Protein 1XV5 (pdb70)

GO terms:
  GO:0033820 DNA alpha-glucosyltransferase activity (F, IDA)

Foldseek 3Di:
DWEEEEEELQFCAQLLNQLSVQLCVLQVVVPYHYAYEYEPQDDYDNSQQEDDVVGYHYDHLLPGLVVVLVRQQPTQEYEYEYHHFLPGDPSSLVSVLVSLVPRPLRRAYEYEDEDFDVVVVVRHGCPLVSQVSHPAAEAAFCLTCVNPPVQCVSQPCDDDPPDDNDDGDDYHYFARAHQLQVLQVPAADQLVLADLLEEEEEDELDCLQPPVVVQVLCVPPSQVVFGAAEYEQYADDVSNVVCVVVVRDEAEDEVVCVVVFDRGHNHHYYYYVHRNVVVLNVLSRYQEYEGERHDDLSSEEQYDGPSQSSNLSNQHAYEYAQVNQCSYAAPPPGHRNVVDLQLHQHCDPVCNVVSVVVSVVLSVDSVSSNVSSVSNSVRSCNRHHCVPRVVVVVVVSVD

Structure (mmCIF, N/CA/C/O backbone):
data_1XV5
#
_entry.id   1XV5
#
_cell.length_a   47.806
_cell.length_b   68.241
_cell.length_c   65.750
_cell.angle_alpha   90.00
_cell.angle_beta   109.10
_cell.angle_gamma   90.00
#
_symmetry.space_group_name_H-M   'P 1 21 1'
#
loop_
_entity.id
_entity.type
_entity.pdbx_description
1 polymer 'DNA alpha-glucosyltransferase'
2 non-polymer 'CHLORIDE ION'
3 non-polymer "URIDINE-5'-DIPHOSPHATE"
4 non-polymer 1,2-ETHANEDIOL
5 non-polymer GLYCEROL
6 water water
#
loop_
_atom_site.group_PDB
_atom_site.id
_atom_site.type_symbol
_atom_site.label_atom_id
_atom_site.label_alt_id
_atom_site.label_comp_id
_atom_site.label_asym_id
_atom_site.label_entity_id
_atom_site.label_seq_id
_atom_site.pdbx_PDB_ins_code
_atom_site.Cartn_x
_atom_site.Cartn_y
_atom_site.Cartn_z
_atom_site.occupancy
_atom_site.B_iso_or_equiv
_atom_site.auth_seq_id
_atom_site.auth_comp_id
_atom_site.auth_asym_id
_atom_site.auth_atom_id
_atom_site.pdbx_PDB_model_num
ATOM 1 N N . SER A 1 1 ? 8.243 55.676 5.859 1.00 36.14 1000 SER A N 1
ATOM 2 C CA . SER A 1 1 ? 7.308 54.521 5.963 1.00 36.20 1000 SER A CA 1
ATOM 3 C C . SER A 1 1 ? 7.725 53.416 5.001 1.00 35.49 1000 SER A C 1
ATOM 4 O O . SER A 1 1 ? 8.120 53.684 3.865 1.00 35.62 1000 SER A O 1
ATOM 7 N N . MET A 1 2 ? 7.633 52.171 5.455 1.00 33.67 1001 MET A N 1
ATOM 8 C CA . MET A 1 2 ? 8.013 51.035 4.626 1.00 32.64 1001 MET A CA 1
ATOM 9 C C . MET A 1 2 ? 6.946 49.955 4.595 1.00 30.87 1001 MET A C 1
ATOM 10 O O . MET A 1 2 ? 5.998 49.973 5.380 1.00 30.96 1001 MET A O 1
ATOM 15 N N . ARG A 1 3 ? 7.115 49.013 3.675 1.00 29.35 1002 ARG A N 1
ATOM 16 C CA . ARG A 1 3 ? 6.196 47.895 3.533 1.00 28.07 1002 ARG A CA 1
ATOM 17 C C . ARG A 1 3 ? 6.825 46.720 4.266 1.00 25.95 1002 ARG A C 1
ATOM 18 O O . ARG A 1 3 ? 7.960 46.338 3.982 1.00 24.79 1002 ARG A O 1
ATOM 26 N N . ILE A 1 4 ? 6.087 46.155 5.215 1.00 24.26 1003 ILE A N 1
ATOM 27 C CA . ILE A 1 4 ? 6.581 45.032 5.999 1.00 22.89 1003 ILE A CA 1
ATOM 28 C C . ILE A 1 4 ? 5.747 43.776 5.768 1.00 21.98 1003 ILE A C 1
ATOM 29 O O . ILE A 1 4 ? 4.521 43.843 5.696 1.00 22.80 1003 ILE A O 1
ATOM 34 N N . CYS A 1 5 ? 6.415 42.636 5.633 1.00 20.90 1004 CYS A N 1
ATOM 35 C CA . CYS A 1 5 ? 5.714 41.369 5.472 1.00 21.61 1004 CYS A CA 1
ATOM 36 C C . CYS A 1 5 ? 6.142 40.461 6.612 1.00 21.41 1004 CYS A C 1
ATOM 37 O O . CYS A 1 5 ? 7.313 40.100 6.718 1.00 21.61 1004 CYS A O 1
ATOM 40 N N . ILE A 1 6 ? 5.191 40.115 7.473 1.00 20.47 1005 ILE A N 1
ATOM 41 C CA . ILE A 1 6 ? 5.458 39.237 8.603 1.00 18.32 1005 ILE A CA 1
ATOM 42 C C . ILE A 1 6 ? 5.030 37.842 8.169 1.00 18.07 1005 ILE A C 1
ATOM 43 O O . ILE A 1 6 ? 3.857 37.597 7.883 1.00 18.17 1005 ILE A O 1
ATOM 48 N N . PHE A 1 7 ? 5.999 36.935 8.133 1.00 18.25 1006 PHE A N 1
ATOM 49 C CA . PHE A 1 7 ? 5.793 35.573 7.656 1.00 19.35 1006 PHE A CA 1
ATOM 50 C C . PHE A 1 7 ? 5.996 34.474 8.703 1.00 19.35 1006 PHE A C 1
ATOM 51 O O . PHE A 1 7 ? 7.069 34.360 9.297 1.00 19.38 1006 PHE A O 1
ATOM 59 N N . MET A 1 8 ? 4.955 33.674 8.925 1.00 20.66 1007 MET A N 1
ATOM 60 C CA . MET A 1 8 ? 5.023 32.541 9.848 1.00 20.07 1007 MET A CA 1
ATOM 61 C C . MET A 1 8 ? 4.961 31.277 8.990 1.00 20.25 1007 MET A C 1
ATOM 62 O O . MET A 1 8 ? 3.883 30.726 8.755 1.00 20.07 1007 MET A O 1
ATOM 67 N N . ALA A 1 9 ? 6.123 30.829 8.520 1.00 20.77 1008 ALA A N 1
ATOM 68 C CA . ALA A 1 9 ? 6.213 29.650 7.661 1.00 21.41 1008 ALA A CA 1
ATOM 69 C C . ALA A 1 9 ? 5.880 28.331 8.349 1.00 22.94 1008 ALA A C 1
ATOM 70 O O . ALA A 1 9 ? 5.736 27.304 7.686 1.00 23.63 1008 ALA A O 1
ATOM 72 N N . ARG A 1 10 ? 5.762 28.344 9.672 1.00 24.02 1009 ARG A N 1
ATOM 73 C CA . ARG A 1 10 ? 5.427 27.119 10.394 1.00 24.97 1009 ARG A CA 1
ATOM 74 C C . ARG A 1 10 ? 3.910 26.965 10.407 1.00 23.91 1009 ARG A C 1
ATOM 75 O O . ARG A 1 10 ? 3.383 25.856 10.513 1.00 22.85 1009 ARG A O 1
ATOM 83 N N . GLY A 1 11 ? 3.223 28.094 10.277 1.00 22.59 1010 GLY A N 1
ATOM 84 C CA . GLY A 1 11 ? 1.773 28.115 10.307 1.00 22.63 1010 GLY A CA 1
ATOM 85 C C . GLY A 1 11 ? 1.364 29.003 11.469 1.00 22.40 1010 GLY A C 1
ATOM 86 O O . GLY A 1 11 ? 2.227 29.512 12.184 1.00 21.37 1010 GLY A O 1
ATOM 87 N N . LEU A 1 12 ? 0.066 29.208 11.659 1.00 22.65 1011 LEU A N 1
ATOM 88 C CA . LEU A 1 12 ? -0.405 30.042 12.758 1.00 22.58 1011 LEU A CA 1
ATOM 89 C C . LEU A 1 12 ? -0.768 29.105 13.907 1.00 22.85 1011 LEU A C 1
ATOM 90 O O . LEU A 1 12 ? -1.853 28.524 13.935 1.00 23.64 1011 LEU A O 1
ATOM 95 N N . GLU A 1 13 ? 0.159 28.968 14.851 1.00 23.49 1012 GLU A N 1
ATOM 96 C CA . GLU A 1 13 ? 0.000 28.063 15.981 1.00 24.50 1012 GLU A CA 1
ATOM 97 C C . GLU A 1 13 ? -0.892 28.560 17.119 1.00 24.07 1012 GLU A C 1
ATOM 98 O O . GLU A 1 13 ? -1.454 27.757 17.863 1.00 24.25 1012 GLU A O 1
ATOM 104 N N . GLY A 1 14 ? -1.021 29.874 17.262 1.00 21.66 1013 GLY A N 1
ATOM 105 C CA . GLY A 1 14 ? -1.879 30.406 18.305 1.00 19.36 1013 GLY A CA 1
ATOM 106 C C . GLY A 1 14 ? -1.235 30.663 19.654 1.00 18.73 1013 GLY A C 1
ATOM 107 O O . GLY A 1 14 ? -1.932 30.960 20.626 1.00 18.03 1013 GLY A O 1
ATOM 118 N N . GLY A 1 16 ? 2.840 31.992 21.525 1.00 16.45 1015 GLY A N 1
ATOM 119 C CA . GLY A 1 16 ? 3.746 33.134 21.530 1.00 14.76 1015 GLY A CA 1
ATOM 120 C C . GLY A 1 16 ? 4.225 33.712 20.210 1.00 15.37 1015 GLY A C 1
ATOM 121 O O . GLY A 1 16 ? 4.384 34.927 20.085 1.00 14.35 1015 GLY A O 1
ATOM 122 N N . VAL A 1 17 ? 4.487 32.858 19.231 1.00 13.31 1016 VAL A N 1
ATOM 123 C CA . VAL A 1 17 ? 4.943 33.344 17.936 1.00 14.22 1016 VAL A CA 1
ATOM 124 C C . VAL A 1 17 ? 3.813 34.097 17.246 1.00 14.25 1016 VAL A C 1
ATOM 125 O O . VAL A 1 17 ? 4.031 35.141 16.623 1.00 15.79 1016 VAL A O 1
ATOM 129 N N . THR A 1 18 ? 2.602 33.565 17.353 1.00 14.48 1017 THR A N 1
ATOM 130 C CA . THR A 1 18 ? 1.446 34.216 16.758 1.00 15.35 1017 THR A CA 1
ATOM 131 C C . THR A 1 18 ? 1.210 35.543 17.474 1.00 15.89 1017 THR A C 1
ATOM 132 O O . THR A 1 18 ? 0.991 36.573 16.839 1.00 16.75 1017 THR A O 1
ATOM 136 N N . LYS A 1 19 ? 1.265 35.509 18.801 1.00 15.25 1018 LYS A N 1
ATOM 137 C CA . LYS A 1 19 ? 1.071 36.711 19.604 1.00 14.66 1018 LYS A CA 1
ATOM 138 C C . LYS A 1 19 ? 2.093 37.779 19.211 1.00 13.38 1018 LYS A C 1
ATOM 139 O O . LYS A 1 19 ? 1.745 38.938 18.988 1.00 14.53 1018 LYS A O 1
ATOM 145 N N . PHE A 1 20 ? 3.358 37.380 19.135 1.00 13.19 1019 PHE A N 1
ATOM 146 C CA . PHE A 1 20 ? 4.420 38.303 18.760 1.00 13.97 1019 PHE A CA 1
ATOM 147 C C . PHE A 1 20 ? 4.136 38.893 17.382 1.00 14.85 1019 PHE A C 1
ATOM 148 O O . PHE A 1 20 ? 4.219 40.101 17.185 1.00 14.70 1019 PHE A O 1
ATOM 156 N N . SER A 1 21 ? 3.798 38.028 16.431 1.00 15.41 1020 SER A N 1
ATOM 157 C CA . SER A 1 21 ? 3.522 38.480 15.073 1.00 15.84 1020 SER A CA 1
ATOM 158 C C . SER A 1 21 ? 2.391 39.503 15.011 1.00 15.44 1020 SER A C 1
ATOM 159 O O . SER A 1 21 ? 2.458 40.458 14.238 1.00 15.93 1020 SER A O 1
ATOM 162 N N . LEU A 1 22 ? 1.359 39.310 15.826 1.00 15.71 1021 LEU A N 1
ATOM 163 C CA . LEU A 1 22 ? 0.231 40.233 15.837 1.00 16.25 1021 LEU A CA 1
ATOM 164 C C . LEU A 1 22 ? 0.604 41.556 16.499 1.00 17.02 1021 LEU A C 1
ATOM 165 O O . LEU A 1 22 ? 0.209 42.626 16.032 1.00 16.52 1021 LEU A O 1
ATOM 170 N N . GLU A 1 23 ? 1.369 41.485 17.585 1.00 15.12 1022 GLU A N 1
ATOM 171 C CA . GLU A 1 23 ? 1.803 42.690 18.286 1.00 14.77 1022 GLU A CA 1
ATOM 172 C C . GLU A 1 23 ? 2.781 43.455 17.399 1.00 15.50 1022 GLU A C 1
ATOM 173 O O . GLU A 1 23 ? 2.806 44.686 17.401 1.00 15.79 1022 GLU A O 1
ATOM 179 N N . GLN A 1 24 ? 3.586 42.710 16.645 1.00 15.12 1023 GLN A N 1
ATOM 180 C CA . GLN A 1 24 ? 4.560 43.294 15.731 1.00 16.25 1023 GLN A CA 1
ATOM 181 C C . GLN A 1 24 ? 3.808 44.054 14.642 1.00 16.64 1023 GLN A C 1
ATOM 182 O O . GLN A 1 24 ? 4.151 45.187 14.310 1.00 14.68 1023 GLN A O 1
ATOM 188 N N . ARG A 1 25 ? 2.779 43.421 14.088 1.00 15.34 1024 ARG A N 1
ATOM 189 C CA . ARG A 1 25 ? 1.978 44.060 13.054 1.00 16.59 1024 ARG A CA 1
ATOM 190 C C . ARG A 1 25 ? 1.382 45.349 13.611 1.00 16.74 1024 ARG A C 1
ATOM 191 O O . ARG A 1 25 ? 1.461 46.401 12.979 1.00 18.09 1024 ARG A O 1
ATOM 199 N N . ASP A 1 26 ? 0.801 45.270 14.804 1.00 17.05 1025 ASP A N 1
ATOM 200 C CA . ASP A 1 26 ? 0.189 46.443 15.424 1.00 17.81 1025 ASP A CA 1
ATOM 201 C C . ASP A 1 26 ? 1.168 47.599 15.593 1.00 17.58 1025 ASP A C 1
ATOM 202 O O . ASP A 1 26 ? 0.825 48.753 15.337 1.00 19.03 1025 ASP A O 1
ATOM 207 N N . TRP A 1 27 ? 2.385 47.296 16.033 1.00 15.57 1026 TRP A N 1
ATOM 208 C CA . TRP A 1 27 ? 3.376 48.346 16.234 1.00 15.65 1026 TRP A CA 1
ATOM 209 C C . TRP A 1 27 ? 3.738 49.020 14.911 1.00 16.98 1026 TRP A C 1
ATOM 210 O O . TRP A 1 27 ? 3.767 50.244 14.826 1.00 18.02 1026 TRP A O 1
ATOM 221 N N . PHE A 1 28 ? 4.006 48.224 13.878 1.00 17.58 1027 PHE A N 1
ATOM 222 C CA . PHE A 1 28 ? 4.361 48.794 12.583 1.00 18.09 1027 PHE A CA 1
ATOM 223 C C . PHE A 1 28 ? 3.254 49.668 12.008 1.00 18.75 1027 PHE A C 1
ATOM 224 O O . PHE A 1 28 ? 3.525 50.751 11.486 1.00 19.55 1027 PHE A O 1
ATOM 232 N N . ILE A 1 29 ? 2.011 49.202 12.099 1.00 18.68 1028 ILE A N 1
ATOM 233 C CA . ILE A 1 29 ? 0.876 49.968 11.590 1.00 21.19 1028 ILE A CA 1
ATOM 234 C C . ILE A 1 29 ? 0.717 51.242 12.413 1.00 21.87 1028 ILE A C 1
ATOM 235 O O . ILE A 1 29 ? 0.478 52.319 11.874 1.00 22.48 1028 ILE A O 1
ATOM 240 N N . LYS A 1 30 ? 0.856 51.104 13.725 1.00 21.89 1029 LYS A N 1
ATOM 241 C CA . LYS A 1 30 ? 0.728 52.230 14.638 1.00 23.78 1029 LYS A CA 1
ATOM 242 C C . LYS A 1 30 ? 1.771 53.293 14.311 1.00 24.35 1029 LYS A C 1
ATOM 243 O O . LYS A 1 30 ? 1.528 54.491 14.479 1.00 25.40 1029 LYS A O 1
ATOM 249 N N . ASN A 1 31 ? 2.929 52.851 13.834 1.00 24.20 1030 ASN A N 1
ATOM 250 C CA . ASN A 1 31 ? 4.005 53.768 13.498 1.00 24.94 1030 ASN A CA 1
ATOM 251 C C . ASN A 1 31 ? 4.070 54.163 12.024 1.00 24.83 1030 ASN A C 1
ATOM 252 O O . ASN A 1 31 ? 5.124 54.560 11.525 1.00 24.82 1030 ASN A O 1
ATOM 257 N N . GLY A 1 32 ? 2.938 54.041 11.335 1.00 24.71 1031 GLY A N 1
ATOM 258 C CA . GLY A 1 32 ? 2.854 54.450 9.941 1.00 26.26 1031 GLY A CA 1
ATOM 259 C C . GLY A 1 32 ? 3.349 53.549 8.827 1.00 26.77 1031 GLY A C 1
ATOM 260 O O . GLY A 1 32 ? 3.485 54.004 7.690 1.00 25.51 1031 GLY A O 1
ATOM 261 N N . HIS A 1 33 ? 3.613 52.282 9.122 1.00 24.42 1032 HIS A N 1
ATOM 262 C CA . HIS A 1 33 ? 4.090 51.366 8.093 1.00 24.78 1032 HIS A CA 1
ATOM 263 C C . HIS A 1 33 ? 2.963 50.478 7.582 1.00 24.04 1032 HIS A C 1
ATOM 264 O O . HIS A 1 33 ? 1.935 50.328 8.239 1.00 24.82 1032 HIS A O 1
ATOM 271 N N . GLU A 1 34 ? 3.153 49.906 6.397 1.00 25.64 1033 GLU A N 1
ATOM 272 C CA . GLU A 1 34 ? 2.159 49.012 5.814 1.00 27.96 1033 GLU A CA 1
ATOM 273 C C . GLU A 1 34 ? 2.568 47.588 6.153 1.00 26.76 1033 GLU A C 1
ATOM 274 O O . GLU A 1 34 ? 3.742 47.233 6.041 1.00 28.84 1033 GLU A O 1
ATOM 280 N N . VAL A 1 35 ? 1.604 46.769 6.561 1.00 24.60 1034 VAL A N 1
ATOM 281 C CA . VAL A 1 35 ? 1.912 45.398 6.944 1.00 23.35 1034 VAL A CA 1
ATOM 282 C C . VAL A 1 35 ? 1.010 44.316 6.365 1.00 22.31 1034 VAL A C 1
ATOM 283 O O . VAL A 1 35 ? -0.204 44.478 6.272 1.00 21.09 1034 VAL A O 1
ATOM 287 N N . THR A 1 36 ? 1.627 43.208 5.971 1.00 22.80 1035 THR A N 1
ATOM 288 C CA . THR A 1 36 ? 0.890 42.055 5.476 1.00 22.59 1035 THR A CA 1
ATOM 289 C C . THR A 1 36 ? 1.332 40.912 6.378 1.00 21.93 1035 THR A C 1
ATOM 290 O O . THR A 1 36 ? 2.527 40.723 6.606 1.00 21.36 1035 THR A O 1
ATOM 294 N N . LEU A 1 37 ? 0.369 40.182 6.927 1.00 22.05 1036 LEU A N 1
ATOM 295 C CA . LEU A 1 37 ? 0.678 39.059 7.804 1.00 21.51 1036 LEU A CA 1
ATOM 296 C C . LEU A 1 37 ? 0.340 37.796 7.035 1.00 21.01 1036 LEU A C 1
ATOM 297 O O . LEU A 1 37 ? -0.821 37.548 6.713 1.00 21.56 1036 LEU A O 1
ATOM 302 N N . VAL A 1 38 ? 1.365 37.002 6.749 1.00 20.99 1037 VAL A N 1
ATOM 303 C CA . VAL A 1 38 ? 1.213 35.775 5.977 1.00 21.10 1037 VAL A CA 1
ATOM 304 C C . VAL A 1 38 ? 1.647 34.545 6.764 1.00 20.83 1037 VAL A C 1
ATOM 305 O O . VAL A 1 38 ? 2.659 34.574 7.457 1.00 20.43 1037 VAL A O 1
ATOM 309 N N . TYR A 1 39 ? 0.882 33.464 6.659 1.00 20.11 1038 TYR A N 1
ATOM 310 C CA . TYR A 1 39 ? 1.250 32.236 7.348 1.00 20.67 1038 TYR A CA 1
ATOM 311 C C . TYR A 1 39 ? 0.986 31.011 6.484 1.00 21.61 1038 TYR A C 1
ATOM 312 O O . TYR A 1 39 ? 0.034 30.983 5.705 1.00 21.59 1038 TYR A O 1
ATOM 321 N N . ALA A 1 40 ? 1.849 30.009 6.619 1.00 21.94 1039 ALA A N 1
ATOM 322 C CA . ALA A 1 40 ? 1.716 28.767 5.864 1.00 24.06 1039 ALA A CA 1
ATOM 323 C C . ALA A 1 40 ? 0.533 27.981 6.412 1.00 25.99 1039 ALA A C 1
ATOM 324 O O . ALA A 1 40 ? 0.460 27.705 7.611 1.00 25.70 1039 ALA A O 1
ATOM 326 N N . LYS A 1 41 ? -0.391 27.620 5.529 1.00 27.48 1040 LYS A N 1
ATOM 327 C CA . LYS A 1 41 ? -1.585 26.880 5.920 1.00 29.50 1040 LYS A CA 1
ATOM 328 C C . LYS A 1 41 ? -1.373 25.368 5.825 1.00 29.55 1040 LYS A C 1
ATOM 329 O O . LYS A 1 41 ? -2.237 24.586 6.220 1.00 29.77 1040 LYS A O 1
ATOM 335 N N . ASP A 1 42 ? -0.214 24.970 5.309 1.00 30.19 1041 ASP A N 1
ATOM 336 C CA . ASP A 1 42 ? 0.132 23.560 5.134 1.00 30.86 1041 ASP A CA 1
ATOM 337 C C . ASP A 1 42 ? -0.129 22.711 6.371 1.00 31.93 1041 ASP A C 1
ATOM 338 O O . ASP A 1 42 ? -0.590 21.574 6.268 1.00 32.63 1041 ASP A O 1
ATOM 343 N N . LYS A 1 43 ? 0.170 23.261 7.541 1.00 31.65 1042 LYS A N 1
ATOM 344 C CA . LYS A 1 43 ? -0.051 22.540 8.785 1.00 32.79 1042 LYS A CA 1
ATOM 345 C C . LYS A 1 43 ? -1.044 23.317 9.642 1.00 33.63 1042 LYS A C 1
ATOM 346 O O . LYS A 1 43 ? -0.921 24.533 9.799 1.00 34.35 1042 LYS A O 1
ATOM 352 N N . SER A 1 44 ? -2.033 22.614 10.185 1.00 33.59 1043 SER A N 1
ATOM 353 C CA . SER A 1 44 ? -3.053 23.242 11.017 1.00 33.25 1043 SER A CA 1
ATOM 354 C C . SER A 1 44 ? -2.767 23.043 12.499 1.00 31.15 1043 SER A C 1
ATOM 355 O O . SER A 1 44 ? -2.090 22.091 12.892 1.00 30.30 1043 SER A O 1
ATOM 358 N N . PHE A 1 45 ? -3.287 23.949 13.320 1.00 30.80 1044 PHE A N 1
ATOM 359 C CA . PHE A 1 45 ? -3.081 23.871 14.756 1.00 29.46 1044 PHE A CA 1
ATOM 360 C C . PHE A 1 45 ? -4.378 24.039 15.531 1.00 29.19 1044 PHE A C 1
ATOM 361 O O . PHE A 1 45 ? -5.357 24.583 15.023 1.00 30.51 1044 PHE A O 1
ATOM 369 N N . THR A 1 46 ? -4.362 23.577 16.775 1.00 28.24 1045 THR A N 1
ATOM 370 C CA . THR A 1 46 ? -5.523 23.632 17.652 1.00 27.99 1045 THR A CA 1
ATOM 371 C C . THR A 1 46 ? -5.944 25.026 18.116 1.00 25.82 1045 THR A C 1
ATOM 372 O O . THR A 1 46 ? -7.136 25.312 18.223 1.00 26.27 1045 THR A O 1
ATOM 376 N N . ARG A 1 47 ? -4.976 25.894 18.388 1.00 24.06 1046 ARG A N 1
ATOM 377 C CA . ARG A 1 47 ? -5.287 27.231 18.888 1.00 22.86 1046 ARG A CA 1
ATOM 378 C C . ARG A 1 47 ? -5.310 28.329 17.830 1.00 21.67 1046 ARG A C 1
ATOM 379 O O . ARG A 1 47 ? -5.045 29.489 18.135 1.00 19.83 1046 ARG A O 1
ATOM 387 N N . THR A 1 48 ? -5.641 27.981 16.594 1.00 22.96 1047 THR A N 1
ATOM 388 C CA . THR A 1 48 ? -5.662 28.993 15.549 1.00 23.65 1047 THR A CA 1
ATOM 389 C C . THR A 1 48 ? -6.636 30.133 15.853 1.00 22.09 1047 THR A C 1
ATOM 390 O O . THR A 1 48 ? -6.494 31.226 15.318 1.00 22.15 1047 THR A O 1
ATOM 394 N N . SER A 1 49 ? -7.612 29.885 16.722 1.00 21.40 1048 SER A N 1
ATOM 395 C CA . SER A 1 49 ? -8.597 30.908 17.067 1.00 21.65 1048 SER A CA 1
ATOM 396 C C . SER A 1 49 ? -8.333 31.621 18.391 1.00 20.71 1048 SER A C 1
ATOM 397 O O . SER A 1 49 ? -9.120 32.468 18.807 1.00 19.94 1048 SER A O 1
ATOM 400 N N . SER A 1 50 ? -7.227 31.292 19.047 1.00 19.51 1049 SER A N 1
ATOM 401 C CA . SER A 1 50 ? -6.915 31.917 20.327 1.00 19.97 1049 SER A CA 1
ATOM 402 C C . SER A 1 50 ? -6.723 33.427 20.223 1.00 19.72 1049 SER A C 1
ATOM 403 O O . SER A 1 50 ? -7.110 34.171 21.127 1.00 18.91 1049 SER A O 1
ATOM 406 N N . HIS A 1 51 ? -6.129 33.881 19.125 1.00 19.64 1050 HIS A N 1
ATOM 407 C CA . HIS A 1 51 ? -5.903 35.309 18.928 1.00 19.48 1050 HIS A CA 1
ATOM 408 C C . HIS A 1 51 ? -6.688 35.812 17.726 1.00 21.41 1050 HIS A C 1
ATOM 409 O O . HIS A 1 51 ? -6.942 35.065 16.786 1.00 21.45 1050 HIS A O 1
ATOM 416 N N . ASP A 1 52 ? -7.068 37.084 17.758 1.00 23.03 1051 ASP A N 1
ATOM 417 C CA . ASP A 1 52 ? -7.826 37.669 16.661 1.00 26.53 1051 ASP A CA 1
ATOM 418 C C . ASP A 1 52 ? -6.907 38.002 15.493 1.00 25.96 1051 ASP A C 1
ATOM 419 O O . ASP A 1 52 ? -5.966 38.785 15.636 1.00 27.17 1051 ASP A O 1
ATOM 424 N N . HIS A 1 53 ? -7.182 37.416 14.332 1.00 24.44 1052 HIS A N 1
ATOM 425 C CA . HIS A 1 53 ? -6.346 37.662 13.163 1.00 23.96 1052 HIS A CA 1
ATOM 426 C C . HIS A 1 53 ? -7.078 37.390 11.852 1.00 24.16 1052 HIS A C 1
ATOM 427 O O . HIS A 1 53 ? -6.703 37.910 10.800 1.00 23.01 1052 HIS A O 1
ATOM 434 N N . LYS A 1 54 ? -8.105 36.553 11.922 1.00 24.19 1053 LYS A N 1
ATOM 435 C CA . LYS A 1 54 ? -8.859 36.151 10.741 1.00 26.58 1053 LYS A CA 1
ATOM 436 C C . LYS A 1 54 ? -9.276 37.241 9.758 1.00 26.55 1053 LYS A C 1
ATOM 437 O O . LYS A 1 54 ? -9.381 36.980 8.560 1.00 27.43 1053 LYS A O 1
ATOM 443 N N . SER A 1 55 ? -9.496 38.458 10.243 1.00 26.00 1054 SER A N 1
ATOM 444 C CA . SER A 1 55 ? -9.926 39.544 9.367 1.00 27.46 1054 SER A CA 1
ATOM 445 C C . SER A 1 55 ? -8.819 40.159 8.511 1.00 27.16 1054 SER A C 1
ATOM 446 O O . SE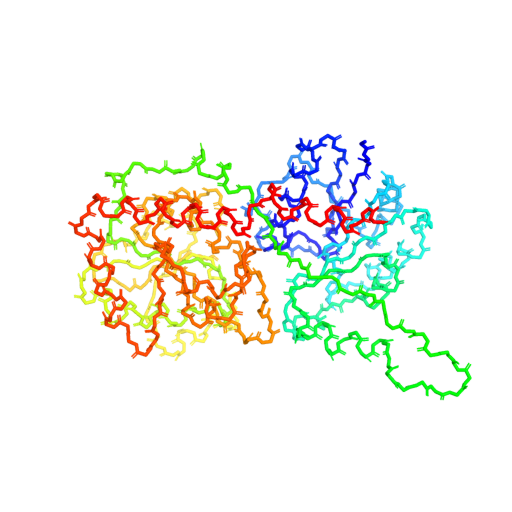R A 1 55 ? -9.099 40.983 7.639 1.00 28.26 1054 SER A O 1
ATOM 449 N N . PHE A 1 56 ? -7.570 39.772 8.749 1.00 25.76 1055 PHE A N 1
ATOM 450 C CA . PHE A 1 56 ? -6.468 40.331 7.972 1.00 24.80 1055 PHE A CA 1
ATOM 451 C C . PHE A 1 56 ? -5.350 39.349 7.624 1.00 23.86 1055 PHE A C 1
ATOM 452 O O . PHE A 1 56 ? -4.593 39.585 6.683 1.00 23.06 1055 PHE A O 1
ATOM 460 N N . SER A 1 57 ? -5.237 38.259 8.376 1.00 22.96 1056 SER A N 1
ATOM 461 C CA . SER A 1 57 ? -4.183 37.279 8.119 1.00 23.96 1056 SER A CA 1
ATOM 462 C C . SER A 1 57 ? -4.338 36.645 6.743 1.00 24.72 1056 SER A C 1
ATOM 463 O O . SER A 1 57 ? -5.450 36.346 6.310 1.00 25.26 1056 SER A O 1
ATOM 466 N N . ILE A 1 58 ? -3.213 36.431 6.069 1.00 25.02 1057 ILE A N 1
ATOM 467 C CA . ILE A 1 58 ? -3.206 35.846 4.732 1.00 25.57 1057 ILE A CA 1
ATOM 468 C C . ILE A 1 58 ? -2.625 34.434 4.721 1.00 25.45 1057 ILE A C 1
ATOM 469 O O . ILE A 1 58 ? -1.413 34.247 4.837 1.00 25.89 1057 ILE A O 1
ATOM 474 N N . PRO A 1 59 ? -3.486 33.418 4.586 1.00 24.88 1058 PRO A N 1
ATOM 475 C CA . PRO A 1 59 ? -2.993 32.042 4.562 1.00 24.78 1058 PRO A CA 1
ATOM 476 C C . PRO A 1 59 ? -2.514 31.655 3.166 1.00 25.06 1058 PRO A C 1
ATOM 477 O O . PRO A 1 59 ? -3.032 32.148 2.165 1.00 24.30 1058 PRO A O 1
ATOM 481 N N . VAL A 1 60 ? -1.515 30.785 3.106 1.00 25.32 1059 VAL A N 1
ATOM 482 C CA . VAL A 1 60 ? -0.991 30.329 1.831 1.00 27.15 1059 VAL A CA 1
ATOM 483 C C . VAL A 1 60 ? -0.463 28.911 1.977 1.00 27.79 1059 VAL A C 1
ATOM 484 O O . VAL A 1 60 ? 0.200 28.578 2.962 1.00 27.13 1059 VAL A O 1
ATOM 488 N N . ILE A 1 61 ? -0.786 28.065 1.005 1.00 27.44 1060 ILE A N 1
ATOM 489 C CA . ILE A 1 61 ? -0.328 26.685 1.025 1.00 28.27 1060 ILE A CA 1
ATOM 490 C C . ILE A 1 61 ? 0.986 26.650 0.264 1.00 29.34 1060 ILE A C 1
ATOM 491 O O . ILE A 1 61 ? 1.005 26.724 -0.964 1.00 30.24 1060 ILE A O 1
ATOM 496 N N . LEU A 1 62 ? 2.085 26.549 1.000 1.00 28.24 1061 LEU A N 1
ATOM 497 C CA . LEU A 1 62 ? 3.407 26.533 0.393 1.00 29.20 1061 LEU A CA 1
ATOM 498 C C . LEU A 1 62 ? 3.581 25.413 -0.622 1.00 29.70 1061 LEU A C 1
ATOM 499 O O . LEU A 1 62 ? 4.155 25.620 -1.688 1.00 29.84 1061 LEU A O 1
ATOM 504 N N . ALA A 1 63 ? 3.080 24.230 -0.287 1.00 30.04 1062 ALA A N 1
ATOM 505 C CA . ALA A 1 63 ? 3.202 23.077 -1.168 1.00 32.46 1062 ALA A CA 1
ATOM 506 C C . ALA A 1 63 ? 2.418 23.192 -2.472 1.00 33.30 1062 ALA A C 1
ATOM 507 O O . ALA A 1 63 ? 2.720 22.489 -3.437 1.00 34.14 1062 ALA A O 1
ATOM 509 N N . LYS A 1 64 ? 1.427 24.079 -2.518 1.00 33.34 1063 LYS A N 1
ATOM 510 C CA . LYS A 1 64 ? 0.610 24.207 -3.721 1.00 33.74 1063 LYS A CA 1
ATOM 511 C C . LYS A 1 64 ? 0.384 25.625 -4.233 1.00 33.46 1063 LYS A C 1
ATOM 512 O O . LYS A 1 64 ? -0.183 25.814 -5.310 1.00 32.84 1063 LYS A O 1
ATOM 518 N N . GLU A 1 65 ? 0.823 26.619 -3.470 1.00 31.62 1064 GLU A N 1
ATOM 519 C CA . GLU A 1 65 ? 0.644 28.007 -3.875 1.00 31.46 1064 GLU A CA 1
ATOM 520 C C . GLU A 1 65 ? 1.951 28.787 -3.838 1.00 31.25 1064 GLU A C 1
ATOM 521 O O . GLU A 1 65 ? 2.000 29.910 -3.337 1.00 30.51 1064 GLU A O 1
ATOM 527 N N . TYR A 1 66 ? 3.008 28.190 -4.379 1.00 31.21 1065 TYR A N 1
ATOM 528 C CA . TYR A 1 66 ? 4.314 28.836 -4.398 1.00 30.13 1065 TYR A CA 1
ATOM 529 C C . TYR A 1 66 ? 4.274 30.228 -5.021 1.00 30.76 1065 TYR A C 1
ATOM 530 O O . TYR A 1 66 ? 4.835 31.178 -4.472 1.00 29.41 1065 TYR A O 1
ATOM 539 N N . ASP A 1 67 ? 3.619 30.344 -6.171 1.00 31.32 1066 ASP A N 1
ATOM 540 C CA . ASP A 1 67 ? 3.519 31.625 -6.860 1.00 32.86 1066 ASP A CA 1
ATOM 541 C C . ASP A 1 67 ? 2.901 32.687 -5.962 1.00 32.24 1066 ASP A C 1
ATOM 542 O O . ASP A 1 67 ? 3.405 33.806 -5.868 1.00 32.51 1066 ASP A O 1
ATOM 547 N N . LYS A 1 68 ? 1.803 32.330 -5.308 1.00 31.16 1067 LYS A N 1
ATOM 548 C CA . LYS A 1 68 ? 1.119 33.251 -4.413 1.00 31.63 1067 LYS A CA 1
ATOM 549 C C . LYS A 1 68 ? 2.067 33.661 -3.289 1.00 30.75 1067 LYS A C 1
ATOM 550 O O . LYS A 1 68 ? 2.211 34.846 -2.984 1.00 30.65 1067 LYS A O 1
ATOM 556 N N . ALA A 1 69 ? 2.723 32.673 -2.687 1.00 29.70 1068 ALA A N 1
ATOM 557 C CA . ALA A 1 69 ? 3.655 32.919 -1.592 1.00 28.73 1068 ALA A CA 1
ATOM 558 C C . ALA A 1 69 ? 4.799 33.842 -2.003 1.00 29.03 1068 ALA A C 1
ATOM 559 O O . ALA A 1 69 ? 5.133 34.786 -1.286 1.00 29.20 1068 ALA A O 1
ATOM 561 N N . LEU A 1 70 ? 5.394 33.573 -3.161 1.00 28.65 1069 LEU A N 1
ATOM 562 C CA . LEU A 1 70 ? 6.505 34.384 -3.648 1.00 28.50 1069 LEU A CA 1
ATOM 563 C C . LEU A 1 70 ? 6.111 35.840 -3.867 1.00 28.94 1069 LEU A C 1
ATOM 564 O O . LEU A 1 70 ? 6.835 36.751 -3.466 1.00 29.17 1069 LEU A O 1
ATOM 569 N N . LYS A 1 71 ? 4.968 36.058 -4.508 1.00 28.92 1070 LYS A N 1
ATOM 570 C CA . LYS A 1 71 ? 4.501 37.412 -4.769 1.00 30.32 1070 LYS A CA 1
ATOM 571 C C . LYS A 1 71 ? 4.314 38.176 -3.460 1.00 29.52 1070 LYS A C 1
ATOM 572 O O . LYS A 1 71 ? 4.635 39.360 -3.368 1.00 29.55 1070 LYS A O 1
ATOM 578 N N . LEU A 1 72 ? 3.800 37.486 -2.447 1.00 28.18 1071 LEU A N 1
ATOM 579 C CA . LEU A 1 72 ? 3.570 38.099 -1.144 1.00 28.32 1071 LEU A CA 1
ATOM 580 C C . LEU A 1 72 ? 4.862 38.534 -0.457 1.00 27.37 1071 LEU A C 1
ATOM 581 O O . LEU A 1 72 ? 4.986 39.682 -0.033 1.00 27.95 1071 LEU A O 1
ATOM 586 N N . VAL A 1 73 ? 5.825 37.623 -0.355 1.00 26.94 1072 VAL A N 1
ATOM 587 C CA . VAL A 1 73 ? 7.089 37.934 0.304 1.00 27.57 1072 VAL A CA 1
ATOM 588 C C . VAL A 1 73 ? 7.954 38.954 -0.437 1.00 28.63 1072 VAL A C 1
ATOM 589 O O . VAL A 1 73 ? 8.772 39.634 0.182 1.00 28.43 1072 VAL A O 1
ATOM 593 N N . ASN A 1 74 ? 7.777 39.071 -1.752 1.00 27.12 1073 ASN A N 1
ATOM 594 C CA . ASN A 1 74 ? 8.563 40.034 -2.523 1.00 28.31 1073 ASN A CA 1
ATOM 595 C C . ASN A 1 74 ? 7.891 41.392 -2.653 1.00 27.77 1073 ASN A C 1
ATOM 596 O O . ASN A 1 74 ? 8.409 42.283 -3.328 1.00 29.26 1073 ASN A O 1
ATOM 601 N N . ASP A 1 75 ? 6.739 41.550 -2.011 1.00 28.00 1074 ASP A N 1
ATOM 602 C CA . ASP A 1 75 ? 6.007 42.809 -2.064 1.00 28.38 1074 ASP A CA 1
ATOM 603 C C . ASP A 1 75 ? 6.228 43.610 -0.785 1.00 27.74 1074 ASP A C 1
ATOM 604 O O . ASP A 1 75 ? 5.296 44.205 -0.247 1.00 30.00 1074 ASP A O 1
ATOM 609 N N . CYS A 1 76 ? 7.465 43.620 -0.299 1.00 26.14 1075 CYS A N 1
ATOM 610 C CA . CYS A 1 76 ? 7.793 44.355 0.916 1.00 25.20 1075 CYS A CA 1
ATOM 611 C C . CYS A 1 76 ? 9.201 44.925 0.834 1.00 25.06 1075 CYS A C 1
ATOM 612 O O . CYS A 1 76 ? 9.937 44.662 -0.118 1.00 24.74 1075 CYS A O 1
ATOM 615 N N . ASP A 1 77 ? 9.563 45.713 1.840 1.00 23.75 1076 ASP A N 1
ATOM 616 C CA . ASP A 1 77 ? 10.893 46.304 1.931 1.00 23.78 1076 ASP A CA 1
ATOM 617 C C . ASP A 1 77 ? 11.644 45.481 2.964 1.00 22.99 1076 ASP A C 1
ATOM 618 O O . ASP A 1 77 ? 12.856 45.291 2.879 1.00 23.87 1076 ASP A O 1
ATOM 623 N N . ILE A 1 78 ? 10.893 44.988 3.941 1.00 21.88 1077 ILE A N 1
ATOM 624 C CA . ILE A 1 78 ? 11.450 44.179 5.013 1.00 20.66 1077 ILE A CA 1
ATOM 625 C C . ILE A 1 78 ? 10.595 42.932 5.203 1.00 19.56 1077 ILE A C 1
ATOM 626 O O . ILE A 1 78 ? 9.380 43.027 5.375 1.00 20.53 1077 ILE A O 1
ATOM 631 N N . LEU A 1 79 ? 11.231 41.767 5.151 1.00 18.41 1078 LEU A N 1
ATOM 632 C CA . LEU A 1 79 ? 10.527 40.505 5.345 1.00 19.46 1078 LEU A CA 1
ATOM 633 C C . LEU A 1 79 ? 10.934 39.951 6.703 1.00 18.06 1078 LEU A C 1
ATOM 634 O O . LEU A 1 79 ? 12.118 39.737 6.962 1.00 18.54 1078 LEU A O 1
ATOM 639 N N . ILE A 1 80 ? 9.952 39.726 7.566 1.00 19.05 1079 ILE A N 1
ATOM 640 C CA . ILE A 1 80 ? 10.226 39.205 8.893 1.00 18.93 1079 ILE A CA 1
ATOM 641 C C . ILE A 1 80 ? 9.733 37.773 9.003 1.00 18.15 1079 ILE A C 1
ATOM 642 O O . ILE A 1 80 ? 8.537 37.509 8.918 1.00 21.14 1079 ILE A O 1
ATOM 647 N N . ILE A 1 81 ? 10.667 36.848 9.177 1.00 17.44 1080 ILE A N 1
ATOM 648 C CA . ILE A 1 81 ? 10.326 35.441 9.292 1.00 17.16 1080 ILE A CA 1
ATOM 649 C C . ILE A 1 81 ? 10.372 35.025 10.758 1.00 16.90 1080 ILE A C 1
ATOM 650 O O . ILE A 1 81 ? 11.445 34.944 11.362 1.00 18.79 1080 ILE A O 1
ATOM 655 N N . ASN A 1 82 ? 9.199 34.771 11.326 1.00 16.65 1081 ASN A N 1
ATOM 656 C CA . ASN A 1 82 ? 9.102 34.394 12.730 1.00 16.42 1081 ASN A CA 1
ATOM 657 C C . ASN A 1 82 ? 9.045 32.897 13.006 1.00 17.05 1081 ASN A C 1
ATOM 658 O O . ASN A 1 82 ? 9.131 32.475 14.157 1.00 17.16 1081 ASN A O 1
ATOM 663 N N . SER A 1 83 ? 8.901 32.093 11.959 1.00 17.29 1082 SER A N 1
ATOM 664 C CA . SER A 1 83 ? 8.868 30.646 12.123 1.00 17.29 1082 SER A CA 1
ATOM 665 C C . SER A 1 83 ? 9.103 29.961 10.783 1.00 18.06 1082 SER A C 1
ATOM 666 O O . SER A 1 83 ? 8.862 30.548 9.727 1.00 19.76 1082 SER A O 1
ATOM 669 N N . VAL A 1 84 ? 9.582 28.724 10.834 1.00 19.52 1083 VAL A N 1
ATOM 670 C CA . VAL A 1 84 ? 9.851 27.951 9.625 1.00 21.39 1083 VAL A CA 1
ATOM 671 C C . VAL A 1 84 ? 9.054 26.646 9.671 1.00 21.76 1083 VAL A C 1
ATOM 672 O O . VAL A 1 84 ? 8.547 26.261 10.723 1.00 21.44 1083 VAL A O 1
ATOM 676 N N . PRO A 1 85 ? 8.932 25.948 8.530 1.00 22.80 1084 PRO A N 1
ATOM 677 C CA . PRO A 1 85 ? 8.183 24.687 8.478 1.00 23.59 1084 PRO A CA 1
ATOM 678 C C . PRO A 1 85 ? 8.601 23.653 9.525 1.00 24.83 1084 PRO A C 1
ATOM 679 O O . PRO A 1 85 ? 9.778 23.539 9.863 1.00 25.56 1084 PRO A O 1
ATOM 683 N N . ALA A 1 86 ? 7.627 22.900 10.029 1.00 26.63 1085 ALA A N 1
ATOM 684 C CA . ALA A 1 86 ? 7.883 21.866 11.026 1.00 27.73 1085 ALA A CA 1
ATOM 685 C C . ALA A 1 86 ? 8.391 20.598 10.343 1.00 29.22 1085 ALA A C 1
ATOM 686 O O . ALA A 1 86 ? 8.183 20.402 9.146 1.00 28.93 1085 ALA A O 1
ATOM 688 N N . THR A 1 87 ? 9.048 19.735 11.111 1.00 31.01 1086 THR A N 1
ATOM 689 C CA . THR A 1 87 ? 9.600 18.496 10.573 1.00 33.53 1086 THR A CA 1
ATOM 690 C C . THR A 1 87 ? 8.559 17.512 10.037 1.00 34.68 1086 THR A C 1
ATOM 691 O O . THR A 1 87 ? 8.917 16.511 9.418 1.00 36.08 1086 THR A O 1
ATOM 695 N N . SER A 1 88 ? 7.279 17.798 10.256 1.00 35.84 1087 SER A N 1
ATOM 696 C CA . SER A 1 88 ? 6.222 16.896 9.801 1.00 36.20 1087 SER A CA 1
ATOM 697 C C . SER A 1 88 ? 5.566 17.261 8.469 1.00 36.21 1087 SER A C 1
ATOM 698 O O . SER A 1 88 ? 4.667 16.557 8.007 1.00 37.00 1087 SER A O 1
ATOM 701 N N . VAL A 1 89 ? 6.003 18.349 7.847 1.00 34.37 1088 VAL A N 1
ATOM 702 C CA . VAL A 1 89 ? 5.413 18.759 6.577 1.00 34.61 1088 VAL A CA 1
ATOM 703 C C . VAL A 1 89 ? 5.886 17.882 5.420 1.00 35.49 1088 VAL A C 1
ATOM 704 O O . VAL A 1 89 ? 6.945 17.261 5.492 1.00 35.39 1088 VAL A O 1
ATOM 708 N N . GLN A 1 90 ? 5.092 17.833 4.356 1.00 36.51 1089 GLN A N 1
ATOM 709 C CA . GLN A 1 90 ? 5.448 17.043 3.185 1.00 37.91 1089 GLN A CA 1
ATOM 710 C C . GLN A 1 90 ? 6.566 17.747 2.426 1.00 37.01 1089 GLN A C 1
ATOM 711 O O . GLN A 1 90 ? 6.731 18.962 2.534 1.00 35.63 1089 GLN A O 1
ATOM 717 N N . GLU A 1 91 ? 7.325 16.977 1.653 1.00 35.97 1090 GLU A N 1
ATOM 718 C CA . GLU A 1 91 ? 8.441 17.511 0.881 1.00 35.19 1090 GLU A CA 1
ATOM 719 C C . GLU A 1 91 ? 8.139 18.788 0.105 1.00 32.88 1090 GLU A C 1
ATOM 720 O O . GLU A 1 91 ? 8.942 19.720 0.103 1.00 32.55 1090 GLU A O 1
ATOM 726 N N . ALA A 1 92 ? 6.988 18.832 -0.557 1.00 30.80 1091 ALA A N 1
ATOM 727 C CA . ALA A 1 92 ? 6.611 20.002 -1.341 1.00 28.76 1091 ALA A CA 1
ATOM 728 C C . ALA A 1 92 ? 6.602 21.271 -0.491 1.00 28.23 1091 ALA A C 1
ATOM 729 O O . ALA A 1 92 ? 7.009 22.340 -0.946 1.00 28.19 1091 ALA A O 1
ATOM 731 N N . THR A 1 93 ? 6.138 21.147 0.745 1.00 26.76 1092 THR A N 1
ATOM 732 C CA . THR A 1 93 ? 6.074 22.290 1.645 1.00 26.21 1092 THR A CA 1
ATOM 733 C C . THR A 1 93 ? 7.454 22.870 1.935 1.00 25.93 1092 THR A C 1
ATOM 734 O O . THR A 1 93 ? 7.693 24.057 1.716 1.00 26.00 1092 THR A O 1
ATOM 738 N N . ILE A 1 94 ? 8.361 22.030 2.422 1.00 26.48 1093 ILE A N 1
ATOM 739 C CA . ILE A 1 94 ? 9.710 22.476 2.746 1.00 27.19 1093 ILE A CA 1
ATOM 740 C C . ILE A 1 94 ? 10.515 22.840 1.499 1.00 28.34 1093 ILE A C 1
ATOM 741 O O . ILE A 1 94 ? 11.296 23.790 1.514 1.00 26.92 1093 ILE A O 1
ATOM 746 N N . ASN A 1 95 ? 10.325 22.090 0.418 1.00 29.37 1094 ASN A N 1
ATOM 747 C CA . ASN A 1 95 ? 11.040 22.374 -0.821 1.00 30.73 1094 ASN A CA 1
ATOM 748 C C . ASN A 1 95 ? 10.657 23.751 -1.357 1.00 29.56 1094 ASN A C 1
ATOM 749 O O . ASN A 1 95 ? 11.521 24.539 -1.748 1.00 28.94 1094 ASN A O 1
ATOM 754 N N . ASN A 1 96 ? 9.361 24.046 -1.374 1.00 27.54 1095 ASN A N 1
ATOM 755 C CA . ASN A 1 96 ? 8.911 25.341 -1.862 1.00 26.61 1095 ASN A CA 1
ATOM 756 C C . ASN A 1 96 ? 9.320 26.457 -0.910 1.00 25.43 1095 ASN A C 1
ATOM 757 O O . ASN A 1 96 ? 9.489 27.600 -1.329 1.00 24.80 1095 ASN A O 1
ATOM 762 N N . TYR A 1 97 ? 9.478 26.132 0.371 1.00 24.48 1096 TYR A N 1
ATOM 763 C CA . TYR A 1 97 ? 9.895 27.144 1.330 1.00 24.53 1096 TYR A CA 1
ATOM 764 C C . TYR A 1 97 ? 11.346 27.506 1.040 1.00 25.18 1096 TYR A C 1
ATOM 765 O O . TYR A 1 97 ? 11.717 28.678 1.042 1.00 26.04 1096 TYR A O 1
ATOM 774 N N . LYS A 1 98 ? 12.164 26.492 0.779 1.00 26.42 1097 LYS A N 1
ATOM 775 C CA . LYS A 1 98 ? 13.568 26.725 0.472 1.00 27.17 1097 LYS A CA 1
ATOM 776 C C . LYS A 1 98 ? 13.692 27.499 -0.836 1.00 27.80 1097 LYS A C 1
ATOM 777 O O . LYS A 1 98 ? 14.577 28.343 -0.978 1.00 26.62 1097 LYS A O 1
ATOM 783 N N . LYS A 1 99 ? 12.804 27.214 -1.787 1.00 27.35 1098 LYS A N 1
ATOM 784 C CA . LYS A 1 99 ? 12.830 27.908 -3.070 1.00 28.28 1098 LYS A CA 1
ATOM 785 C C . LYS A 1 99 ? 12.481 29.373 -2.843 1.00 28.45 1098 LYS A C 1
ATOM 786 O O . LYS A 1 99 ? 13.046 30.267 -3.480 1.00 27.25 1098 LYS A O 1
ATOM 792 N N . LEU A 1 100 ? 11.542 29.615 -1.934 1.00 27.52 1099 LEU A N 1
ATOM 793 C CA . LEU A 1 100 ? 11.133 30.976 -1.608 1.00 28.14 1099 LEU A CA 1
ATOM 794 C C . LEU A 1 100 ? 12.330 31.787 -1.135 1.00 26.72 1099 LEU A C 1
ATOM 795 O O . LEU A 1 100 ? 12.554 32.907 -1.593 1.00 26.06 1099 LEU A O 1
ATOM 800 N N . LEU A 1 101 ? 13.091 31.214 -0.207 1.00 26.57 1100 LEU A N 1
ATOM 801 C CA . LEU A 1 101 ? 14.268 31.877 0.340 1.00 27.14 1100 LEU A CA 1
ATOM 802 C C . LEU A 1 101 ? 15.253 32.255 -0.761 1.00 27.92 1100 LEU A C 1
ATOM 803 O O . LEU A 1 101 ? 15.765 33.372 -0.788 1.00 27.22 1100 LEU A O 1
ATOM 808 N N . ASP A 1 102 ? 15.512 31.316 -1.666 1.00 29.04 1101 ASP A N 1
ATOM 809 C CA . ASP A 1 102 ? 16.440 31.545 -2.769 1.00 30.21 1101 ASP A CA 1
ATOM 810 C C . ASP A 1 102 ? 15.946 32.589 -3.763 1.00 29.75 1101 ASP A C 1
ATOM 811 O O . ASP A 1 102 ? 16.750 33.253 -4.417 1.00 30.21 1101 ASP A O 1
ATOM 816 N N . ASN A 1 103 ? 14.631 32.741 -3.877 1.00 28.82 1102 ASN A N 1
ATOM 817 C CA . ASN A 1 103 ? 14.075 33.692 -4.830 1.00 28.88 1102 ASN A CA 1
ATOM 818 C C . ASN A 1 103 ? 13.547 35.009 -4.278 1.00 28.03 1102 ASN A C 1
ATOM 819 O O . ASN A 1 103 ? 12.934 35.786 -5.010 1.00 27.22 1102 ASN A O 1
ATOM 824 N N . ILE A 1 104 ? 13.775 35.267 -2.995 1.00 26.09 1103 ILE A N 1
ATOM 825 C CA . ILE A 1 104 ? 13.341 36.533 -2.412 1.00 26.63 1103 ILE A CA 1
ATOM 826 C C . ILE A 1 104 ? 14.241 37.594 -3.036 1.00 25.69 1103 ILE A C 1
ATOM 827 O O . ILE A 1 104 ? 15.432 37.357 -3.219 1.00 25.34 1103 ILE A O 1
ATOM 832 N N . LYS A 1 105 ? 13.684 38.755 -3.366 1.00 25.68 1104 LYS A N 1
ATOM 833 C CA . LYS A 1 105 ? 14.489 39.813 -3.964 1.00 26.79 1104 LYS A CA 1
ATOM 834 C C . LYS A 1 105 ? 15.697 40.118 -3.083 1.00 27.35 1104 LYS A C 1
ATOM 835 O O . LYS A 1 105 ? 15.564 40.314 -1.875 1.00 26.62 1104 LYS A O 1
ATOM 841 N N . PRO A 1 106 ? 16.900 40.142 -3.680 1.00 26.83 1105 PRO A N 1
ATOM 842 C CA . PRO A 1 106 ? 18.136 40.421 -2.944 1.00 26.90 1105 PRO A CA 1
ATOM 843 C C . PRO A 1 106 ? 18.124 41.742 -2.182 1.00 26.90 1105 PRO A C 1
ATOM 844 O O . PRO A 1 106 ? 18.780 41.874 -1.149 1.00 27.80 1105 PRO A O 1
ATOM 848 N N . SER A 1 107 ? 17.375 42.716 -2.688 1.00 26.13 1106 SER A N 1
ATOM 849 C CA . SER A 1 107 ? 17.306 44.029 -2.053 1.00 26.57 1106 SER A CA 1
ATOM 850 C C . SER A 1 107 ? 16.450 44.041 -0.789 1.00 25.12 1106 SER A C 1
ATOM 851 O O . SER A 1 107 ? 16.563 44.948 0.033 1.00 24.86 1106 SER A O 1
ATOM 854 N N . ILE A 1 108 ? 15.592 43.040 -0.636 1.00 24.44 1107 ILE A N 1
ATOM 855 C CA . ILE A 1 108 ? 14.730 42.960 0.537 1.00 24.41 1107 ILE A CA 1
ATOM 856 C C . ILE A 1 108 ? 15.534 42.582 1.778 1.00 24.18 1107 ILE A C 1
ATOM 857 O O . ILE A 1 108 ? 16.340 41.649 1.747 1.00 23.93 1107 ILE A O 1
ATOM 862 N N . ARG A 1 109 ? 15.320 43.312 2.868 1.00 23.60 1108 ARG A N 1
ATOM 863 C CA . ARG A 1 109 ? 16.034 43.029 4.106 1.00 23.72 1108 ARG A CA 1
ATOM 864 C C . ARG A 1 109 ? 15.282 41.957 4.878 1.00 22.73 1108 ARG A C 1
ATOM 865 O O . ARG A 1 109 ? 14.177 42.188 5.365 1.00 23.90 1108 ARG A O 1
ATOM 873 N N . VAL A 1 110 ? 15.885 40.780 4.981 1.00 21.42 1109 VAL A N 1
ATOM 874 C CA . VAL A 1 110 ? 15.262 39.667 5.678 1.00 20.23 1109 VAL A CA 1
ATOM 875 C C . VAL A 1 110 ? 15.655 39.629 7.148 1.00 19.41 1109 VAL A C 1
ATOM 876 O O . VAL A 1 110 ? 16.833 39.544 7.488 1.00 18.27 1109 VAL A O 1
ATOM 880 N N . VAL A 1 111 ? 14.650 39.691 8.012 1.00 19.51 1110 VAL A N 1
ATOM 881 C CA . VAL A 1 111 ? 14.873 39.667 9.447 1.00 17.67 1110 VAL A CA 1
ATOM 882 C C . VAL A 1 111 ? 14.369 38.344 10.010 1.00 18.04 1110 VAL A C 1
ATOM 883 O O . VAL A 1 111 ? 13.218 37.964 9.794 1.00 18.49 1110 VAL A O 1
ATOM 887 N N . VAL A 1 112 ? 15.233 37.639 10.728 1.00 17.18 1111 VAL A N 1
ATOM 888 C CA . VAL A 1 112 ? 14.842 36.365 11.304 1.00 17.71 1111 VAL A CA 1
ATOM 889 C C . VAL A 1 112 ? 14.846 36.401 12.823 1.00 17.67 1111 VAL A C 1
ATOM 890 O O . VAL A 1 112 ? 15.850 36.745 13.447 1.00 18.14 1111 VAL A O 1
ATOM 894 N N . TYR A 1 113 ? 13.705 36.053 13.407 1.00 16.60 1112 TYR A N 1
ATOM 895 C CA . TYR A 1 113 ? 13.557 36.015 14.856 1.00 16.09 1112 TYR A CA 1
ATOM 896 C C . TYR A 1 113 ? 13.461 34.562 15.302 1.00 16.79 1112 TYR A C 1
ATOM 897 O O . TYR A 1 113 ? 12.628 33.807 14.790 1.00 16.03 1112 TYR A O 1
ATOM 906 N N . GLN A 1 114 ? 14.315 34.165 16.238 1.00 16.59 1113 GLN A N 1
ATOM 907 C CA . GLN A 1 114 ? 14.248 32.813 16.768 1.00 16.65 1113 GLN A CA 1
ATOM 908 C C . GLN A 1 114 ? 13.497 32.961 18.081 1.00 16.66 1113 GLN A C 1
ATOM 909 O O . GLN A 1 114 ? 14.031 33.486 19.057 1.00 16.26 1113 GLN A O 1
ATOM 915 N N . HIS A 1 115 ? 12.253 32.495 18.089 1.00 15.60 1114 HIS A N 1
ATOM 916 C CA . HIS A 1 115 ? 11.382 32.614 19.251 1.00 16.62 1114 HIS A CA 1
ATOM 917 C C . HIS A 1 115 ? 11.405 31.463 20.242 1.00 17.76 1114 HIS A C 1
ATOM 918 O O . HIS A 1 115 ? 10.815 31.565 21.321 1.00 16.63 1114 HIS A O 1
ATOM 925 N N . ASP A 1 116 ? 12.080 30.375 19.892 1.00 18.62 1115 ASP A N 1
ATOM 926 C CA . ASP A 1 116 ? 12.126 29.219 20.778 1.00 20.64 1115 ASP A CA 1
ATOM 927 C C . ASP A 1 116 ? 13.399 29.122 21.614 1.00 20.23 1115 ASP A C 1
ATOM 928 O O . ASP A 1 116 ? 14.371 29.841 21.373 1.00 20.48 1115 ASP A O 1
ATOM 933 N N . HIS A 1 117 ? 13.386 28.230 22.601 1.00 19.74 1116 HIS A N 1
ATOM 934 C CA . HIS A 1 117 ? 14.512 28.089 23.518 1.00 19.41 1116 HIS A CA 1
ATOM 935 C C . HIS A 1 117 ? 15.381 26.835 23.407 1.00 22.24 1116 HIS A C 1
ATOM 936 O O . HIS A 1 117 ? 16.521 26.901 22.954 1.00 22.05 1116 HIS A O 1
ATOM 943 N N . SER A 1 118 ? 14.843 25.703 23.845 1.00 23.50 1117 SER A N 1
ATOM 944 C CA . SER A 1 118 ? 15.574 24.439 23.841 1.00 27.37 1117 SER A CA 1
ATOM 945 C C . SER A 1 118 ? 15.871 23.855 22.465 1.00 28.11 1117 SER A C 1
ATOM 946 O O . SER A 1 118 ? 15.148 24.102 21.501 1.00 28.22 1117 SER A O 1
ATOM 949 N N . VAL A 1 119 ? 16.942 23.068 22.389 1.00 29.94 1118 VAL A N 1
ATOM 950 C CA . VAL A 1 119 ? 17.326 22.414 21.144 1.00 31.91 1118 VAL A CA 1
ATOM 951 C C . VAL A 1 119 ? 16.210 21.472 20.702 1.00 33.22 1118 VAL A C 1
ATOM 952 O O . VAL A 1 119 ? 16.007 21.260 19.507 1.00 34.65 1118 VAL A O 1
ATOM 956 N N . LEU A 1 120 ? 15.491 20.911 21.672 1.00 33.93 1119 LEU A N 1
ATOM 957 C CA . LEU A 1 120 ? 14.396 19.990 21.385 1.00 34.42 1119 LEU A CA 1
ATOM 958 C C . LEU A 1 120 ? 13.422 20.667 20.434 1.00 34.49 1119 LEU A C 1
ATOM 959 O O . LEU A 1 120 ? 13.010 20.086 19.431 1.00 35.49 1119 LEU A O 1
ATOM 964 N N . SER A 1 121 ? 13.056 21.902 20.753 1.00 32.47 1120 SER A N 1
ATOM 965 C CA . SER A 1 121 ? 12.139 22.651 19.912 1.00 32.16 1120 SER A CA 1
ATOM 966 C C . SER A 1 121 ? 12.839 23.071 18.626 1.00 30.19 1120 SER A C 1
ATOM 967 O O . SER A 1 121 ? 12.324 22.865 17.530 1.00 31.73 1120 SER A O 1
ATOM 970 N N . LEU A 1 122 ? 14.024 23.654 18.774 1.00 28.55 1121 LEU A N 1
ATOM 971 C CA . LEU A 1 122 ? 14.798 24.138 17.639 1.00 27.28 1121 LEU A CA 1
ATOM 972 C C . LEU A 1 122 ? 15.041 23.120 16.531 1.00 27.87 1121 LEU A C 1
ATOM 973 O O . LEU A 1 122 ? 15.053 23.480 15.353 1.00 25.66 1121 LEU A O 1
ATOM 978 N N . ARG A 1 123 ? 15.247 21.857 16.896 1.00 29.97 1122 ARG A N 1
ATOM 979 C CA . ARG A 1 123 ? 15.493 20.831 15.886 1.00 31.10 1122 ARG A CA 1
ATOM 980 C C . ARG A 1 123 ? 14.216 20.323 15.223 1.00 32.39 1122 ARG A C 1
ATOM 981 O O . ARG A 1 123 ? 14.275 19.576 14.246 1.00 32.98 1122 ARG A O 1
ATOM 989 N N . ARG A 1 124 ? 13.064 20.724 15.752 1.00 32.34 1123 ARG A N 1
ATOM 990 C CA . ARG A 1 124 ? 11.788 20.318 15.173 1.00 33.15 1123 ARG A CA 1
ATOM 991 C C . ARG A 1 124 ? 11.485 21.222 13.981 1.00 31.49 1123 ARG A C 1
ATOM 992 O O . ARG A 1 124 ? 10.358 21.264 13.488 1.00 32.78 1123 ARG A O 1
ATOM 1000 N N . ASN A 1 125 ? 12.505 21.945 13.529 1.00 29.69 1124 ASN A N 1
ATOM 1001 C CA . ASN A 1 125 ? 12.374 22.861 12.401 1.00 27.58 1124 ASN A CA 1
ATOM 1002 C C . ASN A 1 125 ? 13.039 22.313 11.148 1.00 26.94 1124 ASN A C 1
ATOM 1003 O O . ASN A 1 125 ? 13.939 21.480 11.223 1.00 28.17 1124 ASN A O 1
ATOM 1008 N N . LEU A 1 126 ? 12.589 22.801 9.998 1.00 26.84 1125 LEU A N 1
ATOM 1009 C CA . LEU A 1 126 ? 13.157 22.416 8.714 1.00 26.44 1125 LEU A CA 1
ATOM 1010 C C . LEU A 1 126 ? 13.495 23.703 7.976 1.00 25.86 1125 LEU A C 1
ATOM 1011 O O . LEU A 1 126 ? 12.689 24.634 7.944 1.00 25.45 1125 LEU A O 1
ATOM 1016 N N . GLY A 1 127 ? 14.692 23.760 7.400 1.00 24.88 1126 GLY A N 1
ATOM 1017 C CA . GLY A 1 127 ? 15.099 24.941 6.663 1.00 24.85 1126 GLY A CA 1
ATOM 1018 C C . GLY A 1 127 ? 15.512 26.131 7.511 1.00 24.60 1126 GLY A C 1
ATOM 1019 O O . GLY A 1 127 ? 15.596 27.250 7.007 1.00 24.41 1126 GLY A O 1
ATOM 1020 N N . LEU A 1 128 ? 15.773 25.908 8.794 1.00 24.31 1127 LEU A N 1
ATOM 1021 C CA . LEU A 1 128 ? 16.184 27.007 9.663 1.00 24.43 1127 LEU A CA 1
ATOM 1022 C C . LEU A 1 1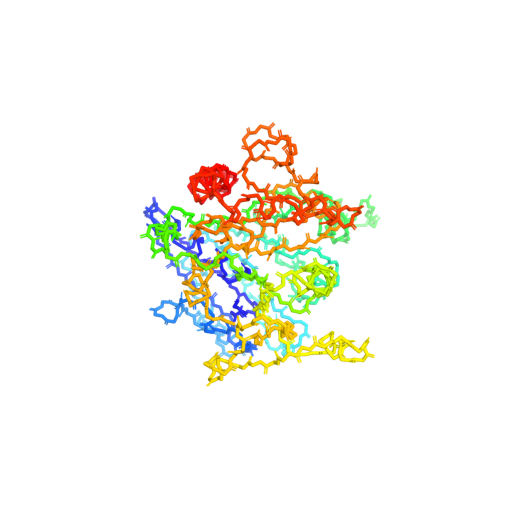28 ? 17.572 27.511 9.271 1.00 25.48 1127 LEU A C 1
ATOM 1023 O O . LEU A 1 128 ? 17.835 28.714 9.294 1.00 25.35 1127 LEU A O 1
ATOM 1028 N N . GLU A 1 129 ? 18.458 26.587 8.908 1.00 25.50 1128 GLU A N 1
ATOM 1029 C CA . GLU A 1 129 ? 19.811 26.957 8.510 1.00 25.71 1128 GLU A CA 1
ATOM 1030 C C . GLU A 1 129 ? 19.784 27.860 7.285 1.00 24.95 1128 GLU A C 1
ATOM 1031 O O . GLU A 1 129 ? 20.464 28.884 7.247 1.00 23.40 1128 GLU A O 1
ATOM 1037 N N . GLU A 1 130 ? 18.995 27.477 6.285 1.00 25.34 1129 GLU A N 1
ATOM 1038 C CA . GLU A 1 130 ? 18.887 28.259 5.060 1.00 26.37 1129 GLU A CA 1
ATOM 1039 C C . GLU A 1 130 ? 18.279 29.623 5.350 1.00 26.03 1129 GLU A C 1
ATOM 1040 O O . GLU A 1 130 ? 18.625 30.621 4.720 1.00 25.27 1129 GLU A O 1
ATOM 1046 N N . THR A 1 131 ? 17.369 29.655 6.314 1.00 25.16 1130 THR A N 1
ATOM 1047 C CA . THR A 1 131 ? 16.711 30.892 6.699 1.00 23.12 1130 THR A CA 1
ATOM 1048 C C . THR A 1 131 ? 17.732 31.824 7.342 1.00 23.43 1130 THR A C 1
ATOM 1049 O O . THR A 1 131 ? 17.784 33.020 7.039 1.00 23.18 1130 THR A O 1
ATOM 1053 N N . VAL A 1 132 ? 18.544 31.264 8.230 1.00 23.72 1131 VAL A N 1
ATOM 1054 C CA . VAL A 1 132 ? 19.571 32.028 8.925 1.00 23.94 1131 VAL A CA 1
ATOM 1055 C C . VAL A 1 132 ? 20.617 32.583 7.958 1.00 24.21 1131 VAL A C 1
ATOM 1056 O O . VAL A 1 132 ? 21.074 33.715 8.113 1.00 24.08 1131 VAL A O 1
ATOM 1060 N N . ARG A 1 133 ? 20.985 31.793 6.955 1.00 24.29 1132 ARG A N 1
ATOM 1061 C CA . ARG A 1 133 ? 21.989 32.227 5.990 1.00 25.54 1132 ARG A CA 1
ATOM 1062 C C . ARG A 1 133 ? 21.519 33.370 5.090 1.00 24.72 1132 ARG A C 1
ATOM 1063 O O . ARG A 1 133 ? 22.332 34.154 4.601 1.00 25.65 1132 ARG A O 1
ATOM 1071 N N . ARG A 1 134 ? 20.212 33.469 4.878 1.00 22.13 1133 ARG A N 1
ATOM 1072 C CA . ARG A 1 134 ? 19.663 34.531 4.040 1.00 22.24 1133 ARG A CA 1
ATOM 1073 C C . ARG A 1 134 ? 19.407 35.794 4.856 1.00 21.05 1133 ARG A C 1
ATOM 1074 O O . ARG A 1 134 ? 19.396 36.902 4.323 1.00 22.26 1133 ARG A O 1
ATOM 1082 N N . ALA A 1 135 ? 19.208 35.614 6.155 1.00 20.97 1134 ALA A N 1
ATOM 1083 C CA . ALA A 1 135 ? 18.922 36.726 7.050 1.00 20.48 1134 ALA A CA 1
ATOM 1084 C C . ALA A 1 135 ? 19.969 37.833 7.058 1.00 20.64 1134 ALA A C 1
ATOM 1085 O O . ALA A 1 135 ? 21.171 37.576 7.050 1.00 20.67 1134 ALA A O 1
ATOM 1087 N N . ASP A 1 136 ? 19.488 39.071 7.077 1.00 20.58 1135 ASP A N 1
ATOM 1088 C CA . ASP A 1 136 ? 20.356 40.238 7.132 1.00 21.09 1135 ASP A CA 1
ATOM 1089 C C . ASP A 1 136 ? 20.420 40.675 8.590 1.00 20.15 1135 ASP A C 1
ATOM 1090 O O . ASP A 1 136 ? 21.333 41.391 9.001 1.00 20.29 1135 ASP A O 1
ATOM 1095 N N . VAL A 1 137 ? 19.432 40.233 9.363 1.00 19.13 1136 VAL A N 1
ATOM 1096 C CA . VAL A 1 137 ? 19.340 40.548 10.784 1.00 18.25 1136 VAL A CA 1
ATOM 1097 C C . VAL A 1 137 ? 18.775 39.324 11.501 1.00 18.40 1136 VAL A C 1
ATOM 1098 O O . VAL A 1 137 ? 17.768 38.759 11.072 1.00 19.00 1136 VAL A O 1
ATOM 1102 N N . ILE A 1 138 ? 19.420 38.925 12.593 1.00 18.46 1137 ILE A N 1
ATOM 1103 C CA . ILE A 1 138 ? 18.981 37.764 13.362 1.00 17.92 1137 ILE A CA 1
ATOM 1104 C C . ILE A 1 138 ? 18.783 38.127 14.832 1.00 17.51 1137 ILE A C 1
ATOM 1105 O O . ILE A 1 138 ? 19.624 38.807 15.420 1.00 17.39 1137 ILE A O 1
ATOM 1110 N N . PHE A 1 139 ? 17.676 37.665 15.413 1.00 16.86 1138 PHE A N 1
ATOM 1111 C CA . PHE A 1 139 ? 17.358 37.924 16.822 1.00 16.72 1138 PHE A CA 1
ATOM 1112 C C . PHE A 1 139 ? 17.108 36.622 17.589 1.00 16.55 1138 PHE A C 1
ATOM 1113 O O . PHE A 1 139 ? 16.580 35.655 17.032 1.00 16.53 1138 PHE A O 1
ATOM 1121 N N . SER A 1 140 ? 17.467 36.614 18.872 1.00 15.57 1139 SER A N 1
ATOM 1122 C CA . SER A 1 140 ? 17.231 35.458 19.737 1.00 14.29 1139 SER A CA 1
ATOM 1123 C C . SER A 1 140 ? 16.940 35.968 21.148 1.00 12.92 1139 SER A C 1
ATOM 1124 O O . SER A 1 140 ? 17.241 37.114 21.471 1.00 12.91 1139 SER A O 1
ATOM 1127 N N . HIS A 1 141 ? 16.363 35.112 21.984 1.00 12.66 1140 HIS A N 1
ATOM 1128 C CA . HIS A 1 141 ? 16.021 35.487 23.356 1.00 14.15 1140 HIS A CA 1
ATOM 1129 C C . HIS A 1 141 ? 17.213 35.536 24.311 1.00 13.38 1140 HIS A C 1
ATOM 1130 O O . HIS A 1 141 ? 17.124 36.138 25.382 1.00 14.53 1140 HIS A O 1
ATOM 1137 N N . SER A 1 142 ? 18.324 34.908 23.939 1.00 14.23 1141 SER A N 1
ATOM 1138 C CA . SER A 1 142 ? 19.480 34.890 24.832 1.00 16.13 1141 SER A CA 1
ATOM 1139 C C . SER A 1 142 ? 20.820 34.662 24.144 1.00 17.30 1141 SER A C 1
ATOM 1140 O O . SER A 1 142 ? 20.936 33.838 23.235 1.00 16.87 1141 SER A O 1
ATOM 1143 N N . ASP A 1 143 ? 21.835 35.397 24.590 1.00 18.14 1142 ASP A N 1
ATOM 1144 C CA . ASP A 1 143 ? 23.173 35.257 24.031 1.00 20.24 1142 ASP A CA 1
ATOM 1145 C C . ASP A 1 143 ? 23.728 33.873 24.373 1.00 20.89 1142 ASP A C 1
ATOM 1146 O O . ASP A 1 143 ? 24.592 33.351 23.668 1.00 21.58 1142 ASP A O 1
ATOM 1151 N N . ASN A 1 144 ? 23.222 33.280 25.453 1.00 20.18 1143 ASN A N 1
ATOM 1152 C CA . ASN A 1 144 ? 23.690 31.965 25.895 1.00 20.86 1143 ASN A CA 1
ATOM 1153 C C . ASN A 1 144 ? 22.721 30.820 25.621 1.00 20.57 1143 ASN A C 1
ATOM 1154 O O . ASN A 1 144 ? 22.910 29.708 26.119 1.00 20.23 1143 ASN A O 1
ATOM 1159 N N . GLY A 1 145 ? 21.691 31.086 24.826 1.00 18.72 1144 GLY A N 1
ATOM 1160 C CA . GLY A 1 145 ? 20.723 30.052 24.508 1.00 19.02 1144 GLY A CA 1
ATOM 1161 C C . GLY A 1 145 ? 21.269 28.999 23.558 1.00 20.15 1144 GLY A C 1
ATOM 1162 O O . GLY A 1 145 ? 22.365 29.142 23.018 1.00 20.26 1144 GLY A O 1
ATOM 1163 N N . ASP A 1 146 ? 20.496 27.939 23.350 1.00 20.11 1145 ASP A N 1
ATOM 1164 C CA . ASP A 1 146 ? 20.904 26.860 22.462 1.00 21.48 1145 ASP A CA 1
ATOM 1165 C C . ASP A 1 146 ? 21.047 27.332 21.019 1.00 21.78 1145 ASP A C 1
ATOM 1166 O O . ASP A 1 146 ? 21.933 26.874 20.298 1.00 23.43 1145 ASP A O 1
ATOM 1171 N N . PHE A 1 147 ? 20.183 28.247 20.592 1.00 21.34 1146 PHE A N 1
ATOM 1172 C CA . PHE A 1 147 ? 20.257 28.758 19.226 1.00 21.82 1146 PHE A CA 1
ATOM 1173 C C . PHE A 1 147 ? 21.620 29.391 18.967 1.00 21.65 1146 PHE A C 1
ATOM 1174 O O . PHE A 1 147 ? 22.263 29.107 17.956 1.00 22.95 1146 PHE A O 1
ATOM 1182 N N . ASN A 1 148 ? 22.054 30.247 19.890 1.00 21.85 1147 ASN A N 1
ATOM 1183 C CA . ASN A 1 148 ? 23.338 30.939 19.773 1.00 20.88 1147 ASN A CA 1
ATOM 1184 C C . ASN A 1 148 ? 24.556 30.043 19.988 1.00 23.18 1147 ASN A C 1
ATOM 1185 O O . ASN A 1 148 ? 25.502 30.061 19.197 1.00 22.70 1147 ASN A O 1
ATOM 1190 N N . LYS A 1 149 ? 24.527 29.261 21.062 1.00 24.24 1148 LYS A N 1
ATOM 1191 C CA . LYS A 1 149 ? 25.654 28.408 21.422 1.00 26.27 1148 LYS A CA 1
ATOM 1192 C C . LYS A 1 149 ? 25.748 27.033 20.778 1.00 26.82 1148 LYS A C 1
ATOM 1193 O O . LYS A 1 149 ? 26.829 26.447 20.731 1.00 27.12 1148 LYS A O 1
ATOM 1199 N N . VAL A 1 150 ? 24.638 26.507 20.279 1.00 27.58 1149 VAL A N 1
ATOM 1200 C CA . VAL A 1 150 ? 24.680 25.189 19.666 1.00 28.99 1149 VAL A CA 1
ATOM 1201 C C . VAL A 1 150 ? 24.477 25.211 18.155 1.00 30.21 1149 VAL A C 1
ATOM 1202 O O . VAL A 1 150 ? 25.377 24.841 17.402 1.00 31.45 1149 VAL A O 1
ATOM 1206 N N . LEU A 1 151 ? 23.305 25.651 17.709 1.00 30.48 1150 LEU A N 1
ATOM 1207 C CA . LEU A 1 151 ? 23.014 25.684 16.280 1.00 31.05 1150 LEU A CA 1
ATOM 1208 C C . LEU A 1 151 ? 23.902 26.623 15.471 1.00 31.12 1150 LEU A C 1
ATOM 1209 O O . LEU A 1 151 ? 24.434 26.232 14.432 1.00 31.11 1150 LEU A O 1
ATOM 1214 N N . MET A 1 152 ? 24.066 27.856 15.939 1.00 31.15 1151 MET A N 1
ATOM 1215 C CA . MET A 1 152 ? 24.894 28.824 15.228 1.00 32.42 1151 MET A CA 1
ATOM 1216 C C . MET A 1 152 ? 26.330 28.344 15.050 1.00 34.05 1151 MET A C 1
ATOM 1217 O O . MET A 1 152 ? 26.920 28.511 13.981 1.00 34.46 1151 MET A O 1
ATOM 1222 N N . LYS A 1 153 ? 26.894 27.752 16.096 1.00 34.92 1152 LYS A N 1
ATOM 1223 C CA . LYS A 1 153 ? 28.262 27.262 16.021 1.00 36.60 1152 LYS A CA 1
ATOM 1224 C C . LYS A 1 153 ? 28.329 25.999 15.177 1.00 36.40 1152 LYS A C 1
ATOM 1225 O O . LYS A 1 153 ? 29.395 25.621 14.693 1.00 36.93 1152 LYS A O 1
ATOM 1231 N N . GLU A 1 154 ? 27.179 25.360 14.990 1.00 36.37 1153 GLU A N 1
ATOM 1232 C CA . GLU A 1 154 ? 27.105 24.145 14.192 1.00 36.19 1153 GLU A CA 1
ATOM 1233 C C . GLU A 1 154 ? 27.033 24.501 12.711 1.00 36.32 1153 GLU A C 1
ATOM 1234 O O . GLU A 1 154 ? 27.581 23.792 11.866 1.00 36.95 1153 GLU A O 1
ATOM 1240 N N . TRP A 1 155 ? 26.358 25.602 12.401 1.00 34.99 1154 TRP A N 1
ATOM 1241 C CA . TRP A 1 155 ? 26.228 26.042 11.017 1.00 35.96 1154 TRP A CA 1
ATOM 1242 C C . TRP A 1 155 ? 27.456 26.841 10.594 1.00 37.26 1154 TRP A C 1
ATOM 1243 O O . TRP A 1 155 ? 27.792 26.903 9.412 1.00 36.85 1154 TRP A O 1
ATOM 1254 N N . TYR A 1 156 ? 28.117 27.450 11.573 1.00 38.57 1155 TYR A N 1
ATOM 1255 C CA . TYR A 1 156 ? 29.313 28.251 11.337 1.00 40.54 1155 TYR A CA 1
ATOM 1256 C C . TYR A 1 156 ? 30.410 27.742 12.268 1.00 43.21 1155 TYR A C 1
ATOM 1257 O O . TYR A 1 156 ? 30.777 28.405 13.239 1.00 42.75 1155 TYR A O 1
ATOM 1266 N N . PRO A 1 157 ? 30.950 26.549 11.975 1.00 45.97 1156 PRO A N 1
ATOM 1267 C CA . PRO A 1 157 ? 32.005 25.914 12.769 1.00 48.62 1156 PRO A CA 1
ATOM 1268 C C . PRO A 1 157 ? 33.260 26.756 12.965 1.00 51.15 1156 PRO A C 1
ATOM 1269 O O . PRO A 1 157 ? 33.745 27.400 12.035 1.00 51.80 1156 PRO A O 1
ATOM 1273 N N . GLU A 1 158 ? 33.776 26.742 14.191 1.00 54.15 1157 GLU A N 1
ATOM 1274 C CA . GLU A 1 158 ? 34.981 27.484 14.534 1.00 57.10 1157 GLU A CA 1
ATOM 1275 C C . GLU A 1 158 ? 36.196 26.711 14.033 1.00 59.01 1157 GLU A C 1
ATOM 1276 O O . GLU A 1 158 ? 37.332 27.002 14.409 1.00 59.89 1157 GLU A O 1
ATOM 1282 N N . THR A 1 159 ? 35.936 25.722 13.181 1.00 60.74 1158 THR A N 1
ATOM 1283 C CA . THR A 1 159 ? 36.977 24.884 12.591 1.00 62.61 1158 THR A CA 1
ATOM 1284 C C . THR A 1 159 ? 36.554 24.482 11.179 1.00 63.59 1158 THR A C 1
ATOM 1285 O O . THR A 1 159 ? 35.685 23.627 11.002 1.00 63.88 1158 THR A O 1
ATOM 1289 N N . VAL A 1 160 ? 37.173 25.100 10.178 1.00 64.97 1159 VAL A N 1
ATOM 1290 C CA . VAL A 1 160 ? 36.849 24.825 8.782 1.00 65.91 1159 VAL A CA 1
ATOM 1291 C C . VAL A 1 160 ? 37.629 23.654 8.191 1.00 66.59 1159 VAL A C 1
ATOM 1292 O O . VAL A 1 160 ? 38.633 23.216 8.751 1.00 67.18 1159 VAL A O 1
ATOM 1296 N N . SER A 1 161 ? 37.157 23.159 7.049 1.00 66.96 1160 SER A N 1
ATOM 1297 C CA . SER A 1 161 ? 37.790 22.038 6.361 1.00 67.08 1160 SER A CA 1
ATOM 1298 C C . SER A 1 161 ? 39.179 22.400 5.840 1.00 67.18 1160 SER A C 1
ATOM 1299 O O . SER A 1 161 ? 40.111 22.585 6.621 1.00 67.25 1160 SER A O 1
ATOM 1302 N N . LEU A 1 162 ? 39.314 22.497 4.520 1.00 67.08 1161 LEU A N 1
ATOM 1303 C CA . LEU A 1 162 ? 40.597 22.833 3.912 1.00 66.73 1161 LEU A CA 1
ATOM 1304 C C . LEU A 1 162 ? 40.411 23.729 2.690 1.00 66.84 1161 LEU A C 1
ATOM 1305 O O . LEU A 1 162 ? 41.090 24.746 2.552 1.00 66.79 1161 LEU A O 1
ATOM 1310 N N . PHE A 1 163 ? 39.497 23.347 1.802 1.00 66.70 1162 PHE A N 1
ATOM 1311 C CA . PHE A 1 163 ? 39.234 24.132 0.600 1.00 66.84 1162 PHE A CA 1
ATOM 1312 C C . PHE A 1 163 ? 38.031 25.050 0.751 1.00 66.93 1162 PHE A C 1
ATOM 1313 O O . PHE A 1 163 ? 37.669 25.770 -0.180 1.00 67.03 1162 PHE A O 1
ATOM 1321 N N . ASP A 1 164 ? 37.413 25.020 1.925 1.00 67.16 1163 ASP A N 1
ATOM 1322 C CA . ASP A 1 164 ? 36.252 25.855 2.197 1.00 67.51 1163 ASP A CA 1
ATOM 1323 C C . ASP A 1 164 ? 36.705 27.222 2.703 1.00 67.23 1163 ASP A C 1
ATOM 1324 O O . ASP A 1 164 ? 37.866 27.598 2.542 1.00 67.27 1163 ASP A O 1
ATOM 1329 N N . ASP A 1 165 ? 35.785 27.963 3.313 1.00 66.77 1164 ASP A N 1
ATOM 1330 C CA . ASP A 1 165 ? 36.097 29.287 3.839 1.00 65.94 1164 ASP A CA 1
ATOM 1331 C C . ASP A 1 165 ? 35.788 29.369 5.329 1.00 65.06 1164 ASP A C 1
ATOM 1332 O O . ASP A 1 165 ? 34.960 28.616 5.843 1.00 64.47 1164 ASP A O 1
ATOM 1337 N N . ILE A 1 166 ? 36.458 30.287 6.019 1.00 64.04 1165 ILE A N 1
ATOM 1338 C CA . ILE A 1 166 ? 36.250 30.465 7.451 1.00 63.21 1165 ILE A CA 1
ATOM 1339 C C . ILE A 1 166 ? 34.839 30.951 7.767 1.00 62.05 1165 ILE A C 1
ATOM 1340 O O . ILE A 1 166 ? 34.221 30.499 8.730 1.00 62.01 1165 ILE A O 1
ATOM 1345 N N . GLU A 1 167 ? 34.339 31.866 6.942 1.00 60.54 1166 GLU A N 1
ATOM 1346 C CA . GLU A 1 167 ? 33.000 32.430 7.095 1.00 58.53 1166 GLU A CA 1
ATOM 1347 C C . GLU A 1 167 ? 32.583 32.663 8.546 1.00 56.96 1166 GLU A C 1
ATOM 1348 O O . GLU A 1 167 ? 32.066 31.759 9.204 1.00 57.13 1166 GLU A O 1
ATOM 1354 N N . GLU A 1 168 ? 32.805 33.877 9.041 1.00 54.53 1167 GLU A N 1
ATOM 1355 C CA . GLU A 1 168 ? 32.426 34.216 10.408 1.00 51.77 1167 GLU A CA 1
ATOM 1356 C C . GLU A 1 168 ? 30.915 34.122 10.560 1.00 48.84 1167 GLU A C 1
ATOM 1357 O O . GLU A 1 168 ? 30.169 34.488 9.652 1.00 48.44 1167 GLU A O 1
ATOM 1363 N N . ALA A 1 169 ? 30.465 33.633 11.708 1.00 45.13 1168 ALA A N 1
ATOM 1364 C CA . ALA A 1 169 ? 29.037 33.517 11.962 1.00 41.42 1168 ALA A CA 1
ATOM 1365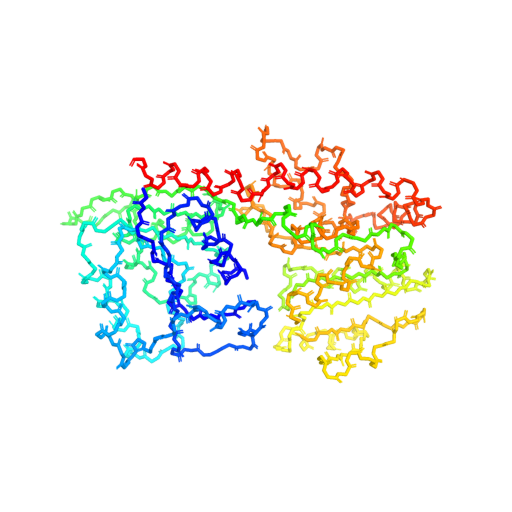 C C . ALA A 1 169 ? 28.441 34.919 11.974 1.00 38.21 1168 ALA A C 1
ATOM 1366 O O . ALA A 1 169 ? 29.101 35.879 12.378 1.00 37.89 1168 ALA A O 1
ATOM 1368 N N . PRO A 1 170 ? 27.190 35.059 11.514 1.00 35.12 1169 PRO A N 1
ATOM 1369 C CA . PRO A 1 170 ? 26.545 36.373 11.496 1.00 32.05 1169 PRO A CA 1
ATOM 1370 C C . PRO A 1 170 ? 26.203 36.817 12.917 1.00 29.27 1169 PRO A C 1
ATOM 1371 O O . PRO A 1 170 ? 26.148 35.998 13.834 1.00 27.88 1169 PRO A O 1
ATOM 1375 N N . THR A 1 171 ? 25.979 38.113 13.093 1.00 26.15 1170 THR A N 1
ATOM 1376 C CA . THR A 1 171 ? 25.653 38.654 14.404 1.00 25.09 1170 THR A CA 1
ATOM 1377 C C . THR A 1 171 ? 24.224 38.321 14.818 1.00 23.09 1170 THR A C 1
ATOM 1378 O O . THR A 1 171 ? 23.299 38.403 14.011 1.00 21.88 1170 THR A O 1
ATOM 1382 N N . VAL A 1 172 ? 24.052 37.934 16.078 1.00 20.77 1171 VAL A N 1
ATOM 1383 C CA . VAL A 1 172 ? 22.727 37.628 16.606 1.00 19.38 1171 VAL A CA 1
ATOM 1384 C C . VAL A 1 172 ? 22.448 38.657 17.691 1.00 19.30 1171 VAL A C 1
ATOM 1385 O O . VAL A 1 172 ? 23.220 38.792 18.644 1.00 20.28 1171 VAL A O 1
ATOM 1389 N N . TYR A 1 173 ? 21.350 39.386 17.537 1.00 16.37 1172 TYR A N 1
ATOM 1390 C CA . TYR A 1 173 ? 20.972 40.412 18.496 1.00 16.16 1172 TYR A CA 1
ATOM 1391 C C . TYR A 1 173 ? 19.942 39.890 19.480 1.00 15.81 1172 TYR A C 1
ATOM 1392 O O . TYR A 1 173 ? 19.119 39.041 19.145 1.00 16.61 1172 TYR A O 1
ATOM 1401 N N . ASN A 1 174 ? 19.977 40.408 20.698 1.00 15.49 1173 ASN A N 1
ATOM 1402 C CA . ASN A 1 174 ? 19.006 39.991 21.690 1.00 14.78 1173 ASN A CA 1
ATOM 1403 C C . ASN A 1 174 ? 17.733 40.798 21.475 1.00 15.85 1173 ASN A C 1
ATOM 1404 O O . ASN A 1 174 ? 17.779 41.919 20.967 1.00 16.29 1173 ASN A O 1
ATOM 1409 N N . PHE A 1 175 ? 16.598 40.224 21.857 1.00 15.32 1174 PHE A N 1
ATOM 1410 C CA . PHE A 1 175 ? 15.322 40.909 21.734 1.00 14.45 1174 PHE A CA 1
ATOM 1411 C C . PHE A 1 175 ? 14.382 40.390 22.809 1.00 13.29 1174 PHE A C 1
ATOM 1412 O O . PHE A 1 175 ? 14.608 39.319 23.379 1.00 15.56 1174 PHE A O 1
ATOM 1420 N N . GLN A 1 176 ? 13.346 41.170 23.095 1.00 14.19 1175 GLN A N 1
ATOM 1421 C CA . GLN A 1 176 ? 12.318 40.781 24.054 1.00 14.28 1175 GLN A CA 1
ATOM 1422 C C . GLN A 1 176 ? 11.032 40.767 23.244 1.00 13.15 1175 GLN A C 1
ATOM 1423 O O . GLN A 1 176 ? 10.854 41.604 22.361 1.00 14.93 1175 GLN A O 1
ATOM 1429 N N . PRO A 1 177 ? 10.127 39.815 23.519 1.00 14.67 1176 PRO A N 1
ATOM 1430 C CA . PRO A 1 177 ? 8.851 39.737 22.792 1.00 12.29 1176 PRO A CA 1
ATOM 1431 C C . PRO A 1 177 ? 7.915 40.778 23.423 1.00 13.28 1176 PRO A C 1
ATOM 1432 O O . PRO A 1 177 ? 7.389 40.568 24.519 1.00 13.25 1176 PRO A O 1
ATOM 1436 N N . PRO A 1 178 ? 7.689 41.910 22.733 1.00 12.90 1177 PRO A N 1
ATOM 1437 C CA . PRO A 1 178 ? 6.837 42.994 23.226 1.00 13.49 1177 PRO A CA 1
ATOM 1438 C C . PRO A 1 178 ? 5.336 42.850 23.061 1.00 13.66 1177 PRO A C 1
ATOM 1439 O O . PRO A 1 178 ? 4.848 42.138 22.189 1.00 14.67 1177 PRO A O 1
ATOM 1443 N N . MET A 1 179 ? 4.613 43.568 23.911 1.00 15.25 1178 MET A N 1
ATOM 1444 C CA . MET A 1 179 ? 3.161 43.591 23.872 1.00 15.58 1178 MET A CA 1
ATOM 1445 C C . MET A 1 179 ? 2.726 45.010 24.196 1.00 15.32 1178 MET A C 1
ATOM 1446 O O . MET A 1 179 ? 3.404 45.707 24.950 1.00 14.02 1178 MET A O 1
ATOM 1451 N N . ASP A 1 180 ? 1.618 45.453 23.608 1.00 15.67 1179 ASP A N 1
ATOM 1452 C CA . ASP A 1 180 ? 1.115 46.781 23.913 1.00 14.90 1179 ASP A CA 1
ATOM 1453 C C . ASP A 1 180 ? 0.393 46.587 25.243 1.00 15.88 1179 ASP A C 1
ATOM 1454 O O . ASP A 1 180 ? -0.793 46.243 25.284 1.00 15.12 1179 ASP A O 1
ATOM 1459 N N . ILE A 1 181 ? 1.130 46.785 26.328 1.00 14.88 1180 ILE A N 1
ATOM 1460 C CA . ILE A 1 181 ? 0.603 46.617 27.674 1.00 13.89 1180 ILE A CA 1
ATOM 1461 C C . ILE A 1 181 ? -0.457 47.663 28.022 1.00 16.22 1180 ILE A C 1
ATOM 1462 O O . ILE A 1 181 ? -1.412 47.379 28.749 1.00 16.09 1180 ILE A O 1
ATOM 1467 N N . VAL A 1 182 ? -0.288 48.866 27.489 1.00 15.81 1181 VAL A N 1
ATOM 1468 C CA . VAL A 1 182 ? -1.233 49.948 27.727 1.00 16.68 1181 VAL A CA 1
ATOM 1469 C C . VAL A 1 182 ? -2.597 49.575 27.146 1.00 17.01 1181 VAL A C 1
ATOM 1470 O O . VAL A 1 182 ? -3.631 49.753 27.788 1.00 16.15 1181 VAL A O 1
ATOM 1474 N N . LYS A 1 183 ? -2.590 49.053 25.923 1.00 17.65 1182 LYS A N 1
ATOM 1475 C CA . LYS A 1 183 ? -3.825 48.665 25.256 1.00 17.64 1182 LYS A CA 1
ATOM 1476 C C . LYS A 1 183 ? -4.611 47.614 26.036 1.00 17.43 1182 LYS A C 1
ATOM 1477 O O . LYS A 1 183 ? -5.832 47.699 26.142 1.00 18.07 1182 LYS A O 1
ATOM 1483 N N . VAL A 1 184 ? -3.918 46.618 26.578 1.00 15.57 1183 VAL A N 1
ATOM 1484 C CA . VAL A 1 184 ? -4.590 45.585 27.353 1.00 13.81 1183 VAL A CA 1
ATOM 1485 C C . VAL A 1 184 ? -5.211 46.194 28.605 1.00 13.70 1183 VAL A C 1
ATOM 1486 O O . VAL A 1 184 ? -6.353 45.889 28.948 1.00 14.65 1183 VAL A O 1
ATOM 1490 N N . ARG A 1 185 ? -4.475 47.062 29.294 1.00 12.97 1184 ARG A N 1
ATOM 1491 C CA . ARG A 1 185 ? -5.044 47.677 30.489 1.00 13.71 1184 ARG A CA 1
ATOM 1492 C C . ARG A 1 185 ? -6.271 48.517 30.157 1.00 13.51 1184 ARG A C 1
ATOM 1493 O O . ARG A 1 185 ? -7.277 48.468 30.864 1.00 13.92 1184 ARG A O 1
ATOM 1501 N N . SER A 1 186 ? -6.186 49.284 29.077 1.00 15.89 1185 SER A N 1
ATOM 1502 C CA . SER A 1 186 ? -7.288 50.153 28.688 1.00 16.21 1185 SER A CA 1
ATOM 1503 C C . SER A 1 186 ? -8.525 49.377 28.260 1.00 18.25 1185 SER A C 1
ATOM 1504 O O . SER A 1 186 ? -9.584 49.965 28.038 1.00 18.46 1185 SER A O 1
ATOM 1507 N N . THR A 1 187 ? -8.394 48.056 28.165 1.00 17.55 1186 THR A N 1
ATOM 1508 C CA . THR A 1 187 ? -9.503 47.206 27.752 1.00 17.87 1186 THR A CA 1
ATOM 1509 C C . THR A 1 187 ? -10.016 46.245 28.824 1.00 18.16 1186 THR A C 1
ATOM 1510 O O . THR A 1 187 ? -11.199 45.911 28.835 1.00 20.20 1186 THR A O 1
ATOM 1514 N N . TYR A 1 188 ? -9.146 45.812 29.733 1.00 14.69 1187 TYR A N 1
ATOM 1515 C CA . TYR A 1 188 ? -9.558 44.840 30.745 1.00 14.81 1187 TYR A CA 1
ATOM 1516 C C . TYR A 1 188 ? -9.463 45.198 32.220 1.00 15.33 1187 TYR A C 1
ATOM 1517 O O . TYR A 1 188 ? -10.059 44.512 33.047 1.00 16.12 1187 TYR A O 1
ATOM 1526 N N . TRP A 1 189 ? -8.717 46.243 32.559 1.00 15.08 1188 TRP A N 1
ATOM 1527 C CA . TRP A 1 189 ? -8.547 46.618 33.962 1.00 15.20 1188 TRP A CA 1
ATOM 1528 C C . TRP A 1 189 ? -9.880 46.772 34.696 1.00 15.22 1188 TRP A C 1
ATOM 1529 O O . TRP A 1 189 ? -10.790 47.460 34.227 1.00 14.90 1188 TRP A O 1
ATOM 1540 N N . LYS A 1 190 ? -9.983 46.128 35.853 1.00 14.23 1189 LYS A N 1
ATOM 1541 C CA . LYS A 1 190 ? -11.197 46.176 36.659 1.00 13.82 1189 LYS A CA 1
ATOM 1542 C C . LYS A 1 190 ? -10.971 46.937 37.957 1.00 14.46 1189 LYS A C 1
ATOM 1543 O O . LYS A 1 190 ? -9.841 47.052 38.428 1.00 14.15 1189 LYS A O 1
ATOM 1549 N N . ASP A 1 191 ? -12.050 47.454 38.534 1.00 14.39 1190 ASP A N 1
ATOM 1550 C CA . ASP A 1 191 ? -11.944 48.144 39.809 1.00 17.10 1190 ASP A CA 1
ATOM 1551 C C . ASP A 1 191 ? -11.699 47.006 40.797 1.00 16.01 1190 ASP A C 1
ATOM 1552 O O . ASP A 1 191 ? -12.201 45.896 40.598 1.00 16.00 1190 ASP A O 1
ATOM 1557 N N . VAL A 1 192 ? -10.934 47.272 41.850 1.00 16.04 1191 VAL A N 1
ATOM 1558 C CA . VAL A 1 192 ? -10.614 46.236 42.829 1.00 18.33 1191 VAL A CA 1
ATOM 1559 C C . VAL A 1 192 ? -11.843 45.546 43.431 1.00 19.66 1191 VAL A C 1
ATOM 1560 O O . VAL A 1 192 ? -11.789 44.366 43.784 1.00 19.00 1191 VAL A O 1
ATOM 1564 N N . SER A 1 193 ? -12.958 46.265 43.520 1.00 18.57 1192 SER A N 1
ATOM 1565 C CA . SER A 1 193 ? -14.181 45.696 44.088 1.00 19.20 1192 SER A CA 1
ATOM 1566 C C . SER A 1 193 ? -14.774 44.583 43.226 1.00 18.56 1192 SER A C 1
ATOM 1567 O O . SER A 1 193 ? -15.581 43.788 43.703 1.00 19.30 1192 SER A O 1
ATOM 1570 N N . GLU A 1 194 ? -14.369 44.533 41.961 1.00 16.32 1193 GLU A N 1
ATOM 1571 C CA . GLU A 1 194 ? -14.867 43.534 41.017 1.00 16.32 1193 GLU A CA 1
ATOM 1572 C C . GLU A 1 194 ? -14.036 42.253 41.009 1.00 15.27 1193 GLU A C 1
ATOM 1573 O O . GLU A 1 194 ? -14.387 41.288 40.332 1.00 16.70 1193 GLU A O 1
ATOM 1579 N N . ILE A 1 195 ? -12.938 42.247 41.753 1.00 14.88 1194 ILE A N 1
ATOM 1580 C CA . ILE A 1 195 ? -12.039 41.096 41.771 1.00 15.51 1194 ILE A CA 1
ATOM 1581 C C . ILE A 1 195 ? -12.316 40.060 42.860 1.00 15.92 1194 ILE A C 1
ATOM 1582 O O . ILE A 1 195 ? -12.473 40.402 44.030 1.00 16.11 1194 ILE A O 1
ATOM 1587 N N . ASN A 1 196 ? -12.378 38.792 42.459 1.00 15.51 1195 ASN A N 1
ATOM 1588 C CA . ASN A 1 196 ? -12.611 37.706 43.408 1.00 16.61 1195 ASN A CA 1
ATOM 1589 C C . ASN A 1 196 ? -11.243 37.293 43.940 1.00 16.46 1195 ASN A C 1
ATOM 1590 O O . ASN A 1 196 ? -10.498 36.576 43.276 1.00 14.57 1195 ASN A O 1
ATOM 1595 N N . MET A 1 197 ? -10.923 37.753 45.143 1.00 16.82 1196 MET A N 1
ATOM 1596 C CA . MET A 1 197 ? -9.639 37.464 45.771 1.00 17.26 1196 MET A CA 1
ATOM 1597 C C . MET A 1 197 ? -9.326 35.985 46.003 1.00 16.75 1196 MET A C 1
ATOM 1598 O O . MET A 1 197 ? -8.161 35.617 46.140 1.00 17.92 1196 MET A O 1
ATOM 1603 N N . ASN A 1 198 ? -10.346 35.134 46.041 1.00 16.03 1197 ASN A N 1
ATOM 1604 C CA . ASN A 1 198 ? -10.099 33.717 46.289 1.00 17.32 1197 ASN A CA 1
ATOM 1605 C C . ASN A 1 198 ? -9.771 32.897 45.048 1.00 17.26 1197 ASN A C 1
ATOM 1606 O O . ASN A 1 198 ? -9.494 31.704 45.148 1.00 17.00 1197 ASN A O 1
ATOM 1611 N N . ILE A 1 199 ? -9.787 33.537 43.883 1.00 15.84 1198 ILE A N 1
ATOM 1612 C CA . ILE A 1 199 ? -9.476 32.836 42.643 1.00 16.20 1198 ILE A CA 1
ATOM 1613 C C . ILE A 1 199 ? -7.998 32.974 42.296 1.00 15.91 1198 ILE A C 1
ATOM 1614 O O . ILE A 1 199 ? -7.460 34.083 42.238 1.00 15.00 1198 ILE A O 1
ATOM 1619 N N . ASN A 1 200 ? -7.350 31.835 42.074 1.00 14.32 1199 ASN A N 1
ATOM 1620 C CA . ASN A 1 200 ? -5.941 31.794 41.717 1.00 14.16 1199 ASN A CA 1
ATOM 1621 C C . ASN A 1 200 ? -5.908 31.162 40.335 1.00 14.60 1199 ASN A C 1
ATOM 1622 O O . ASN A 1 200 ? -6.210 29.982 40.179 1.00 14.89 1199 ASN A O 1
ATOM 1627 N N . ARG A 1 201 ? -5.542 31.959 39.337 1.00 12.95 1200 ARG A N 1
ATOM 1628 C CA . ARG A 1 201 ? -5.550 31.499 37.954 1.00 13.52 1200 ARG A CA 1
ATOM 1629 C C . ARG A 1 201 ? -4.177 31.426 37.297 1.00 12.04 1200 ARG A C 1
ATOM 1630 O O . ARG A 1 201 ? -3.480 32.430 37.152 1.00 13.20 1200 ARG A O 1
ATOM 1638 N N . TRP A 1 202 ? -3.805 30.213 36.904 1.00 12.15 1201 TRP A N 1
ATOM 1639 C CA . TRP A 1 202 ? -2.538 29.933 36.236 1.00 12.35 1201 TRP A CA 1
ATOM 1640 C C . TRP A 1 202 ? -2.836 29.860 34.737 1.00 12.65 1201 TRP A C 1
ATOM 1641 O O . TRP A 1 202 ? -3.875 29.329 34.344 1.00 12.04 1201 TRP A O 1
ATOM 1652 N N . ILE A 1 203 ? -1.945 30.399 33.907 1.00 13.14 1202 ILE A N 1
ATOM 1653 C CA . ILE A 1 203 ? -2.122 30.339 32.454 1.00 13.02 1202 ILE A CA 1
ATOM 1654 C C . ILE A 1 203 ? -0.838 29.865 31.776 1.00 12.88 1202 ILE A C 1
ATOM 1655 O O . ILE A 1 203 ? 0.268 30.198 32.209 1.00 11.23 1202 ILE A O 1
ATOM 1660 N N . GLY A 1 204 ? -0.995 29.078 30.715 1.00 11.81 1203 GLY A N 1
ATOM 1661 C CA . GLY A 1 204 ? 0.148 28.563 29.983 1.00 11.52 1203 GLY A CA 1
ATOM 1662 C C . GLY A 1 204 ? -0.267 27.413 29.082 1.00 13.48 1203 GLY A C 1
ATOM 1663 O O . GLY A 1 204 ? -1.327 27.460 28.459 1.00 13.61 1203 GLY A O 1
ATOM 1664 N N . ARG A 1 205 ? 0.577 26.386 29.001 1.00 15.06 1204 ARG A N 1
ATOM 1665 C CA . ARG A 1 205 ? 0.283 25.202 28.196 1.00 15.40 1204 ARG A CA 1
ATOM 1666 C C . ARG A 1 205 ? 0.968 24.001 28.826 1.00 15.57 1204 ARG A C 1
ATOM 1667 O O . ARG A 1 205 ? 1.752 24.155 29.761 1.00 15.34 1204 ARG A O 1
ATOM 1675 N N . THR A 1 206 ? 0.683 22.808 28.316 1.00 14.03 1205 THR A N 1
ATOM 1676 C CA . THR A 1 206 ? 1.235 21.604 28.915 1.00 14.36 1205 THR A CA 1
ATOM 1677 C C . THR A 1 206 ? 2.681 21.250 28.583 1.00 15.97 1205 THR A C 1
ATOM 1678 O O . THR A 1 206 ? 2.961 20.309 27.838 1.00 15.61 1205 THR A O 1
ATOM 1682 N N . THR A 1 207 ? 3.597 22.027 29.153 1.00 15.12 1206 THR A N 1
ATOM 1683 C CA . THR A 1 207 ? 5.028 21.807 28.996 1.00 15.33 1206 THR A CA 1
ATOM 1684 C C . THR A 1 207 ? 5.553 22.022 30.404 1.00 15.01 1206 THR A C 1
ATOM 1685 O O . THR A 1 207 ? 5.288 23.049 31.018 1.00 13.00 1206 THR A O 1
ATOM 1689 N N . THR A 1 208 ? 6.282 21.043 30.923 1.00 14.16 1207 THR A N 1
ATOM 1690 C CA . THR A 1 208 ? 6.748 21.125 32.297 1.00 14.05 1207 THR A CA 1
ATOM 1691 C C . THR A 1 208 ? 7.524 22.367 32.724 1.00 13.76 1207 THR A C 1
ATOM 1692 O O . THR A 1 208 ? 7.427 22.763 33.886 1.00 14.36 1207 THR A O 1
ATOM 1696 N N . TRP A 1 209 ? 8.277 23.000 31.825 1.00 14.14 1208 TRP A N 1
ATOM 1697 C CA . TRP A 1 209 ? 8.996 24.197 32.263 1.00 14.99 1208 TRP A CA 1
ATOM 1698 C C . TRP A 1 209 ? 8.076 25.393 32.483 1.00 15.27 1208 TRP A C 1
ATOM 1699 O O . TRP A 1 209 ? 8.521 26.448 32.937 1.00 14.49 1208 TRP A O 1
ATOM 1710 N N . LYS A 1 210 ? 6.791 25.223 32.179 1.00 13.33 1209 LYS A N 1
ATOM 1711 C CA . LYS A 1 210 ? 5.816 26.291 32.385 1.00 12.97 1209 LYS A CA 1
ATOM 1712 C C . LYS A 1 210 ? 5.388 26.274 33.846 1.00 12.75 1209 LYS A C 1
ATOM 1713 O O . LYS A 1 210 ? 4.659 27.154 34.301 1.00 13.85 1209 LYS A O 1
ATOM 1719 N N . GLY A 1 211 ? 5.829 25.244 34.565 1.00 12.59 1210 GLY A N 1
ATOM 1720 C CA . GLY A 1 211 ? 5.530 25.124 35.984 1.00 12.56 1210 GLY A CA 1
ATOM 1721 C C . GLY A 1 211 ? 4.139 24.727 36.447 1.00 12.91 1210 GLY A C 1
ATOM 1722 O O . GLY A 1 211 ? 3.726 25.126 37.534 1.00 13.93 1210 GLY A O 1
ATOM 1723 N N . PHE A 1 212 ? 3.405 23.937 35.668 1.00 13.56 1211 PHE A N 1
ATOM 1724 C CA . PHE A 1 212 ? 2.074 23.559 36.119 1.00 13.08 1211 PHE A CA 1
ATOM 1725 C C . PHE A 1 212 ? 2.101 22.601 37.313 1.00 12.68 1211 PHE A C 1
ATOM 1726 O O . PHE A 1 212 ? 1.209 22.642 38.156 1.00 12.48 1211 PHE A O 1
ATOM 1734 N N . TYR A 1 213 ? 3.124 21.755 37.413 1.00 13.76 1212 TYR A N 1
ATOM 1735 C CA . TYR A 1 213 ? 3.189 20.840 38.552 1.00 13.71 1212 TYR A CA 1
ATOM 1736 C C . TYR A 1 213 ? 3.321 21.626 39.848 1.00 13.46 1212 TYR A C 1
ATOM 1737 O O . TYR A 1 213 ? 2.782 21.232 40.883 1.00 12.77 1212 TYR A O 1
ATOM 1746 N N . GLN A 1 214 ? 4.046 22.737 39.786 1.00 13.28 1213 GLN A N 1
ATOM 1747 C CA . GLN A 1 214 ? 4.238 23.573 40.960 1.00 14.36 1213 GLN A CA 1
ATOM 1748 C C . GLN A 1 214 ? 2.932 24.242 41.379 1.00 13.50 1213 GLN A C 1
ATOM 1749 O O . GLN A 1 214 ? 2.714 24.515 42.565 1.00 12.80 1213 GLN A O 1
ATOM 1755 N N . MET A 1 215 ? 2.053 24.492 40.412 1.00 13.19 1214 MET A N 1
ATOM 1756 C CA . MET A 1 215 ? 0.761 25.098 40.717 1.00 12.79 1214 MET A CA 1
ATOM 1757 C C . MET A 1 215 ? -0.113 24.059 41.434 1.00 12.67 1214 MET A C 1
ATOM 1758 O O . MET A 1 215 ? -0.782 24.370 42.424 1.00 12.42 1214 MET A O 1
ATOM 1763 N N . PHE A 1 216 ? -0.105 22.825 40.933 1.00 14.12 1215 PHE A N 1
ATOM 1764 C CA . PHE A 1 216 ? -0.879 21.752 41.558 1.00 14.78 1215 PHE A CA 1
ATOM 1765 C C . PHE A 1 216 ? -0.407 21.583 42.997 1.00 15.39 1215 PHE A C 1
ATOM 1766 O O . PHE A 1 216 ? -1.210 21.404 43.915 1.00 15.51 1215 PHE A O 1
ATOM 1774 N N . ASP A 1 217 ? 0.909 21.643 43.179 1.00 14.84 1216 ASP A N 1
ATOM 1775 C CA . ASP A 1 217 ? 1.527 21.480 44.491 1.00 15.66 1216 ASP A CA 1
ATOM 1776 C C . ASP A 1 217 ? 1.100 22.610 45.425 1.00 15.43 1216 ASP A C 1
ATOM 1777 O O . ASP A 1 217 ? 0.726 22.371 46.575 1.00 14.69 1216 ASP A O 1
ATOM 1782 N N . PHE A 1 218 ? 1.148 23.840 44.923 1.00 13.95 1217 PHE A N 1
ATOM 1783 C CA . PHE A 1 218 ? 0.771 24.997 45.727 1.00 14.41 1217 PHE A CA 1
ATOM 1784 C C . PHE A 1 218 ? -0.706 24.938 46.108 1.00 13.11 1217 PHE A C 1
ATOM 1785 O O . PHE A 1 218 ? -1.084 25.334 47.207 1.00 14.69 1217 PHE A O 1
ATOM 1793 N N . HIS A 1 219 ? -1.544 24.446 45.202 1.00 13.64 1218 HIS A N 1
ATOM 1794 C CA . HIS A 1 219 ? -2.965 24.345 45.500 1.00 13.01 1218 HIS A CA 1
ATOM 1795 C C . HIS A 1 219 ? -3.182 23.327 46.616 1.00 14.24 1218 HIS A C 1
ATOM 1796 O O . HIS A 1 219 ? -3.901 23.583 47.581 1.00 14.02 1218 HIS A O 1
ATOM 1803 N N . GLU A 1 220 ? -2.555 22.167 46.474 1.00 16.87 1219 GLU A N 1
ATOM 1804 C CA . GLU A 1 220 ? -2.694 21.107 47.468 1.00 18.49 1219 GLU A CA 1
ATOM 1805 C C . GLU A 1 220 ? -2.182 21.497 48.852 1.00 19.29 1219 GLU A C 1
ATOM 1806 O O . GLU A 1 220 ? -2.845 21.245 49.860 1.00 18.91 1219 GLU A O 1
ATOM 1812 N N . LYS A 1 221 ? -1.008 22.118 48.895 1.00 18.03 1220 LYS A N 1
ATOM 1813 C CA . LYS A 1 221 ? -0.390 22.499 50.161 1.00 18.84 1220 LYS A CA 1
ATOM 1814 C C . LYS A 1 221 ? -0.914 23.752 50.845 1.00 19.01 1220 LYS A C 1
ATOM 1815 O O . LYS A 1 221 ? -0.973 23.802 52.076 1.00 19.42 1220 LYS A O 1
ATOM 1821 N N . PHE A 1 222 ? -1.291 24.763 50.067 1.00 17.07 1221 PHE A N 1
ATOM 1822 C CA . PHE A 1 222 ? -1.761 26.004 50.665 1.00 16.39 1221 PHE A CA 1
ATOM 1823 C C . PHE A 1 222 ? -3.116 26.555 50.247 1.00 15.94 1221 PHE A C 1
ATOM 1824 O O . PHE A 1 222 ? -3.933 26.892 51.099 1.00 16.30 1221 PHE A O 1
ATOM 1832 N N . LEU A 1 223 ? -3.356 26.666 48.946 1.00 16.09 1222 LEU A N 1
ATOM 1833 C CA . LEU A 1 223 ? -4.616 27.227 48.473 1.00 15.41 1222 LEU A CA 1
ATOM 1834 C C . LEU A 1 223 ? -5.865 26.426 48.844 1.00 15.77 1222 LEU A C 1
ATOM 1835 O O . LEU A 1 223 ? -6.812 26.979 49.402 1.00 16.38 1222 LEU A O 1
ATOM 1840 N N . LYS A 1 224 ? -5.874 25.131 48.556 1.00 15.24 1223 LYS A N 1
ATOM 1841 C CA . LYS A 1 224 ? -7.053 24.330 48.871 1.00 16.33 1223 LYS A CA 1
ATOM 1842 C C . LYS A 1 224 ? -7.370 24.294 50.367 1.00 16.77 1223 LYS A C 1
ATOM 1843 O O . LYS A 1 224 ? -8.523 24.467 50.763 1.00 16.88 1223 LYS A O 1
ATOM 1849 N N . PRO A 1 225 ? -6.354 24.069 51.219 1.00 17.46 1224 PRO A N 1
ATOM 1850 C CA . PRO A 1 225 ? -6.598 24.024 52.666 1.00 17.92 1224 PRO A CA 1
ATOM 1851 C C . PRO A 1 225 ? -7.130 25.343 53.216 1.00 19.31 1224 PRO A C 1
ATOM 1852 O O . PRO A 1 225 ? -7.857 25.364 54.208 1.00 18.61 1224 PRO A O 1
ATOM 1856 N N . ALA A 1 226 ? -6.768 26.442 52.560 1.00 18.40 1225 ALA A N 1
ATOM 1857 C CA . ALA A 1 226 ? -7.191 27.770 52.988 1.00 19.54 1225 ALA A CA 1
ATOM 1858 C C . ALA A 1 226 ? -8.563 28.171 52.447 1.00 18.78 1225 ALA A C 1
ATOM 1859 O O . ALA A 1 226 ? -9.041 29.274 52.716 1.00 21.75 1225 ALA A O 1
ATOM 1861 N N . GLY A 1 227 ? -9.188 27.281 51.681 1.00 16.47 1226 GLY A N 1
ATOM 1862 C CA . GLY A 1 227 ? -10.502 27.572 51.132 1.00 17.03 1226 GLY A CA 1
ATOM 1863 C C . GLY A 1 227 ? -10.479 28.363 49.839 1.00 18.64 1226 GLY A C 1
ATOM 1864 O O . GLY A 1 227 ? -11.506 28.897 49.409 1.00 19.79 1226 GLY A O 1
ATOM 1865 N N . LYS A 1 228 ? -9.310 28.434 49.210 1.00 17.41 1227 LYS A N 1
ATOM 1866 C CA . LYS A 1 228 ? -9.161 29.170 47.958 1.00 17.13 1227 LYS A CA 1
ATOM 1867 C C . LYS A 1 228 ? -9.427 28.263 46.762 1.00 17.44 1227 LYS A C 1
ATOM 1868 O O . LYS A 1 228 ? -9.493 27.039 46.899 1.00 17.05 1227 LYS A O 1
ATOM 1874 N N . SER A 1 229 ? -9.569 28.869 45.587 1.00 15.67 1228 SER A N 1
ATOM 1875 C CA . SER A 1 229 ? -9.830 28.114 44.369 1.00 15.45 1228 SER A CA 1
ATOM 1876 C C . SER A 1 229 ? -8.715 28.289 43.353 1.00 14.90 1228 SER A C 1
ATOM 1877 O O . SER A 1 229 ? -8.110 29.357 43.255 1.00 13.41 1228 SER A O 1
ATOM 1880 N N . THR A 1 230 ? -8.452 27.233 42.594 1.00 12.68 1229 THR A N 1
ATOM 1881 C CA . THR A 1 230 ? -7.421 27.278 41.573 1.00 13.67 1229 THR A CA 1
ATOM 1882 C C . THR A 1 230 ? -7.954 26.861 40.216 1.00 14.11 1229 THR A C 1
ATOM 1883 O O . THR A 1 230 ? -8.657 25.857 40.087 1.00 13.64 1229 THR A O 1
ATOM 1887 N N . VAL A 1 231 ? -7.618 27.663 39.213 1.00 13.89 1230 VAL A N 1
ATOM 1888 C CA . VAL A 1 231 ? -8.005 27.416 37.836 1.00 14.04 1230 VAL A CA 1
ATOM 1889 C C . VAL A 1 231 ? -6.713 27.467 37.035 1.00 13.44 1230 VAL A C 1
ATOM 1890 O O . VAL A 1 231 ? -5.841 28.300 37.297 1.00 13.13 1230 VAL A O 1
ATOM 1894 N N . MET A 1 232 ? -6.583 26.562 36.073 1.00 14.26 1231 MET A N 1
ATOM 1895 C CA . MET A 1 232 ? -5.402 26.513 35.231 1.00 13.14 1231 MET A CA 1
ATOM 1896 C C . MET A 1 232 ? -5.894 26.452 33.794 1.00 13.67 1231 MET A C 1
ATOM 1897 O O . MET A 1 232 ? -6.565 25.501 33.391 1.00 14.11 1231 MET A O 1
ATOM 1902 N N . GLU A 1 233 ? -5.566 27.484 33.025 1.00 13.05 1232 GLU A N 1
ATOM 1903 C CA . GLU A 1 233 ? -6.015 27.576 31.644 1.00 13.10 1232 GLU A CA 1
ATOM 1904 C C . GLU A 1 233 ? -4.942 27.312 30.602 1.00 12.22 1232 GLU A C 1
ATOM 1905 O O . GLU A 1 233 ? -3.808 27.763 30.742 1.00 13.54 1232 GLU A O 1
ATOM 1911 N N . GLY A 1 234 ? -5.316 26.584 29.553 1.00 11.61 1233 GLY A N 1
ATOM 1912 C CA . GLY A 1 234 ? -4.390 26.313 28.468 1.00 12.33 1233 GLY A CA 1
ATOM 1913 C C . GLY A 1 234 ? -3.716 24.953 28.416 1.00 12.49 1233 GLY A C 1
ATOM 1914 O O . GLY A 1 234 ? -2.945 24.689 27.496 1.00 13.14 1233 GLY A O 1
ATOM 1915 N N . LEU A 1 235 ? -4.004 24.085 29.377 1.00 12.85 1234 LEU A N 1
ATOM 1916 C CA . LEU A 1 235 ? -3.378 22.763 29.401 1.00 13.33 1234 LEU A CA 1
ATOM 1917 C C . LEU A 1 235 ? -4.022 21.781 28.430 1.00 13.57 1234 LEU A C 1
ATOM 1918 O O . LEU A 1 235 ? -5.039 21.161 28.740 1.00 13.98 1234 LEU A O 1
ATOM 1923 N N . GLU A 1 236 ? -3.414 21.642 27.255 1.00 14.06 1235 GLU A N 1
ATOM 1924 C CA . GLU A 1 236 ? -3.918 20.741 26.230 1.00 12.15 1235 GLU A CA 1
ATOM 1925 C C . GLU A 1 236 ? -3.570 19.296 26.574 1.00 14.35 1235 GLU A C 1
ATOM 1926 O O . GLU A 1 236 ? -2.608 19.035 27.299 1.00 12.99 1235 GLU A O 1
ATOM 1932 N N . ARG A 1 237 ? -4.358 18.358 26.055 1.00 13.62 1236 ARG A N 1
ATOM 1933 C CA . ARG A 1 237 ? -4.086 16.953 26.303 1.00 14.37 1236 ARG A CA 1
ATOM 1934 C C . ARG A 1 237 ? -2.921 16.533 25.421 1.00 16.58 1236 ARG A C 1
ATOM 1935 O O . ARG A 1 237 ? -2.767 17.013 24.294 1.00 18.08 1236 ARG A O 1
ATOM 1943 N N . SER A 1 238 ? -2.093 15.646 25.952 1.00 17.05 1237 SER A N 1
ATOM 1944 C CA . SER A 1 238 ? -0.915 15.162 25.245 1.00 18.15 1237 SER A CA 1
ATOM 1945 C C . SER A 1 238 ? -0.244 14.181 26.189 1.00 17.60 1237 SER A C 1
ATOM 1946 O O . SER A 1 238 ? -0.670 14.034 27.334 1.00 17.78 1237 SER A O 1
ATOM 1949 N N . PRO A 1 239 ? 0.806 13.486 25.723 1.00 16.95 1238 PRO A N 1
ATOM 1950 C CA . PRO A 1 239 ? 1.470 12.544 26.623 1.00 17.40 1238 PRO A CA 1
ATOM 1951 C C . PRO A 1 239 ? 1.897 13.228 27.923 1.00 15.45 1238 PRO A C 1
ATOM 1952 O O . PRO A 1 239 ? 1.804 12.643 28.995 1.00 16.13 1238 PRO A O 1
ATOM 1956 N N . ALA A 1 240 ? 2.356 14.472 27.828 1.00 15.41 1239 ALA A N 1
ATOM 1957 C CA . ALA A 1 240 ? 2.777 15.196 29.024 1.00 14.60 1239 ALA A CA 1
ATOM 1958 C C . ALA A 1 240 ? 1.595 15.381 29.970 1.00 15.33 1239 ALA A C 1
ATOM 1959 O O . ALA A 1 240 ? 1.736 15.261 31.189 1.00 14.05 1239 ALA A O 1
ATOM 1961 N N . PHE A 1 241 ? 0.420 15.663 29.416 1.00 14.81 1240 PHE A N 1
ATOM 1962 C CA . PHE A 1 241 ? -0.749 15.849 30.264 1.00 14.00 1240 PHE A CA 1
ATOM 1963 C C . PHE A 1 241 ? -1.143 14.535 30.930 1.00 14.47 1240 PHE A C 1
ATOM 1964 O O . PHE A 1 241 ? -1.547 14.512 32.090 1.00 13.85 1240 PHE A O 1
ATOM 1972 N N . ILE A 1 242 ? -1.027 13.437 30.191 1.00 13.56 1241 ILE A N 1
ATOM 1973 C CA . ILE A 1 242 ? -1.388 12.127 30.725 1.00 15.34 1241 ILE A CA 1
ATOM 1974 C C . ILE A 1 242 ? -0.590 11.791 31.984 1.00 15.13 1241 ILE A C 1
ATOM 1975 O O . ILE A 1 242 ? -1.073 11.083 32.869 1.00 15.77 1241 ILE A O 1
ATOM 1980 N N . ALA A 1 243 ? 0.625 12.318 32.067 1.00 15.48 1242 ALA A N 1
ATOM 1981 C CA . ALA A 1 243 ? 1.486 12.063 33.217 1.00 16.73 1242 ALA A CA 1
ATOM 1982 C C . ALA A 1 243 ? 0.868 12.568 34.517 1.00 16.22 1242 ALA A C 1
ATOM 1983 O O . ALA A 1 243 ? 1.134 12.025 35.587 1.00 17.33 1242 ALA A O 1
ATOM 1985 N N . ILE A 1 244 ? 0.046 13.609 34.424 1.00 15.66 1243 ILE A N 1
ATOM 1986 C CA . ILE A 1 244 ? -0.593 14.177 35.606 1.00 16.32 1243 ILE A CA 1
ATOM 1987 C C . ILE A 1 244 ? -1.489 13.158 36.309 1.00 18.36 1243 ILE A C 1
ATOM 1988 O O . ILE A 1 244 ? -1.389 12.963 37.522 1.00 18.71 1243 ILE A O 1
ATOM 1993 N N . LYS A 1 245 ? -2.363 12.512 35.543 1.00 19.95 1244 LYS A N 1
ATOM 1994 C CA . LYS A 1 245 ? -3.265 11.509 36.096 1.00 23.43 1244 LYS A CA 1
ATOM 1995 C C . LYS A 1 245 ? -2.467 10.326 36.628 1.00 23.87 1244 LYS A C 1
ATOM 1996 O O . LYS A 1 245 ? -2.761 9.800 37.700 1.00 23.49 1244 LYS A O 1
ATOM 2002 N N . GLU A 1 246 ? -1.462 9.909 35.866 1.00 24.97 1245 GLU A N 1
ATOM 2003 C CA . GLU A 1 246 ? -0.617 8.790 36.263 1.00 26.89 1245 GLU A CA 1
ATOM 2004 C C . GLU A 1 246 ? 0.016 9.040 37.626 1.00 27.87 1245 GLU A C 1
ATOM 2005 O O . GLU A 1 246 ? 0.214 8.108 38.406 1.00 28.75 1245 GLU A O 1
ATOM 2011 N N . LYS A 1 247 ? 0.325 10.300 37.920 1.00 27.38 1246 LYS A N 1
ATOM 2012 C CA . LYS A 1 247 ? 0.940 10.633 39.198 1.00 27.53 1246 LYS A CA 1
ATOM 2013 C C . LYS A 1 247 ? -0.090 10.781 40.309 1.00 26.55 1246 LYS A C 1
ATOM 2014 O O . LYS A 1 247 ? 0.256 11.055 41.458 1.00 26.54 1246 LYS A O 1
ATOM 2020 N N . GLY A 1 248 ? -1.358 10.590 39.961 1.00 24.26 1247 GLY A N 1
ATOM 2021 C CA . GLY A 1 248 ? -2.419 10.678 40.947 1.00 22.08 1247 GLY A CA 1
ATOM 2022 C C . GLY A 1 248 ? -2.824 12.076 41.368 1.00 21.33 1247 GLY A C 1
ATOM 2023 O O . GLY A 1 248 ? -3.427 12.254 42.426 1.00 21.86 1247 GLY A O 1
ATOM 2024 N N . ILE A 1 249 ? -2.498 13.071 40.551 1.00 19.35 1248 ILE A N 1
ATOM 2025 C CA . ILE A 1 249 ? -2.851 14.448 40.871 1.00 18.39 1248 ILE A CA 1
ATOM 2026 C C . ILE A 1 249 ? -4.316 14.699 40.522 1.00 18.15 1248 ILE A C 1
ATOM 2027 O O . ILE A 1 249 ? -4.732 14.496 39.386 1.00 18.24 1248 ILE A O 1
ATOM 2032 N N . PRO A 1 250 ? -5.116 15.140 41.502 1.00 17.63 1249 PRO A N 1
ATOM 2033 C CA . PRO A 1 250 ? -6.537 15.407 41.260 1.00 19.15 1249 PRO A CA 1
ATOM 2034 C C . PRO A 1 250 ? -6.775 16.670 40.435 1.00 18.93 1249 PRO A C 1
ATOM 2035 O O . PRO A 1 250 ? -6.027 17.645 40.534 1.00 17.78 1249 PRO A O 1
ATOM 2039 N N . TYR A 1 251 ? -7.816 16.636 39.612 1.00 16.90 1250 TYR A N 1
ATOM 2040 C CA . TYR A 1 251 ? -8.177 17.780 38.786 1.00 16.51 1250 TYR A CA 1
ATOM 2041 C C . TYR A 1 251 ? -9.473 17.495 38.045 1.00 16.86 1250 TYR A C 1
ATOM 2042 O O . TYR A 1 251 ? -9.900 16.346 37.929 1.00 17.50 1250 TYR A O 1
ATOM 2051 N N . GLU A 1 252 ? -10.100 18.557 37.560 1.00 16.15 1251 GLU A N 1
ATOM 2052 C CA . GLU A 1 252 ? -11.322 18.444 36.783 1.00 16.14 1251 GLU A CA 1
ATOM 2053 C C . GLU A 1 252 ? -11.011 19.232 35.518 1.00 15.64 1251 GLU A C 1
ATOM 2054 O O . GLU A 1 252 ? -10.575 20.382 35.575 1.00 15.89 1251 GLU A O 1
ATOM 2060 N N . TYR A 1 253 ? -11.200 18.574 34.380 1.00 14.35 1252 TYR A N 1
ATOM 2061 C CA . TYR A 1 253 ? -10.870 19.128 33.072 1.00 15.16 1252 TYR A CA 1
ATOM 2062 C C . TYR A 1 253 ? -12.086 19.578 32.279 1.00 15.92 1252 TYR A C 1
ATOM 2063 O O . TYR A 1 253 ? -13.090 18.868 32.219 1.00 18.45 1252 TYR A O 1
ATOM 2072 N N . TYR A 1 254 ? -11.985 20.747 31.649 1.00 14.15 1253 TYR A N 1
ATOM 2073 C CA . TYR A 1 254 ? -13.095 21.286 30.869 1.00 14.69 1253 TYR A CA 1
ATOM 2074 C C . TYR A 1 254 ? -12.673 21.941 29.567 1.00 15.86 1253 TYR A C 1
ATOM 2075 O O . TYR A 1 254 ? -11.548 22.422 29.431 1.00 13.87 1253 TYR A O 1
ATOM 2084 N N . GLY A 1 255 ? -13.607 21.963 28.620 1.00 17.41 1254 GLY A N 1
ATOM 2085 C CA . GLY A 1 255 ? -13.390 22.627 27.350 1.00 18.41 1254 GLY A CA 1
ATOM 2086 C C . GLY A 1 255 ? -14.195 23.911 27.500 1.00 20.04 1254 GLY A C 1
ATOM 2087 O O . GLY A 1 255 ? -14.915 24.063 28.488 1.00 19.90 1254 GLY A O 1
ATOM 2088 N N . ASN A 1 256 ? -14.102 24.828 26.545 1.00 22.46 1255 ASN A N 1
ATOM 2089 C CA . ASN A 1 256 ? -14.835 26.088 26.648 1.00 25.21 1255 ASN A CA 1
ATOM 2090 C C . ASN A 1 256 ? -16.353 25.932 26.695 1.00 27.27 1255 ASN A C 1
ATOM 2091 O O . ASN A 1 256 ? -17.048 26.727 27.331 1.00 27.12 1255 ASN A O 1
ATOM 2096 N N . ARG A 1 257 ? -16.863 24.909 26.024 1.00 28.87 1256 ARG A N 1
ATOM 2097 C CA . ARG A 1 257 ? -18.297 24.661 25.994 1.00 31.15 1256 ARG A CA 1
ATOM 2098 C C . ARG A 1 257 ? -18.817 24.208 27.356 1.00 31.29 1256 ARG A C 1
ATOM 2099 O O . ARG A 1 257 ? -20.023 24.218 27.596 1.00 32.58 1256 ARG A O 1
ATOM 2107 N N . GLU A 1 258 ? -17.910 23.818 28.248 1.00 29.66 1257 GLU A N 1
ATOM 2108 C CA . GLU A 1 258 ? -18.307 23.364 29.579 1.00 29.54 1257 GLU A CA 1
ATOM 2109 C C . GLU A 1 258 ? -17.721 24.247 30.675 1.00 28.11 1257 GLU A C 1
ATOM 2110 O O . GLU A 1 258 ? -17.719 23.868 31.846 1.00 27.28 1257 GLU A O 1
ATOM 2116 N N . ILE A 1 259 ? -17.223 25.419 30.301 1.00 26.67 1258 ILE A N 1
ATOM 2117 C CA . ILE A 1 259 ? -16.622 26.316 31.277 1.00 27.42 1258 ILE A CA 1
ATOM 2118 C C . ILE A 1 259 ? -17.589 26.721 32.389 1.00 27.83 1258 ILE A C 1
ATOM 2119 O O . ILE A 1 259 ? -17.169 26.987 33.512 1.00 25.23 1258 ILE A O 1
ATOM 2124 N N . ASP A 1 260 ? -18.884 26.761 32.082 1.00 28.49 1259 ASP A N 1
ATOM 2125 C CA . ASP A 1 260 ? -19.881 27.133 33.082 1.00 29.06 1259 ASP A CA 1
ATOM 2126 C C . ASP A 1 260 ? -20.023 26.027 34.122 1.00 29.10 1259 ASP A C 1
ATOM 2127 O O . ASP A 1 260 ? -20.636 26.222 35.173 1.00 29.40 1259 ASP A O 1
ATOM 2132 N N . LYS A 1 261 ? -19.445 24.868 33.822 1.00 28.04 1260 LYS A N 1
ATOM 2133 C CA . LYS A 1 261 ? -19.496 23.725 34.726 1.00 27.50 1260 LYS A CA 1
ATOM 2134 C C . LYS A 1 261 ? -18.367 23.750 35.746 1.00 26.42 1260 LYS A C 1
ATOM 2135 O O . LYS A 1 261 ? -18.374 22.981 36.705 1.00 26.47 1260 LYS A O 1
ATOM 2141 N N . MET A 1 262 ? -17.395 24.630 35.542 1.00 25.73 1261 MET A N 1
ATOM 2142 C CA . MET A 1 262 ? -16.283 24.721 36.477 1.00 26.56 1261 MET A CA 1
ATOM 2143 C C . MET A 1 262 ? -16.785 24.997 37.881 1.00 26.55 1261 MET A C 1
ATOM 2144 O O . MET A 1 262 ? -17.662 25.835 38.088 1.00 27.82 1261 MET A O 1
ATOM 2149 N N . ASN A 1 263 ? -16.227 24.280 38.845 1.00 25.25 1262 ASN A N 1
ATOM 2150 C CA . ASN A 1 263 ? -16.609 24.456 40.233 1.00 26.56 1262 ASN A CA 1
ATOM 2151 C C . ASN A 1 263 ? -15.574 25.388 40.857 1.00 25.66 1262 ASN A C 1
ATOM 2152 O O . ASN A 1 263 ? -14.469 24.961 41.190 1.00 24.24 1262 ASN A O 1
ATOM 2157 N N . LEU A 1 264 ? -15.933 26.661 41.004 1.00 24.47 1263 LEU A N 1
ATOM 2158 C CA . LEU A 1 264 ? -15.016 27.651 41.562 1.00 25.09 1263 LEU A CA 1
ATOM 2159 C C . LEU A 1 264 ? -15.175 27.842 43.063 1.00 25.39 1263 LEU A C 1
ATOM 2160 O O . LEU A 1 264 ? -14.682 28.816 43.635 1.00 28.09 1263 LEU A O 1
ATOM 2165 N N . ALA A 1 265 ? -15.853 26.897 43.698 1.00 24.54 1264 ALA A N 1
ATOM 2166 C CA . ALA A 1 265 ? -16.088 26.954 45.130 1.00 22.54 1264 ALA A CA 1
ATOM 2167 C C . ALA A 1 265 ? -14.918 26.352 45.908 1.00 21.73 1264 ALA A C 1
ATOM 2168 O O . ALA A 1 265 ? -14.036 25.715 45.334 1.00 19.19 1264 ALA A O 1
ATOM 2170 N N . PRO A 1 266 ? -14.892 26.560 47.234 1.00 20.68 1265 PRO A N 1
ATOM 2171 C CA . PRO A 1 266 ? -13.821 26.028 48.080 1.00 21.52 1265 PRO A CA 1
ATOM 2172 C C . PRO A 1 266 ? -13.788 24.501 48.093 1.00 22.19 1265 PRO A C 1
ATOM 2173 O O . PRO A 1 266 ? -14.763 23.844 47.729 1.00 21.71 1265 PRO A O 1
ATOM 2177 N N . ASN A 1 267 ? -12.651 23.953 48.509 1.00 21.36 1266 ASN A N 1
ATOM 2178 C CA . ASN A 1 267 ? -12.452 22.511 48.616 1.00 22.01 1266 ASN A CA 1
ATOM 2179 C C . ASN A 1 267 ? -12.638 21.709 47.340 1.00 20.81 1266 ASN A C 1
ATOM 2180 O O . ASN A 1 267 ? -13.174 20.604 47.363 1.00 20.72 1266 ASN A O 1
ATOM 2185 N N . GLN A 1 268 ? -12.181 22.257 46.224 1.00 19.36 1267 GLN A N 1
ATOM 2186 C CA . GLN A 1 268 ? -12.291 21.561 44.951 1.00 19.15 1267 GLN A CA 1
ATOM 2187 C C . GLN A 1 268 ? -10.898 21.355 44.389 1.00 18.29 1267 GLN A C 1
ATOM 2188 O O . GLN A 1 268 ? -9.966 22.069 44.752 1.00 17.62 1267 GLN A O 1
ATOM 2194 N N . PRO A 1 269 ? -10.728 20.354 43.516 1.00 17.84 1268 PRO A N 1
ATOM 2195 C CA . PRO A 1 269 ? -9.396 20.148 42.950 1.00 17.98 1268 PRO A CA 1
ATOM 2196 C C . PRO A 1 269 ? -9.170 21.275 41.952 1.00 16.51 1268 PRO A C 1
ATOM 2197 O O . PRO A 1 269 ? -10.075 22.069 41.701 1.00 16.30 1268 PRO A O 1
ATOM 2201 N N . ALA A 1 270 ? -7.972 21.359 41.391 1.00 15.87 1269 ALA A N 1
ATOM 2202 C CA . ALA A 1 270 ? -7.700 22.403 40.411 1.00 14.93 1269 ALA A CA 1
ATOM 2203 C C . ALA A 1 270 ? -8.670 22.239 39.238 1.00 14.64 1269 ALA A C 1
ATOM 2204 O O . ALA A 1 270 ? -8.929 21.121 38.789 1.00 13.93 1269 ALA A O 1
ATOM 2206 N N . GLN A 1 271 ? -9.213 23.352 38.755 1.00 14.15 1270 GLN A N 1
ATOM 2207 C CA . GLN A 1 271 ? -10.140 23.329 37.625 1.00 14.04 1270 GLN A CA 1
ATOM 2208 C C . GLN A 1 271 ? -9.317 23.693 36.396 1.00 14.15 1270 GLN A C 1
ATOM 2209 O O . GLN A 1 271 ? -8.698 24.750 36.358 1.00 13.84 1270 GLN A O 1
ATOM 2215 N N . ILE A 1 272 ? -9.321 22.818 35.394 1.00 13.79 1271 ILE A N 1
ATOM 2216 C CA . ILE A 1 272 ? -8.520 23.019 34.191 1.00 13.80 1271 ILE A CA 1
ATOM 2217 C C . ILE A 1 272 ? -9.304 23.297 32.914 1.00 14.26 1271 ILE A C 1
ATOM 2218 O O . ILE A 1 272 ? -10.298 22.633 32.634 1.00 13.83 1271 ILE A O 1
ATOM 2223 N N . LEU A 1 273 ? -8.832 24.277 32.145 1.00 14.62 1272 LEU A N 1
ATOM 2224 C CA . LEU A 1 273 ? -9.435 24.631 30.860 1.00 15.01 1272 LEU A CA 1
ATOM 2225 C C . LEU A 1 273 ? -8.415 24.176 29.816 1.00 15.69 1272 LEU A C 1
ATOM 2226 O O . LEU A 1 273 ? -7.233 24.502 29.921 1.00 15.31 1272 LEU A O 1
ATOM 2231 N N . ASP A 1 274 ? -8.871 23.431 28.812 1.00 14.88 1273 ASP A N 1
ATOM 2232 C CA . ASP A 1 274 ? -7.978 22.887 27.794 1.00 16.52 1273 ASP A CA 1
ATOM 2233 C C . ASP A 1 274 ? -7.312 23.872 26.855 1.00 17.97 1273 ASP A C 1
ATOM 2234 O O . ASP A 1 274 ? -6.166 23.680 26.449 1.00 17.56 1273 ASP A O 1
ATOM 2249 N N . TYR A 1 276 ? -7.720 28.348 25.581 1.00 16.24 1275 TYR A N 1
ATOM 2250 C CA . TYR A 1 276 ? -8.458 29.577 25.802 1.00 15.70 1275 TYR A CA 1
ATOM 2251 C C . TYR A 1 276 ? -8.309 30.612 24.712 1.00 14.58 1275 TYR A C 1
ATOM 2252 O O . TYR A 1 276 ? -7.293 30.674 24.011 1.00 15.87 1275 TYR A O 1
ATOM 2261 N N . ILE A 1 277 ? -9.365 31.399 24.555 1.00 14.04 1276 ILE A N 1
ATOM 2262 C CA . ILE A 1 277 ? -9.377 32.493 23.605 1.00 14.29 1276 ILE A CA 1
ATOM 2263 C C . ILE A 1 277 ? -8.718 33.589 24.432 1.00 14.30 1276 ILE A C 1
ATOM 2264 O O . ILE A 1 277 ? -9.165 33.888 25.540 1.00 14.10 1276 ILE A O 1
ATOM 2269 N N . ASN A 1 278 ? -7.648 34.166 23.903 1.00 13.63 1277 ASN A N 1
ATOM 2270 C CA . ASN A 1 278 ? -6.894 35.190 24.616 1.00 1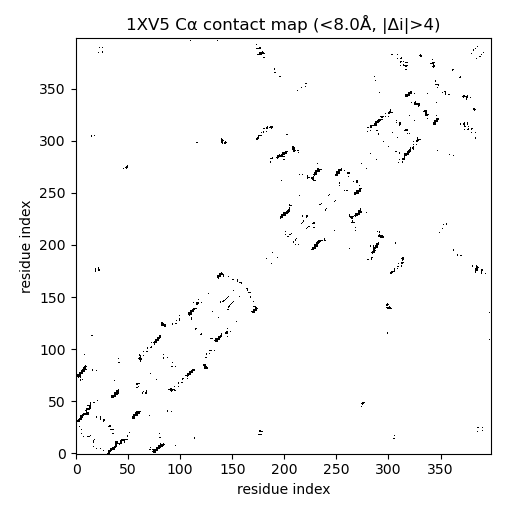3.44 1277 ASN A CA 1
ATOM 2271 C C . ASN A 1 278 ? -7.740 36.275 25.284 1.00 13.62 1277 ASN A C 1
ATOM 2272 O O . ASN A 1 278 ? -7.604 36.512 26.487 1.00 13.50 1277 ASN A O 1
ATOM 2277 N N . SER A 1 279 ? -8.621 36.918 24.521 1.00 14.36 1278 SER A N 1
ATOM 2278 C CA . SER A 1 279 ? -9.468 37.975 25.070 1.00 14.44 1278 SER A CA 1
ATOM 2279 C C . SER A 1 279 ? -10.381 37.501 26.200 1.00 14.67 1278 SER A C 1
ATOM 2280 O O . SER A 1 279 ? -10.660 38.253 27.137 1.00 13.87 1278 SER A O 1
ATOM 2283 N N . GLU A 1 280 ? -10.855 36.261 26.112 1.00 13.70 1279 GLU A N 1
ATOM 2284 C CA . GLU A 1 280 ? -11.731 35.716 27.143 1.00 13.59 1279 GLU A CA 1
ATOM 2285 C C . GLU A 1 280 ? -10.946 35.442 28.418 1.00 13.04 1279 GLU A C 1
ATOM 2286 O O . GLU A 1 280 ? -11.448 35.656 29.526 1.00 12.63 1279 GLU A O 1
ATOM 2292 N N . MET A 1 281 ? -9.713 34.970 28.262 1.00 11.95 1280 MET A N 1
ATOM 2293 C CA . MET A 1 281 ? -8.864 34.702 29.415 1.00 11.45 1280 MET A CA 1
ATOM 2294 C C . MET A 1 281 ? -8.537 36.017 30.119 1.00 12.91 1280 MET A C 1
ATOM 2295 O O . MET A 1 281 ? -8.609 36.105 31.343 1.00 12.14 1280 MET A O 1
ATOM 2300 N N . LEU A 1 282 ? -8.183 37.043 29.349 1.00 12.14 1281 LEU A N 1
ATOM 2301 C CA . LEU A 1 282 ? -7.858 38.340 29.941 1.00 13.91 1281 LEU A CA 1
ATOM 2302 C C . LEU A 1 282 ? -9.030 38.876 30.763 1.00 13.76 1281 LEU A C 1
ATOM 2303 O O . LEU A 1 282 ? -8.834 39.471 31.821 1.00 15.19 1281 LEU A O 1
ATOM 2308 N N . GLU A 1 283 ? -10.248 38.663 30.280 1.00 13.06 1282 GLU A N 1
ATOM 2309 C CA . GLU A 1 283 ? -11.430 39.119 31.002 1.00 13.19 1282 GLU A CA 1
ATOM 2310 C C . GLU A 1 283 ? -11.543 38.347 32.319 1.00 13.82 1282 GLU A C 1
ATOM 2311 O O . GLU A 1 283 ? -11.741 38.941 33.382 1.00 12.98 1282 GLU A O 1
ATOM 2317 N N . ARG A 1 284 ? -11.400 37.025 32.252 1.00 13.84 1283 ARG A N 1
ATOM 2318 C CA . ARG A 1 284 ? -11.486 36.196 33.454 1.00 13.42 1283 ARG A CA 1
ATOM 2319 C C . ARG A 1 284 ? -10.369 36.530 34.439 1.00 14.01 1283 ARG A C 1
ATOM 2320 O O . ARG A 1 284 ? -10.598 36.612 35.653 1.00 14.08 1283 ARG A O 1
ATOM 2328 N N . MET A 1 285 ? -9.165 36.720 33.910 1.00 12.99 1284 MET A N 1
ATOM 2329 C CA . MET A 1 285 ? -8.006 37.023 34.742 1.00 13.00 1284 MET A CA 1
ATOM 2330 C C . MET A 1 285 ? -8.129 38.378 35.427 1.00 13.80 1284 MET A C 1
ATOM 2331 O O . MET A 1 285 ? -7.718 38.531 36.578 1.00 12.75 1284 MET A O 1
ATOM 2336 N N . SER A 1 286 ? -8.704 39.355 34.725 1.00 13.12 1285 SER A N 1
ATOM 2337 C CA . SER A 1 286 ? -8.861 40.696 35.280 1.00 11.08 1285 SER A CA 1
ATOM 2338 C C . SER A 1 286 ? -9.764 40.694 36.509 1.00 13.01 1285 SER A C 1
ATOM 2339 O O . SER A 1 286 ? -9.762 41.649 37.292 1.00 13.07 1285 SER A O 1
ATOM 2342 N N . LYS A 1 287 ? -10.540 39.627 36.670 1.00 12.64 1286 LYS A N 1
ATOM 2343 C CA . LYS A 1 287 ? -11.447 39.507 37.806 1.00 12.79 1286 LYS A CA 1
ATOM 2344 C C . LYS A 1 287 ? -10.973 38.453 38.798 1.00 14.22 1286 LYS A C 1
ATOM 2345 O O . LYS A 1 287 ? -11.710 38.073 39.707 1.00 15.41 1286 LYS A O 1
ATOM 2351 N N . SER A 1 288 ? -9.737 37.990 38.617 1.00 14.48 1287 SER A N 1
ATOM 2352 C CA . SER A 1 288 ? -9.144 36.980 39.493 1.00 13.26 1287 SER A CA 1
ATOM 2353 C C . SER A 1 288 ? -8.147 37.640 40.440 1.00 12.08 1287 SER A C 1
ATOM 2354 O O . SER A 1 288 ? -7.357 38.491 40.034 1.00 13.60 1287 SER A O 1
ATOM 2357 N N . GLY A 1 289 ? -8.184 37.240 41.704 1.00 13.11 1288 GLY A N 1
ATOM 2358 C CA . GLY A 1 289 ? -7.288 37.832 42.679 1.00 13.16 1288 GLY A CA 1
ATOM 2359 C C . GLY A 1 289 ? -5.814 37.703 42.352 1.00 13.33 1288 GLY A C 1
ATOM 2360 O O . GLY A 1 289 ? -5.063 38.683 42.408 1.00 13.06 1288 GLY A O 1
ATOM 2361 N N . PHE A 1 290 ? -5.391 36.494 41.999 1.00 12.08 1289 PHE A N 1
ATOM 2362 C CA . PHE A 1 290 ? -3.990 36.261 41.702 1.00 12.88 1289 PHE A CA 1
ATOM 2363 C C . PHE A 1 290 ? -3.767 35.429 40.454 1.00 12.58 1289 PHE A C 1
ATOM 2364 O O . PHE A 1 290 ? -4.430 34.413 40.243 1.00 13.20 1289 PHE A O 1
ATOM 2372 N N . GLY A 1 291 ? -2.840 35.899 39.623 1.00 13.69 1290 GLY A N 1
ATOM 2373 C CA . GLY A 1 291 ? -2.496 35.214 38.391 1.00 12.82 1290 GLY A CA 1
ATOM 2374 C C . GLY A 1 291 ? -1.133 34.575 38.562 1.00 12.74 1290 GLY A C 1
ATOM 2375 O O . GLY A 1 291 ? -0.232 35.166 39.163 1.00 12.41 1290 GLY A O 1
ATOM 2376 N N . TYR A 1 292 ? -0.973 33.375 38.017 1.00 11.12 1291 TYR A N 1
ATOM 2377 C CA . TYR A 1 292 ? 0.276 32.645 38.143 1.00 10.30 1291 TYR A CA 1
ATOM 2378 C C . TYR A 1 292 ? 0.937 32.327 36.814 1.00 10.96 1291 TYR A C 1
ATOM 2379 O O . TYR A 1 292 ? 0.291 31.874 35.874 1.00 12.23 1291 TYR A O 1
ATOM 2388 N N . GLN A 1 293 ? 2.239 32.569 36.756 1.00 11.77 1292 GLN A N 1
ATOM 2389 C CA . GLN A 1 293 ? 3.034 32.278 35.571 1.00 12.59 1292 GLN A CA 1
ATOM 2390 C C . GLN A 1 293 ? 4.303 31.749 36.209 1.00 12.71 1292 GLN A C 1
ATOM 2391 O O . GLN A 1 293 ? 5.140 32.516 36.686 1.00 12.64 1292 GLN A O 1
ATOM 2397 N N . LEU A 1 294 ? 4.428 30.427 36.240 1.00 11.36 1293 LEU A N 1
ATOM 2398 C CA . LEU A 1 294 ? 5.558 29.799 36.899 1.00 11.80 1293 LEU A CA 1
ATOM 2399 C C . LEU A 1 294 ? 6.634 29.206 36.000 1.00 13.59 1293 LEU A C 1
ATOM 2400 O O . LEU A 1 294 ? 7.258 28.201 36.351 1.00 13.56 1293 LEU A O 1
ATOM 2405 N N . SER A 1 295 ? 6.868 29.829 34.852 1.00 12.24 1294 SER A N 1
ATOM 2406 C CA . SER A 1 295 ? 7.904 29.339 33.952 1.00 13.13 1294 SER A CA 1
ATOM 2407 C C . SER A 1 295 ? 9.242 29.368 34.685 1.00 12.64 1294 SER A C 1
ATOM 2408 O O . SER A 1 295 ? 9.563 30.326 35.394 1.00 12.25 1294 SER A O 1
ATOM 2411 N N . LYS A 1 296 ? 10.016 28.306 34.501 1.00 12.91 1295 LYS A N 1
ATOM 2412 C CA . LYS A 1 296 ? 11.297 28.151 35.180 1.00 14.49 1295 LYS A CA 1
ATOM 2413 C C . LYS A 1 296 ? 12.409 27.688 34.247 1.00 14.78 1295 LYS A C 1
ATOM 2414 O O . LYS A 1 296 ? 13.108 26.708 34.532 1.00 14.75 1295 LYS A O 1
ATOM 2420 N N . LEU A 1 297 ? 12.574 28.396 33.134 1.00 13.70 1296 LEU A N 1
ATOM 2421 C CA . LEU A 1 297 ? 13.612 28.057 32.170 1.00 14.69 1296 LEU A CA 1
ATOM 2422 C C . LEU A 1 297 ? 14.990 28.121 32.810 1.00 15.10 1296 LEU A C 1
ATOM 2423 O O . LEU A 1 297 ? 15.224 28.902 33.735 1.00 15.71 1296 LEU A O 1
ATOM 2428 N N . ASN A 1 298 ? 15.903 27.295 32.316 1.00 15.56 1297 ASN A N 1
ATOM 2429 C CA . ASN A 1 298 ? 17.261 27.315 32.831 1.00 17.11 1297 ASN A CA 1
ATOM 2430 C C . ASN A 1 298 ? 17.834 28.696 32.520 1.00 17.69 1297 ASN A C 1
ATOM 2431 O O . ASN A 1 298 ? 17.478 29.318 31.517 1.00 15.55 1297 ASN A O 1
ATOM 2436 N N . GLN A 1 299 ? 18.717 29.157 33.396 1.00 17.93 1298 GLN A N 1
ATOM 2437 C CA . GLN A 1 299 ? 19.367 30.456 33.284 1.00 20.06 1298 GLN A CA 1
ATOM 2438 C C . GLN A 1 299 ? 19.917 30.783 31.893 1.00 19.05 1298 GLN A C 1
ATOM 2439 O O . GLN A 1 299 ? 19.851 31.927 31.449 1.00 17.70 1298 GLN A O 1
ATOM 2445 N N . LYS A 1 300 ? 20.460 29.781 31.209 1.00 17.37 1299 LYS A N 1
ATOM 2446 C CA . LYS A 1 300 ? 21.040 29.989 29.881 1.00 18.39 1299 LYS A CA 1
ATOM 2447 C C . LYS A 1 300 ? 20.077 30.598 28.866 1.00 18.08 1299 LYS A C 1
ATOM 2448 O O . LYS A 1 300 ? 20.502 31.299 27.948 1.00 16.95 1299 LYS A O 1
ATOM 2454 N N . TYR A 1 301 ? 18.785 30.320 29.028 1.00 17.19 1300 TYR A N 1
ATOM 2455 C CA . TYR A 1 301 ? 17.767 30.818 28.107 1.00 16.44 1300 TYR A CA 1
ATOM 2456 C C . TYR A 1 301 ? 17.206 32.179 28.501 1.00 16.95 1300 TYR A C 1
ATOM 2457 O O . TYR A 1 301 ? 16.432 32.771 27.750 1.00 15.48 1300 TYR A O 1
ATOM 2466 N N . LEU A 1 302 ? 17.596 32.674 29.670 1.00 14.35 1301 LEU A N 1
ATOM 2467 C CA . LEU A 1 302 ? 17.065 33.939 30.164 1.00 15.38 1301 LEU A CA 1
ATOM 2468 C C . LEU A 1 302 ? 18.019 35.125 30.136 1.00 15.73 1301 LEU A C 1
ATOM 2469 O O . LEU A 1 302 ? 19.113 35.064 30.695 1.00 16.11 1301 LEU A O 1
ATOM 2474 N N . GLN A 1 303 ? 17.587 36.207 29.491 1.00 14.75 1302 GLN A N 1
ATOM 2475 C CA . GLN A 1 303 ? 18.377 37.430 29.416 1.00 15.18 1302 GLN A CA 1
ATOM 2476 C C . GLN A 1 303 ? 17.487 38.593 29.860 1.00 15.52 1302 GLN A C 1
ATOM 2477 O O . GLN A 1 303 ? 17.617 39.072 30.988 1.00 16.06 1302 GLN A O 1
ATOM 2483 N N . ARG A 1 304 ? 16.574 39.031 28.993 1.00 14.88 1303 ARG A N 1
ATOM 2484 C CA . ARG A 1 304 ? 15.651 40.124 29.326 1.00 14.13 1303 ARG A CA 1
ATOM 2485 C C . ARG A 1 304 ? 14.201 39.756 29.020 1.00 12.72 1303 ARG A C 1
ATOM 2486 O O . ARG A 1 304 ? 13.284 40.461 29.414 1.00 14.32 1303 ARG A O 1
ATOM 2494 N N . SER A 1 305 ? 13.991 38.647 28.324 1.00 12.22 1304 SER A N 1
ATOM 2495 C CA . SER A 1 305 ? 12.643 38.275 27.921 1.00 12.41 1304 SER A CA 1
ATOM 2496 C C . SER A 1 305 ? 11.685 37.607 28.899 1.00 13.31 1304 SER A C 1
ATOM 2497 O O . SER A 1 305 ? 11.932 36.492 29.365 1.00 12.20 1304 SER A O 1
ATOM 2500 N N . LEU A 1 306 ? 10.595 38.302 29.213 1.00 12.33 1305 LEU A N 1
ATOM 2501 C CA . LEU A 1 306 ? 9.544 37.705 30.022 1.00 13.16 1305 LEU A CA 1
ATOM 2502 C C . LEU A 1 306 ? 8.691 37.146 28.890 1.00 12.91 1305 LEU A C 1
ATOM 2503 O O . LEU A 1 306 ? 8.933 37.462 27.717 1.00 12.85 1305 LEU A O 1
ATOM 2508 N N . GLU A 1 307 ? 7.716 36.314 29.221 1.00 13.47 1306 GLU A N 1
ATOM 2509 C CA . GLU A 1 307 ? 6.843 35.733 28.209 1.00 12.23 1306 GLU A CA 1
ATOM 2510 C C . GLU A 1 307 ? 5.536 36.507 28.156 1.00 12.30 1306 GLU A C 1
ATOM 2511 O O . GLU A 1 307 ? 5.245 37.312 29.043 1.00 12.07 1306 GLU A O 1
ATOM 2517 N N . TYR A 1 308 ? 4.748 36.276 27.114 1.00 12.24 1307 TYR A N 1
ATOM 2518 C CA . TYR A 1 308 ? 3.484 36.984 26.996 1.00 12.34 1307 TYR A CA 1
ATOM 2519 C C . TYR A 1 308 ? 2.552 36.743 28.172 1.00 12.22 1307 TYR A C 1
ATOM 2520 O O . TYR A 1 308 ? 1.899 37.673 28.635 1.00 11.84 1307 TYR A O 1
ATOM 2529 N N . THR A 1 309 ? 2.488 35.511 28.672 1.00 13.47 1308 THR A N 1
ATOM 2530 C CA . THR A 1 309 ? 1.617 35.256 29.810 1.00 12.90 1308 THR A CA 1
ATOM 2531 C C . THR A 1 309 ? 2.071 36.065 31.024 1.00 12.12 1308 THR A C 1
ATOM 2532 O O . THR A 1 309 ? 1.252 36.427 31.861 1.00 13.63 1308 THR A O 1
ATOM 2536 N N . HIS A 1 310 ? 3.370 36.346 31.125 1.00 12.48 1309 HIS A N 1
ATOM 2537 C CA . HIS A 1 310 ? 3.880 37.165 32.233 1.00 13.03 1309 HIS A CA 1
ATOM 2538 C C . HIS A 1 310 ? 3.271 38.563 32.094 1.00 11.72 1309 HIS A C 1
ATOM 2539 O O . HIS A 1 310 ? 2.675 39.110 33.023 1.00 11.08 1309 HIS A O 1
ATOM 2546 N N . LEU A 1 311 ? 3.450 39.139 30.913 1.00 11.14 1310 LEU A N 1
ATOM 2547 C CA . LEU A 1 311 ? 2.965 40.484 30.636 1.00 11.13 1310 LEU A CA 1
ATOM 2548 C C . LEU A 1 311 ? 1.458 40.627 30.761 1.00 10.92 1310 LEU A C 1
ATOM 2549 O O . LEU A 1 311 ? 0.960 41.645 31.239 1.00 10.26 1310 LEU A O 1
ATOM 2554 N N . GLU A 1 312 ? 0.730 39.604 30.336 1.00 10.68 1311 GLU A N 1
ATOM 2555 C CA . GLU A 1 312 ? -0.718 39.643 30.398 1.00 11.20 1311 GLU A CA 1
ATOM 2556 C C . GLU A 1 312 ? -1.234 39.752 31.833 1.00 11.60 1311 GLU A C 1
ATOM 2557 O O . GLU A 1 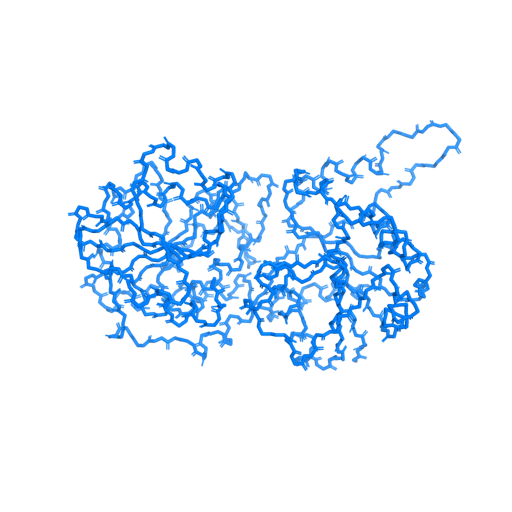312 ? -2.229 40.421 32.083 1.00 10.33 1311 GLU A O 1
ATOM 2563 N N . LEU A 1 313 ? -0.552 39.118 32.781 1.00 12.92 1312 LEU A N 1
ATOM 2564 C CA . LEU A 1 313 ? -0.997 39.200 34.172 1.00 14.11 1312 LEU A CA 1
ATOM 2565 C C . LEU A 1 313 ? -0.942 40.633 34.695 1.00 14.29 1312 LEU A C 1
ATOM 2566 O O . LEU A 1 313 ? -1.906 41.136 35.279 1.00 15.36 1312 LEU A O 1
ATOM 2571 N N . GLY A 1 314 ? 0.187 41.296 34.485 1.00 15.45 1313 GLY A N 1
ATOM 2572 C CA . GLY A 1 314 ? 0.310 42.660 34.959 1.00 15.19 1313 GLY A CA 1
ATOM 2573 C C . GLY A 1 314 ? -0.573 43.624 34.191 1.00 15.67 1313 GLY A C 1
ATOM 2574 O O . GLY A 1 314 ? -1.148 44.550 34.760 1.00 15.75 1313 GLY A O 1
ATOM 2575 N N . ALA A 1 315 ? -0.700 43.393 32.892 1.00 14.06 1314 ALA A N 1
ATOM 2576 C CA . ALA A 1 315 ? -1.494 44.272 32.048 1.00 14.15 1314 ALA A CA 1
ATOM 2577 C C . ALA A 1 315 ? -2.995 44.279 32.318 1.00 13.15 1314 ALA A C 1
ATOM 2578 O O . ALA A 1 315 ? -3.633 45.321 32.187 1.00 12.55 1314 ALA A O 1
ATOM 2580 N N . CYS A 1 316 ? -3.568 43.139 32.698 1.00 11.86 1315 CYS A N 1
ATOM 2581 C CA . CYS A 1 316 ? -5.004 43.095 32.934 1.00 12.71 1315 CYS A CA 1
ATOM 2582 C C . CYS A 1 316 ? -5.425 43.457 34.359 1.00 12.16 1315 CYS A C 1
ATOM 2583 O O . CYS A 1 316 ? -6.610 43.516 34.660 1.00 13.39 1315 CYS A O 1
ATOM 2586 N N . GLY A 1 317 ? -4.460 43.687 35.242 1.00 13.65 1316 GLY A N 1
ATOM 2587 C CA . GLY A 1 317 ? -4.829 44.095 36.586 1.00 13.06 1316 GLY A CA 1
ATOM 2588 C C . GLY A 1 317 ? -4.949 43.083 37.704 1.00 12.67 1316 GLY A C 1
ATOM 2589 O O . GLY A 1 317 ? -5.598 43.368 38.711 1.00 14.14 1316 GLY A O 1
ATOM 2590 N N . THR A 1 318 ? -4.370 41.901 37.548 1.00 12.77 1317 THR A N 1
ATOM 2591 C CA . THR A 1 318 ? -4.407 40.938 38.644 1.00 13.55 1317 THR A CA 1
ATOM 2592 C C . THR A 1 318 ? -3.032 41.071 39.294 1.00 14.16 1317 THR A C 1
ATOM 2593 O O . THR A 1 318 ? -2.187 41.809 38.795 1.00 14.34 1317 THR A O 1
ATOM 2597 N N . ILE A 1 319 ? -2.812 40.396 40.418 1.00 12.44 1318 ILE A N 1
ATOM 2598 C CA . ILE A 1 319 ? -1.503 40.443 41.057 1.00 11.98 1318 ILE A CA 1
ATOM 2599 C C . ILE A 1 319 ? -0.672 39.326 40.439 1.00 12.97 1318 ILE A C 1
ATOM 2600 O O . ILE A 1 319 ? -1.051 38.158 40.507 1.00 13.93 1318 ILE A O 1
ATOM 2605 N N . PRO A 1 320 ? 0.464 39.671 39.814 1.00 12.33 1319 PRO A N 1
ATOM 2606 C CA . PRO A 1 320 ? 1.303 38.640 39.197 1.00 13.33 1319 PRO A CA 1
ATOM 2607 C C . PRO A 1 320 ? 2.107 37.825 40.196 1.00 14.12 1319 PRO A C 1
ATOM 2608 O O . PRO A 1 320 ? 2.759 38.376 41.084 1.00 14.68 1319 PRO A O 1
ATOM 2612 N N . VAL A 1 321 ? 2.057 36.509 40.045 1.00 12.43 1320 VAL A N 1
ATOM 2613 C CA . VAL A 1 321 ? 2.832 35.622 40.894 1.00 12.10 1320 VAL A CA 1
ATOM 2614 C C . VAL A 1 321 ? 3.747 34.898 39.907 1.00 12.07 1320 VAL A C 1
ATOM 2615 O O . VAL A 1 321 ? 3.282 34.072 39.121 1.00 12.47 1320 VAL A O 1
ATOM 2619 N N . PHE A 1 322 ? 5.037 35.240 39.937 1.00 12.56 1321 PHE A N 1
ATOM 2620 C CA . PHE A 1 322 ? 6.033 34.658 39.031 1.00 12.17 1321 PHE A CA 1
ATOM 2621 C C . PHE A 1 322 ? 7.035 33.761 39.760 1.00 11.74 1321 PHE A C 1
ATOM 2622 O O . PHE A 1 322 ? 7.220 33.873 40.970 1.00 13.19 1321 PHE A O 1
ATOM 2630 N N . TRP A 1 323 ? 7.702 32.896 38.998 1.00 13.27 1322 TRP A N 1
ATOM 2631 C CA . TRP A 1 323 ? 8.712 31.991 39.547 1.00 11.82 1322 TRP A CA 1
ATOM 2632 C C . TRP A 1 323 ? 9.923 32.822 39.972 1.00 13.24 1322 TRP A C 1
ATOM 2633 O O . TRP A 1 323 ? 10.516 33.530 39.159 1.00 13.39 1322 TRP A O 1
ATOM 2644 N N . LYS A 1 324 ? 10.287 32.730 41.247 1.00 13.49 1323 LYS A N 1
ATOM 2645 C CA . LYS A 1 324 ? 11.411 33.494 41.786 1.00 14.53 1323 LYS A CA 1
ATOM 2646 C C . LYS A 1 324 ? 12.711 33.445 40.983 1.00 14.39 1323 LYS A C 1
ATOM 2647 O O . LYS A 1 324 ? 13.253 34.492 40.615 1.00 14.36 1323 LYS A O 1
ATOM 2653 N N . SER A 1 325 ? 13.219 32.245 40.711 1.00 14.32 1324 SER A N 1
ATOM 2654 C CA . SER A 1 325 ? 14.479 32.126 39.982 1.00 15.73 1324 SER A CA 1
ATOM 2655 C C . SER A 1 325 ? 14.436 32.781 38.608 1.00 15.36 1324 SER A C 1
ATOM 2656 O O . SER A 1 325 ? 15.460 33.243 38.113 1.00 14.56 1324 SER A O 1
ATOM 2659 N N . THR A 1 326 ? 13.260 32.827 37.990 1.00 13.85 1325 THR A N 1
ATOM 2660 C CA . THR A 1 326 ? 13.146 33.459 36.681 1.00 13.76 1325 THR A CA 1
ATOM 2661 C C . THR A 1 326 ? 13.359 34.964 36.845 1.00 13.83 1325 THR A C 1
ATOM 2662 O O . THR A 1 326 ? 14.041 35.603 36.033 1.00 13.97 1325 THR A O 1
ATOM 2666 N N . GLY A 1 327 ? 12.795 35.527 37.909 1.00 12.90 1326 GLY A N 1
ATOM 2667 C CA . GLY A 1 327 ? 12.972 36.948 38.155 1.00 14.58 1326 GLY A CA 1
ATOM 2668 C C . GLY A 1 327 ? 14.426 37.254 38.477 1.00 14.53 1326 GLY A C 1
ATOM 2669 O O . GLY A 1 327 ? 14.945 38.311 38.117 1.00 14.12 1326 GLY A O 1
ATOM 2670 N N . GLU A 1 328 ? 15.087 36.326 39.163 1.00 13.30 1327 GLU A N 1
ATOM 2671 C CA . GLU A 1 328 ? 16.491 36.497 39.522 1.00 15.90 1327 GLU A CA 1
ATOM 2672 C C . GLU A 1 328 ? 17.403 36.387 38.303 1.00 17.47 1327 GLU A C 1
ATOM 2673 O O . GLU A 1 328 ? 18.448 37.042 38.239 1.00 18.58 1327 GLU A O 1
ATOM 2679 N N . ASN A 1 329 ? 16.998 35.564 37.339 1.00 16.42 1328 ASN A N 1
ATOM 2680 C CA . ASN A 1 329 ? 17.784 35.322 36.132 1.00 18.10 1328 ASN A CA 1
ATOM 2681 C C . ASN A 1 329 ? 17.534 36.298 34.987 1.00 17.58 1328 ASN A C 1
ATOM 2682 O O . ASN A 1 329 ? 18.276 36.301 34.004 1.00 20.08 1328 ASN A O 1
ATOM 2687 N N . LEU A 1 330 ? 16.488 37.109 35.097 1.00 14.54 1329 LEU A N 1
ATOM 2688 C CA . LEU A 1 330 ? 16.173 38.080 34.055 1.00 14.50 1329 LEU A CA 1
ATOM 2689 C C . LEU A 1 330 ? 16.603 39.476 34.483 1.00 15.61 1329 LEU A C 1
ATOM 2690 O O . LEU A 1 330 ? 16.556 39.809 35.664 1.00 15.96 1329 LEU A O 1
ATOM 2695 N N . LYS A 1 331 ? 17.014 40.285 33.510 1.00 15.11 1330 LYS A N 1
ATOM 2696 C CA . LYS A 1 331 ? 17.455 41.647 33.775 1.00 15.68 1330 LYS A CA 1
ATOM 2697 C C . LYS A 1 331 ? 16.472 42.692 33.244 1.00 15.07 1330 LYS A C 1
ATOM 2698 O O . LYS A 1 331 ? 15.984 42.593 32.118 1.00 13.81 1330 LYS A O 1
ATOM 2704 N N . PHE A 1 332 ? 16.209 43.696 34.075 1.00 13.14 1331 PHE A N 1
ATOM 2705 C CA . PHE A 1 332 ? 15.296 44.795 33.760 1.00 13.26 1331 PHE A CA 1
ATOM 2706 C C . PHE A 1 332 ? 15.807 45.556 32.536 1.00 13.09 1331 PHE A C 1
ATOM 2707 O O . PHE A 1 332 ? 16.981 45.906 32.457 1.00 14.20 1331 PHE A O 1
ATOM 2715 N N . ARG A 1 333 ? 14.923 45.807 31.576 1.00 13.21 1332 ARG A N 1
ATOM 2716 C CA . ARG A 1 333 ? 15.308 46.518 30.357 1.00 12.90 1332 ARG A CA 1
ATOM 2717 C C . ARG A 1 333 ? 15.926 47.884 30.658 1.00 13.67 1332 ARG A C 1
ATOM 2718 O O . ARG A 1 333 ? 16.877 48.310 29.999 1.00 14.50 1332 ARG A O 1
ATOM 2726 N N . VAL A 1 334 ? 15.386 48.558 31.668 1.00 13.97 1333 VAL A N 1
ATOM 2727 C CA . VAL A 1 334 ? 15.839 49.898 32.021 1.00 15.81 1333 VAL A CA 1
ATOM 2728 C C . VAL A 1 334 ? 17.243 50.027 32.600 1.00 15.34 1333 VAL A C 1
ATOM 2729 O O . VAL A 1 334 ? 18.037 50.828 32.108 1.00 15.32 1333 VAL A O 1
ATOM 2733 N N . ASP A 1 335 ? 17.564 49.260 33.637 1.00 15.23 1334 ASP A N 1
ATOM 2734 C CA . ASP A 1 335 ? 18.893 49.384 34.230 1.00 14.88 1334 ASP A CA 1
ATOM 2735 C C . ASP A 1 335 ? 19.720 48.103 34.300 1.00 14.64 1334 ASP A C 1
ATOM 2736 O O . ASP A 1 335 ? 20.792 48.086 34.901 1.00 14.59 1334 ASP A O 1
ATOM 2741 N N . ASN A 1 336 ? 19.213 47.032 33.697 1.00 14.62 1335 ASN A N 1
ATOM 2742 C CA . ASN A 1 336 ? 19.923 45.754 33.639 1.00 14.24 1335 ASN A CA 1
ATOM 2743 C C . ASN A 1 336 ? 20.147 45.040 34.975 1.00 13.35 1335 ASN A C 1
ATOM 2744 O O . ASN A 1 336 ? 21.075 44.239 35.110 1.00 14.49 1335 ASN A O 1
ATOM 2749 N N . THR A 1 337 ? 19.304 45.333 35.959 1.00 13.99 1336 THR A N 1
ATOM 2750 C CA . THR A 1 337 ? 19.406 44.688 37.266 1.00 14.84 1336 THR A CA 1
ATOM 2751 C C . THR A 1 337 ? 18.351 43.582 37.329 1.00 14.83 1336 THR A C 1
ATOM 2752 O O . THR A 1 337 ? 17.357 43.624 36.604 1.00 15.27 1336 THR A O 1
ATOM 2756 N N . PRO A 1 338 ? 18.548 42.578 38.199 1.00 13.19 1337 PRO A N 1
ATOM 2757 C CA . PRO A 1 338 ? 17.575 41.481 38.309 1.00 12.83 1337 PRO A CA 1
ATOM 2758 C C . PRO A 1 338 ? 16.158 41.999 38.559 1.00 12.73 1337 PRO A C 1
ATOM 2759 O O . PRO A 1 338 ? 15.967 42.966 39.296 1.00 14.20 1337 PRO A O 1
ATOM 2763 N N . LEU A 1 339 ? 15.161 41.357 37.956 1.00 12.64 1338 LEU A N 1
ATOM 2764 C CA . LEU A 1 339 ? 13.781 41.789 38.139 1.00 12.46 1338 LEU A CA 1
ATOM 2765 C C . LEU A 1 339 ? 13.379 41.729 39.613 1.00 13.87 1338 LEU A C 1
ATOM 2766 O O . LEU A 1 339 ? 12.602 42.556 40.080 1.00 14.34 1338 LEU A O 1
ATOM 2771 N N . THR A 1 340 ? 13.919 40.754 40.340 1.00 13.87 1339 THR A N 1
ATOM 2772 C CA . THR A 1 340 ? 13.609 40.594 41.760 1.00 15.41 1339 THR A CA 1
ATOM 2773 C C . THR A 1 340 ? 14.176 41.702 42.655 1.00 17.07 1339 THR A C 1
ATOM 2774 O O . THR A 1 340 ? 13.784 41.824 43.817 1.00 17.15 1339 THR A O 1
ATOM 2778 N N . SER A 1 341 ? 15.088 42.511 42.123 1.00 18.33 1340 SER A N 1
ATOM 2779 C CA . SER A 1 341 ? 15.689 43.580 42.918 1.00 19.35 1340 SER A CA 1
ATOM 2780 C C . SER A 1 341 ? 14.823 44.832 43.009 1.00 20.32 1340 SER A C 1
ATOM 2781 O O . SER A 1 341 ? 15.248 45.844 43.566 1.00 22.48 1340 SER A O 1
ATOM 2784 N N . HIS A 1 342 ? 13.609 44.767 42.475 1.00 18.51 1341 HIS A N 1
ATOM 2785 C CA . HIS A 1 342 ? 12.720 45.923 42.499 1.00 19.26 1341 HIS A CA 1
ATOM 2786 C C . HIS A 1 342 ? 11.455 45.744 43.317 1.00 19.97 1341 HIS A C 1
ATOM 2787 O O . HIS A 1 342 ? 10.984 44.626 43.528 1.00 20.56 1341 HIS A O 1
ATOM 2794 N N . ASP A 1 343 ? 10.914 46.872 43.771 1.00 20.40 1342 ASP A N 1
ATOM 2795 C CA . ASP A 1 343 ? 9.666 46.893 44.519 1.00 20.46 1342 ASP A CA 1
ATOM 2796 C C . ASP A 1 343 ? 8.645 47.025 43.395 1.00 19.45 1342 ASP A C 1
ATOM 2797 O O . ASP A 1 343 ? 8.112 48.101 43.133 1.00 20.00 1342 ASP A O 1
ATOM 2802 N N . SER A 1 344 ? 8.392 45.905 42.730 1.00 19.02 1343 SER A N 1
ATOM 2803 C CA . SER A 1 344 ? 7.502 45.857 41.578 1.00 17.82 1343 SER A CA 1
ATOM 2804 C C . SER A 1 344 ? 6.057 45.443 41.821 1.00 17.69 1343 SER A C 1
ATOM 2805 O O . SER A 1 344 ? 5.228 45.572 40.927 1.00 20.05 1343 SER A O 1
ATOM 2808 N N . GLY A 1 345 ? 5.754 44.930 43.007 1.00 16.46 1344 GLY A N 1
ATOM 2809 C CA . GLY A 1 345 ? 4.399 44.496 43.284 1.00 16.25 1344 GLY A CA 1
ATOM 2810 C C . GLY A 1 345 ? 4.215 43.038 42.901 1.00 16.87 1344 GLY A C 1
ATOM 2811 O O . GLY A 1 345 ? 3.215 42.416 43.250 1.00 18.57 1344 GLY A O 1
ATOM 2812 N N . ILE A 1 346 ? 5.187 42.491 42.178 1.00 15.07 1345 ILE A N 1
ATOM 2813 C CA . ILE A 1 346 ? 5.133 41.095 41.761 1.00 13.88 1345 ILE A CA 1
ATOM 2814 C C . ILE A 1 346 ? 5.438 40.190 42.951 1.00 14.70 1345 ILE A C 1
ATOM 2815 O O . ILE A 1 346 ? 6.334 40.480 43.744 1.00 15.22 1345 ILE A O 1
ATOM 2820 N N . ILE A 1 347 ? 4.682 39.107 43.083 1.00 12.90 1346 ILE A N 1
ATOM 2821 C CA . ILE A 1 347 ? 4.920 38.154 44.161 1.00 13.38 1346 ILE A CA 1
ATOM 2822 C C . ILE A 1 347 ? 5.814 37.075 43.568 1.00 14.13 1346 ILE A C 1
ATOM 2823 O O . ILE A 1 347 ? 5.427 36.397 42.615 1.00 15.82 1346 ILE A O 1
ATOM 2828 N N . TRP A 1 348 ? 7.018 36.929 44.112 1.00 14.14 1347 TRP A N 1
ATOM 2829 C CA . TRP A 1 348 ? 7.945 35.932 43.591 1.00 14.50 1347 TRP A CA 1
ATOM 2830 C C . TRP A 1 348 ? 7.795 34.585 44.284 1.00 16.57 1347 TRP A C 1
ATOM 2831 O O . TRP A 1 348 ? 8.296 34.368 45.388 1.00 16.55 1347 TRP A O 1
ATOM 2842 N N . PHE A 1 349 ? 7.081 33.691 43.608 1.00 15.42 1348 PHE A N 1
ATOM 2843 C CA . PHE A 1 349 ? 6.809 32.342 44.085 1.00 15.98 1348 PHE A CA 1
ATOM 2844 C C . PHE A 1 349 ? 8.111 31.639 44.445 1.00 14.03 1348 PHE A C 1
ATOM 2845 O O . PHE A 1 349 ? 8.980 31.462 43.597 1.00 14.88 1348 PHE A O 1
ATOM 2853 N N . ASP A 1 350 ? 8.231 31.230 45.704 1.00 14.36 1349 ASP A N 1
ATOM 2854 C CA . ASP A 1 350 ? 9.439 30.564 46.185 1.00 16.62 1349 ASP A CA 1
ATOM 2855 C C . ASP A 1 350 ? 9.128 29.121 46.558 1.00 17.13 1349 ASP A C 1
ATOM 2856 O O . ASP A 1 350 ? 8.499 28.863 47.586 1.00 17.91 1349 ASP A O 1
ATOM 2861 N N . GLU A 1 351 ? 9.577 28.180 45.734 1.00 19.26 1350 GLU A N 1
ATOM 2862 C CA . GLU A 1 351 ? 9.311 26.770 45.996 1.00 21.37 1350 GLU A CA 1
ATOM 2863 C C . GLU A 1 351 ? 9.931 26.301 47.312 1.00 22.62 1350 GLU A C 1
ATOM 2864 O O . GLU A 1 351 ? 9.493 25.305 47.887 1.00 23.35 1350 GLU A O 1
ATOM 2870 N N . ASN A 1 352 ? 10.947 27.017 47.782 1.00 22.69 1351 ASN A N 1
ATOM 2871 C CA . ASN A 1 352 ? 11.616 26.661 49.031 1.00 24.48 1351 ASN A CA 1
ATOM 2872 C C . ASN A 1 352 ? 10.978 27.324 50.245 1.00 24.49 1351 ASN A C 1
ATOM 2873 O O . ASN A 1 352 ? 11.371 27.067 51.384 1.00 23.56 1351 ASN A O 1
ATOM 2878 N N . ASP A 1 353 ? 9.998 28.186 49.997 1.00 22.67 1352 ASP A N 1
ATOM 2879 C CA . ASP A 1 353 ? 9.292 28.862 51.074 1.00 22.46 1352 ASP A CA 1
ATOM 2880 C C . ASP A 1 353 ? 7.921 29.301 50.574 1.00 22.23 1352 ASP A C 1
ATOM 2881 O O . ASP A 1 353 ? 7.609 30.493 50.526 1.00 21.30 1352 ASP A O 1
ATOM 2886 N N . MET A 1 354 ? 7.107 28.326 50.187 1.00 20.84 1353 MET A N 1
ATOM 2887 C CA . MET A 1 354 ? 5.774 28.625 49.694 1.00 20.98 1353 MET A CA 1
ATOM 2888 C C . MET A 1 354 ? 4.917 29.236 50.797 1.00 21.20 1353 MET A C 1
ATOM 2889 O O . MET A 1 354 ? 3.951 29.950 50.522 1.00 19.34 1353 MET A O 1
ATOM 2894 N N . GLU A 1 355 ? 5.275 28.962 52.047 1.00 21.67 1354 GLU A N 1
ATOM 2895 C CA . GLU A 1 355 ? 4.524 29.514 53.162 1.00 23.67 1354 GLU A CA 1
ATOM 2896 C C . GLU A 1 355 ? 4.612 31.035 53.098 1.00 23.09 1354 GLU A C 1
ATOM 2897 O O . GLU A 1 355 ? 3.609 31.731 53.240 1.00 22.50 1354 GLU A O 1
ATOM 2903 N N . SER A 1 356 ? 5.818 31.543 52.871 1.00 22.13 1355 SER A N 1
ATOM 2904 C CA . SER A 1 356 ? 6.031 32.982 52.779 1.00 21.67 1355 SER A CA 1
ATOM 2905 C C . SER A 1 356 ? 5.265 33.543 51.585 1.00 20.47 1355 SER A C 1
ATOM 2906 O O . SER A 1 356 ? 4.705 34.636 51.652 1.00 18.84 1355 SER A O 1
ATOM 2909 N N . THR A 1 357 ? 5.251 32.789 50.492 1.00 19.25 1356 THR A N 1
ATOM 2910 C CA . THR A 1 357 ? 4.543 33.212 49.292 1.00 17.88 1356 THR A CA 1
ATOM 2911 C C . THR A 1 357 ? 3.050 33.344 49.580 1.00 17.29 1356 THR A C 1
ATOM 2912 O O . THR A 1 357 ? 2.429 34.347 49.238 1.00 16.15 1356 THR A O 1
ATOM 291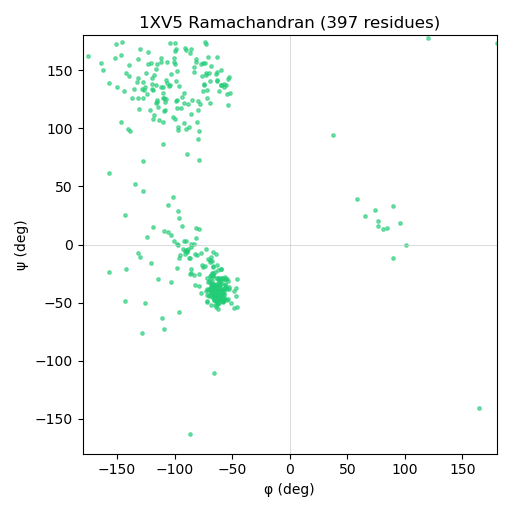6 N N . PHE A 1 358 ? 2.470 32.335 50.218 1.00 15.61 1357 PHE A N 1
ATOM 2917 C CA . PHE A 1 358 ? 1.046 32.394 50.512 1.00 16.61 1357 PHE A CA 1
ATOM 2918 C C . PHE A 1 358 ? 0.724 33.477 51.540 1.00 16.13 1357 PHE A C 1
ATOM 2919 O O . PHE A 1 358 ? -0.346 34.076 51.499 1.00 15.51 1357 PHE A O 1
ATOM 2927 N N . GLU A 1 359 ? 1.652 33.735 52.457 1.00 18.75 1358 GLU A N 1
ATOM 2928 C CA . GLU A 1 359 ? 1.427 34.767 53.464 1.00 19.98 1358 GLU A CA 1
ATOM 2929 C C . GLU A 1 359 ? 1.276 36.130 52.799 1.00 18.43 1358 GLU A C 1
ATOM 2930 O O . GLU A 1 359 ? 0.451 36.943 53.211 1.00 19.63 1358 GLU A O 1
ATOM 2936 N N . ARG A 1 360 ? 2.062 36.371 51.756 1.00 17.95 1359 ARG A N 1
ATOM 2937 C CA . ARG A 1 360 ? 1.992 37.639 51.041 1.00 17.89 1359 ARG A CA 1
ATOM 2938 C C . ARG A 1 360 ? 0.656 37.719 50.301 1.00 17.66 1359 ARG A C 1
ATOM 2939 O O . ARG A 1 360 ? 0.020 38.772 50.253 1.00 16.97 1359 ARG A O 1
ATOM 2947 N N . ILE A 1 361 ? 0.231 36.595 49.734 1.00 15.86 1360 ILE A N 1
ATOM 2948 C CA . ILE A 1 361 ? -1.035 36.533 49.018 1.00 15.91 1360 ILE A CA 1
ATOM 2949 C C . ILE A 1 361 ? -2.184 36.849 49.976 1.00 17.28 1360 ILE A C 1
ATOM 2950 O O . ILE A 1 361 ? -3.099 37.600 49.640 1.00 15.07 1360 ILE A O 1
ATOM 2955 N N . LYS A 1 362 ? -2.138 36.278 51.174 1.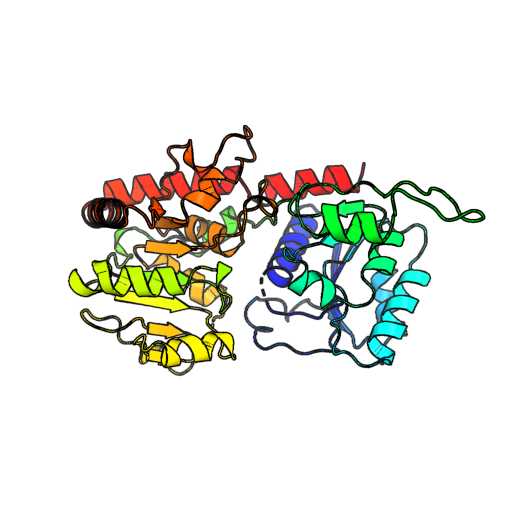00 17.64 1361 LYS A N 1
ATOM 2956 C C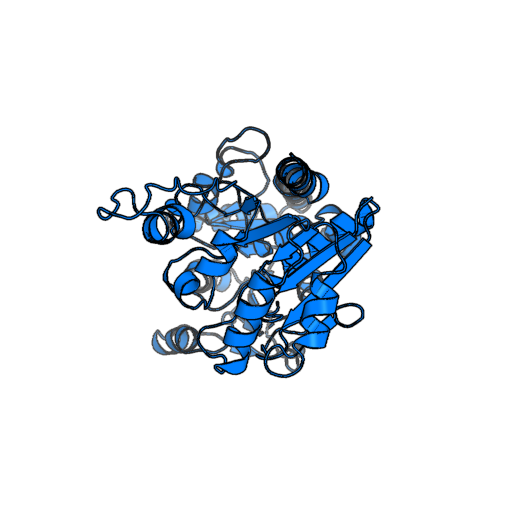A . LYS A 1 362 ? -3.185 36.541 52.148 1.00 18.51 1361 LYS A CA 1
ATOM 2957 C C . LYS A 1 362 ? -3.173 38.011 52.562 1.00 19.26 1361 LYS A C 1
ATOM 2958 O O . LYS A 1 362 ? -4.223 38.601 52.820 1.00 18.33 1361 LYS A O 1
ATOM 2964 N N . GLU A 1 363 ? -1.983 38.602 52.621 1.00 17.98 1362 GLU A N 1
ATOM 2965 C CA . GLU A 1 363 ? -1.863 40.004 52.997 1.00 18.39 1362 GLU A CA 1
ATOM 2966 C C . GLU A 1 363 ? -2.556 40.904 51.973 1.00 16.83 1362 GLU A C 1
ATOM 2967 O O . GLU A 1 363 ? -3.345 41.774 52.335 1.00 16.52 1362 GLU A O 1
ATOM 2973 N N . LEU A 1 364 ? -2.278 40.692 50.690 1.00 14.71 1363 LEU A N 1
ATOM 2974 C CA . LEU A 1 364 ? -2.912 41.513 49.665 1.00 15.46 1363 LEU A CA 1
ATOM 2975 C C . LEU A 1 364 ? -4.408 41.227 49.565 1.00 15.21 1363 LEU A C 1
ATOM 2976 O O . LEU A 1 364 ? -5.198 42.121 49.275 1.00 16.17 1363 LEU A O 1
ATOM 2981 N N . SER A 1 365 ? -4.791 39.981 49.818 1.00 16.65 1364 SER A N 1
ATOM 2982 C CA . SER A 1 365 ? -6.192 39.579 49.749 1.00 17.47 1364 SER A CA 1
ATOM 2983 C C . SER A 1 365 ? -7.058 40.284 50.785 1.00 19.26 1364 SER A C 1
ATOM 2984 O O . SER A 1 365 ? -8.248 40.508 50.562 1.00 19.06 1364 SER A O 1
ATOM 2987 N N . SER A 1 366 ? -6.456 40.640 51.913 1.00 18.95 1365 SER A N 1
ATOM 2988 C CA . SER A 1 366 ? -7.195 41.269 53.003 1.00 22.30 1365 SER A CA 1
ATOM 2989 C C . SER A 1 366 ? -7.220 42.792 53.021 1.00 21.76 1365 SER A C 1
ATOM 2990 O O . SER A 1 366 ? -7.884 43.390 53.868 1.00 22.27 1365 SER A O 1
ATOM 2993 N N . ASP A 1 367 ? -6.512 43.422 52.092 1.00 20.47 1366 ASP A N 1
ATOM 2994 C CA . ASP A 1 367 ? -6.450 44.878 52.057 1.00 19.99 1366 ASP A CA 1
ATOM 2995 C C . ASP A 1 367 ? -6.541 45.379 50.620 1.00 19.20 1366 ASP A C 1
ATOM 2996 O O . ASP A 1 367 ? -5.545 45.406 49.904 1.00 18.74 1366 ASP A O 1
ATOM 3001 N N . ARG A 1 368 ? -7.744 45.770 50.207 1.00 19.98 1367 ARG A N 1
ATOM 3002 C CA . ARG A 1 368 ? -7.973 46.255 48.849 1.00 21.50 1367 ARG A CA 1
ATOM 3003 C C . ARG A 1 368 ? -7.071 47.423 48.452 1.00 21.17 1367 ARG A C 1
ATOM 3004 O O . ARG A 1 368 ? -6.651 47.517 47.299 1.00 20.71 1367 ARG A O 1
ATOM 3012 N N . ALA A 1 369 ? -6.775 48.314 49.394 1.00 19.94 1368 ALA A N 1
ATOM 3013 C CA . ALA A 1 369 ? -5.923 49.465 49.095 1.00 19.34 1368 ALA A CA 1
ATOM 3014 C C . ALA A 1 369 ? -4.502 49.015 48.774 1.00 18.21 1368 ALA A C 1
ATOM 3015 O O . ALA A 1 369 ? -3.885 49.507 47.827 1.00 18.35 1368 ALA A O 1
ATOM 3017 N N . LEU A 1 370 ? -3.986 48.085 49.573 1.00 16.15 1369 LEU A N 1
ATOM 3018 C CA . LEU A 1 370 ? -2.650 47.545 49.370 1.00 15.99 1369 LEU A CA 1
ATOM 3019 C C . LEU A 1 370 ? -2.633 46.815 48.029 1.00 15.73 1369 LEU A C 1
ATOM 3020 O O . LEU A 1 370 ? -1.720 46.990 47.218 1.00 15.87 1369 LEU A O 1
ATOM 3025 N N . TYR A 1 371 ? -3.658 45.996 47.811 1.00 14.74 1370 TYR A N 1
ATOM 3026 C CA . TYR A 1 371 ? -3.795 45.229 46.576 1.00 14.75 1370 TYR A CA 1
ATOM 3027 C C . TYR A 1 371 ? -3.656 46.171 45.385 1.00 14.63 1370 TYR A C 1
ATOM 3028 O O . TYR A 1 371 ? -2.884 45.914 44.455 1.00 13.84 1370 TYR A O 1
ATOM 3037 N N . ASP A 1 372 ? -4.409 47.268 45.423 1.00 14.44 1371 ASP A N 1
ATOM 3038 C CA . ASP A 1 372 ? -4.385 48.251 44.344 1.00 14.02 1371 ASP A CA 1
ATOM 3039 C C . ASP A 1 372 ? -3.002 48.861 44.156 1.00 15.19 1371 ASP A C 1
ATOM 3040 O O . ASP A 1 372 ? -2.517 48.979 43.028 1.00 15.00 1371 ASP A O 1
ATOM 3045 N N . ARG A 1 373 ? -2.361 49.252 45.254 1.00 15.44 1372 ARG A N 1
ATOM 3046 C CA . ARG A 1 373 ? -1.030 49.836 45.153 1.00 16.66 1372 ARG A CA 1
ATOM 3047 C C . ARG A 1 373 ? -0.064 48.846 44.521 1.00 16.68 1372 ARG A C 1
ATOM 3048 O O . ARG A 1 373 ? 0.723 49.206 43.650 1.00 15.34 1372 ARG A O 1
ATOM 3056 N N . GLU A 1 374 ? -0.133 47.592 44.956 1.00 15.43 1373 GLU A N 1
ATOM 3057 C CA . GLU A 1 374 ? 0.772 46.577 44.435 1.00 14.60 1373 GLU A CA 1
ATOM 3058 C C . GLU A 1 374 ? 0.601 46.306 42.947 1.00 13.88 1373 GLU A C 1
ATOM 3059 O O . GLU A 1 374 ? 1.592 46.212 42.222 1.00 14.56 1373 GLU A O 1
ATOM 3065 N N . ARG A 1 375 ? -0.635 46.188 42.474 1.00 12.72 1374 ARG A N 1
ATOM 3066 C CA . ARG A 1 375 ? -0.804 45.926 41.051 1.00 13.04 1374 ARG A CA 1
ATOM 3067 C C . ARG A 1 375 ? -0.474 47.156 40.206 1.00 14.25 1374 ARG A C 1
ATOM 3068 O O . ARG A 1 375 ? -0.056 47.019 39.061 1.00 12.89 1374 ARG A O 1
ATOM 3076 N N . GLU A 1 376 ? -0.656 48.357 40.753 1.00 14.30 1375 GLU A N 1
ATOM 3077 C CA . GLU A 1 376 ? -0.300 49.551 39.986 1.00 15.11 1375 GLU A CA 1
ATOM 3078 C C . GLU A 1 376 ? 1.219 49.524 39.788 1.00 14.32 1375 GLU A C 1
ATOM 3079 O O . GLU A 1 376 ? 1.726 49.914 38.735 1.00 14.44 1375 GLU A O 1
ATOM 3085 N N . LYS A 1 377 ? 1.945 49.052 40.797 1.00 13.74 1376 LYS A N 1
ATOM 3086 C CA . LYS A 1 377 ? 3.396 48.955 40.682 1.00 14.19 1376 LYS A CA 1
ATOM 3087 C C . LYS A 1 377 ? 3.786 47.901 39.645 1.00 14.81 1376 LYS A C 1
ATOM 3088 O O . LYS A 1 377 ? 4.674 48.132 38.827 1.00 14.85 1376 LYS A O 1
ATOM 3094 N N . ALA A 1 378 ? 3.113 46.752 39.673 1.00 14.08 1377 ALA A N 1
ATOM 3095 C CA . ALA A 1 378 ? 3.412 45.674 38.732 1.00 13.53 1377 ALA A CA 1
ATOM 3096 C C . ALA A 1 378 ? 3.150 46.117 37.304 1.00 13.09 1377 ALA A C 1
ATOM 3097 O O . ALA A 1 378 ? 3.954 45.861 36.411 1.00 12.03 1377 ALA A O 1
ATOM 3099 N N . TYR A 1 379 ? 2.010 46.763 37.089 1.00 12.51 1378 TYR A N 1
ATOM 3100 C CA . TYR A 1 379 ? 1.669 47.244 35.760 1.00 13.60 1378 TYR A CA 1
ATOM 3101 C C . TYR A 1 379 ? 2.741 48.189 35.230 1.00 13.95 1378 TYR A C 1
ATOM 3102 O O . TYR A 1 379 ? 3.210 48.032 34.104 1.00 13.92 1378 TYR A O 1
ATOM 3111 N N . GLU A 1 380 ? 3.133 49.170 36.038 1.00 12.94 1379 GLU A N 1
ATOM 3112 C CA . GLU A 1 380 ? 4.146 50.130 35.606 1.00 14.27 1379 GLU A CA 1
ATOM 3113 C C . GLU A 1 380 ? 5.498 49.467 35.363 1.00 13.50 1379 GLU A C 1
ATOM 3114 O O . GLU A 1 380 ? 6.192 49.788 34.403 1.00 13.35 1379 GLU A O 1
ATOM 3120 N N . PHE A 1 381 ? 5.870 48.537 36.235 1.00 13.89 1380 PHE A N 1
ATOM 3121 C CA . PHE A 1 381 ? 7.148 47.847 36.096 1.00 13.24 1380 PHE A CA 1
ATOM 3122 C C . PHE A 1 381 ? 7.220 47.047 34.798 1.00 13.50 1380 PHE A C 1
ATOM 3123 O O . PHE A 1 381 ? 8.199 47.127 34.057 1.00 12.61 1380 PHE A O 1
ATOM 3131 N N . LEU A 1 382 ? 6.180 46.263 34.536 1.00 13.38 1381 LEU A N 1
ATOM 3132 C CA . LEU A 1 382 ? 6.144 45.443 33.336 1.00 13.24 1381 LEU A CA 1
ATOM 3133 C C . LEU A 1 382 ? 6.053 46.311 32.085 1.00 12.25 1381 LEU A C 1
ATOM 3134 O O . LEU A 1 382 ? 6.609 45.968 31.046 1.00 12.39 1381 LEU A O 1
ATOM 3139 N N . TYR A 1 383 ? 5.356 47.437 32.192 1.00 12.56 1382 TYR A N 1
ATOM 3140 C CA . TYR A 1 383 ? 5.240 48.368 31.071 1.00 13.41 1382 TYR A CA 1
ATOM 3141 C C . TYR A 1 383 ? 6.643 48.880 30.722 1.00 14.39 1382 TYR A C 1
ATOM 3142 O O . TYR A 1 383 ? 7.070 48.851 29.563 1.00 13.34 1382 TYR A O 1
ATOM 3151 N N . GLN A 1 384 ? 7.361 49.347 31.740 1.00 13.19 1383 GLN A N 1
ATOM 3152 C CA . GLN A 1 384 ? 8.713 49.858 31.549 1.00 13.67 1383 GLN A CA 1
ATOM 3153 C C . GLN A 1 384 ? 9.643 48.775 31.015 1.00 13.76 1383 GLN A C 1
ATOM 3154 O O . GLN A 1 384 ? 10.537 49.043 30.216 1.00 13.70 1383 GLN A O 1
ATOM 3160 N N . HIS A 1 385 ? 9.422 47.541 31.449 1.00 12.99 1384 HIS A N 1
ATOM 3161 C CA . HIS A 1 385 ? 10.285 46.456 31.020 1.00 10.73 1384 HIS A CA 1
ATOM 3162 C C . HIS A 1 385 ? 10.071 45.919 29.617 1.00 13.16 1384 HIS A C 1
ATOM 3163 O O . HIS A 1 385 ? 11.043 45.664 28.906 1.00 12.86 1384 HIS A O 1
ATOM 3170 N N . GLN A 1 386 ? 8.818 45.768 29.199 1.00 12.49 1385 GLN A N 1
ATOM 3171 C CA . GLN A 1 386 ? 8.584 45.150 27.897 1.00 13.12 1385 GLN A CA 1
ATOM 3172 C C . GLN A 1 386 ? 7.440 45.666 27.023 1.00 13.55 1385 GLN A C 1
ATOM 3173 O O . GLN A 1 386 ? 6.927 44.923 26.184 1.00 14.61 1385 GLN A O 1
ATOM 3179 N N . ASP A 1 387 ? 7.034 46.923 27.191 1.00 12.80 1386 ASP A N 1
ATOM 3180 C CA . ASP A 1 387 ? 5.959 47.445 26.345 1.00 13.12 1386 ASP A CA 1
ATOM 3181 C C . ASP A 1 387 ? 6.477 47.600 24.912 1.00 12.36 1386 ASP A C 1
ATOM 3182 O O . ASP A 1 387 ? 7.652 47.897 24.700 1.00 12.79 1386 ASP A O 1
ATOM 3187 N N . SER A 1 388 ? 5.595 47.406 23.936 1.00 13.01 1387 SER A N 1
ATOM 3188 C CA . SER A 1 388 ? 5.967 47.531 22.528 1.00 14.43 1387 SER A CA 1
ATOM 3189 C C . SER A 1 388 ? 6.580 48.890 22.196 1.00 15.57 1387 SER A C 1
ATOM 3190 O O . SER A 1 388 ? 7.479 48.984 21.357 1.00 16.47 1387 SER A O 1
ATOM 3193 N N . SER A 1 389 ? 6.093 49.942 22.851 1.00 16.00 1388 SER A N 1
ATOM 3194 C CA . SER A 1 389 ? 6.589 51.290 22.587 1.00 17.62 1388 SER A CA 1
ATOM 3195 C C . SER A 1 389 ? 8.095 51.403 22.780 1.00 17.34 1388 SER A C 1
ATOM 3196 O O . SER A 1 389 ? 8.749 52.231 22.141 1.00 18.47 1388 SER A O 1
ATOM 3199 N N . PHE A 1 390 ? 8.642 50.565 23.654 1.00 15.16 1389 PHE A N 1
ATOM 3200 C CA . PHE A 1 390 ? 10.072 50.558 23.927 1.00 15.47 1389 PHE A CA 1
ATOM 3201 C C . PHE A 1 390 ? 10.828 49.511 23.113 1.00 15.49 1389 PHE A C 1
ATOM 3202 O O . PHE A 1 390 ? 11.754 49.831 22.367 1.00 14.89 1389 PHE A O 1
ATOM 3210 N N . CYS A 1 391 ? 10.423 48.254 23.270 1.00 14.83 1390 CYS A N 1
ATOM 3211 C CA . CYS A 1 391 ? 11.100 47.141 22.622 1.00 14.94 1390 CYS A CA 1
ATOM 3212 C C . CYS A 1 391 ? 11.060 47.091 21.100 1.00 14.47 1390 CYS A C 1
ATOM 3213 O O . CYS A 1 391 ? 12.086 46.839 20.476 1.00 15.10 1390 CYS A O 1
ATOM 3216 N N . PHE A 1 392 ? 9.898 47.317 20.492 1.00 15.36 1391 PHE A N 1
ATOM 3217 C CA . PHE A 1 392 ? 9.841 47.286 19.034 1.00 15.02 1391 PHE A CA 1
ATOM 3218 C C . PHE A 1 392 ? 10.641 48.440 18.425 1.00 16.89 1391 PHE A C 1
ATOM 3219 O O . PHE A 1 392 ? 11.133 48.339 17.297 1.00 15.93 1391 PHE A O 1
ATOM 3227 N N . LYS A 1 393 ? 10.784 49.529 19.175 1.00 16.73 1392 LYS A N 1
ATOM 3228 C CA . LYS A 1 393 ? 11.575 50.664 18.705 1.00 17.88 1392 LYS A CA 1
ATOM 3229 C C . LYS A 1 393 ? 13.038 50.229 18.718 1.00 17.48 1392 LYS A C 1
ATOM 3230 O O . LYS A 1 393 ? 13.783 50.478 17.769 1.00 16.99 1392 LYS A O 1
ATOM 3236 N N . GLU A 1 394 ? 13.441 49.567 19.802 1.00 15.72 1393 GLU A N 1
ATOM 3237 C CA . GLU A 1 394 ? 14.808 49.077 19.934 1.00 17.03 1393 GLU A CA 1
ATOM 3238 C C . GLU A 1 394 ? 15.125 48.135 18.769 1.00 16.78 1393 GLU A C 1
ATOM 3239 O O . GLU A 1 394 ? 16.180 48.232 18.146 1.00 16.98 1393 GLU A O 1
ATOM 3245 N N . GLN A 1 395 ? 14.198 47.228 18.477 1.00 16.70 1394 GLN A N 1
ATOM 3246 C CA . GLN A 1 395 ? 14.388 46.265 17.399 1.00 16.49 1394 GLN A CA 1
ATOM 3247 C C . GLN A 1 395 ? 14.393 46.949 16.038 1.00 16.20 1394 GLN A C 1
ATOM 3248 O O . GLN A 1 395 ? 15.180 46.596 15.164 1.00 16.14 1394 GLN A O 1
ATOM 3254 N N . PHE A 1 396 ? 13.521 47.935 15.867 1.00 16.38 1395 PHE A N 1
ATOM 3255 C CA . PHE A 1 396 ? 13.445 48.663 14.606 1.00 17.80 1395 PHE A CA 1
ATOM 3256 C C . PHE A 1 396 ? 14.771 49.365 14.319 1.00 19.29 1395 PHE A C 1
ATOM 3257 O O . PHE A 1 396 ? 15.246 49.375 13.182 1.00 18.14 1395 PHE A O 1
ATOM 3265 N N . ASP A 1 397 ? 15.370 49.948 15.351 1.00 18.99 1396 ASP A N 1
ATOM 3266 C CA . ASP A 1 397 ? 16.643 50.641 15.183 1.00 20.85 1396 ASP A CA 1
ATOM 3267 C C . ASP A 1 397 ? 17.750 49.678 14.770 1.00 20.74 1396 ASP A C 1
ATOM 3268 O O . ASP A 1 397 ? 18.618 50.024 13.967 1.00 20.33 1396 ASP A O 1
ATOM 3273 N N . ILE A 1 398 ? 17.711 48.467 15.315 1.00 18.56 1397 ILE A N 1
ATOM 3274 C CA . ILE A 1 398 ? 18.702 47.451 14.990 1.00 18.66 1397 ILE A CA 1
ATOM 3275 C C . ILE A 1 398 ? 18.488 46.945 13.563 1.00 19.07 1397 ILE A C 1
ATOM 3276 O O . ILE A 1 398 ? 19.445 46.704 12.826 1.00 19.36 1397 ILE A O 1
ATOM 3281 N N . ILE A 1 399 ? 17.226 46.792 13.176 1.00 18.47 1398 ILE A N 1
ATOM 3282 C CA . ILE A 1 399 ? 16.893 46.303 11.842 1.00 20.12 1398 ILE A CA 1
ATOM 3283 C C . ILE A 1 399 ? 17.299 47.275 10.741 1.00 22.77 1398 ILE A C 1
ATOM 3284 O O . ILE A 1 399 ? 17.805 46.864 9.697 1.00 22.40 1398 ILE A O 1
ATOM 3289 N N . THR A 1 400 ? 17.089 48.563 10.983 1.00 24.57 1399 THR A N 1
ATOM 3290 C CA . THR A 1 400 ? 17.407 49.584 9.992 1.00 28.05 1399 THR A CA 1
ATOM 3291 C C . THR A 1 400 ? 18.821 50.149 10.088 1.00 30.41 1399 THR A C 1
ATOM 3292 O O . THR A 1 400 ? 19.180 51.059 9.338 1.00 30.80 1399 THR A O 1
ATOM 3296 N N . LYS A 1 401 ? 19.621 49.613 11.003 1.00 32.77 1400 LYS A N 1
ATOM 3297 C CA . LYS A 1 401 ? 20.995 50.076 11.172 1.00 36.39 1400 LYS A CA 1
ATOM 3298 C C . LYS A 1 401 ? 21.715 50.063 9.823 1.00 37.68 1400 LYS A C 1
ATOM 3299 O O . LYS A 1 401 ? 21.216 49.393 8.893 1.00 38.54 1400 LYS A O 1
#

Radius of gyration: 21.78 Å; Cα contacts (8 Å, |Δi|>4): 804; chains: 1; bounding box: 60×46×60 Å

Secondary structure (DSSP, 8-state):
--EEEEEETT-----HHHHHHHHHHHHHHTT-EEEEEEE-SS--TTTTSSS-TTT-EEE-TTT-HHHHHHHHTS-SEEEEEE--BTTS-HHHHHHHHHHHHHS-TTSEEEEEE---SHHHHTTBSSHHHHHHH-SEEEES-TTSHIIIIIHHHHS-SS--SSS---PPPPEEE----B-HHHHHHHH---GGG-EEEEEEEE--S-GGG-HHHHHHHIIIIITTTT-EEEEE----SHHHHHHHHTT--EEEE-GGGGGG---SSS--EEEE---HHHHHHHHHTEEEEEE-----GGG-SS---HHHHHHHHHTSEEEEEHHHHHHSB-TTT--BGGGS--S-EEE-TT-HHHHHHHHHHHHT-HHHHHHHHHHHHHHHHHHHBHHHHHHHHHHHHT-

Solvent-accessible surface area: 17246 Å² total

CATH classification: 3.40.50.2000 (+1 more: 3.40.50.2000)

InterPro domains:
  IPR016223 DNA alpha-glucosyltransferase [PF11440] (14-368)
  IPR016223 DNA alpha-glucosyltransferase [PIRSF000471] (1-400)

B-factor: mean 23.63, std 11.03, range [8.48, 70.32]

Nearest PDB structures (foldseek):
  1xv5-assembly1_A  TM=1.003E+00  e=2.513E-80  Tequatrovirus T4
  1y8z-assembly1_A  TM=9.951E-01  e=2.360E-74  Tequatrovirus T4
  1y6f-assembly2_B  TM=9.941E-01  e=1.330E-72  Tequatrovirus T4
  1ya6-assembly2_B  TM=9.916E-01  e=4.622E-67  Tequatrovirus T4
  1y8z-assembly1_B  TM=9.840E-01  e=2.053E-66  Tequatrovirus T4

Organism: Enterobacteria phage T4 (NCBI:txid10665)

Sequence (399 aa):
SMRICIFMARGLEGGVTKFSLEQRDWFIKNGHEVTLVYAKDKSFTRTSSHDHKSFSIPVILAKEYDKALKLVNDCDILIINSVPATSVQEATINNYKKLLDNIKPSIRVVVYQHDHSVLSLRRNLGLEETVRRADVIFSHSDNGDFNKVLMKEWYPETVSLFDDIEEAPTVYNFQPPMDIVKVRSTYWKDVSEINMNINRWIGRTTTWKGFYQMFDFHEKFLKPAGKSTVMEGLERSPAFIAIKEKGIPYEYYGNREIDKMNLAPNQPAQILDYINSEMLERMSKSGFGYQLSKLNQKYLQRSLEYTHLELGACGTIPVFWKSTGENLKFRVDNTPLTSHDSGIIWFDENDMESTFERIKELSSDRALYDREREKAYEFLYQHQDSSFCFKEQFDIITK